Protein AF-A0A382AZB0-F1 (afdb_monomer)

Structure (mmCIF, N/CA/C/O backbone):
data_AF-A0A382AZB0-F1
#
_entry.id   AF-A0A382AZB0-F1
#
loop_
_atom_site.group_PDB
_atom_site.id
_atom_site.type_symbol
_atom_site.label_atom_id
_atom_site.label_alt_id
_atom_site.label_comp_id
_atom_site.label_asym_id
_atom_site.label_entity_id
_atom_site.label_seq_id
_atom_site.pdbx_PDB_ins_code
_atom_site.Cartn_x
_atom_site.Cartn_y
_atom_site.Cartn_z
_atom_site.occupancy
_atom_site.B_iso_or_equiv
_atom_site.auth_seq_id
_atom_site.auth_comp_id
_atom_site.auth_asym_id
_atom_site.auth_atom_id
_atom_site.pdbx_PDB_model_num
ATOM 1 N N . MET A 1 1 ? -20.607 15.487 35.536 1.00 37.38 1 MET A N 1
ATOM 2 C CA . MET A 1 1 ? -20.239 15.873 34.159 1.00 37.38 1 MET A CA 1
ATOM 3 C C . MET A 1 1 ? -20.719 14.758 33.253 1.00 37.38 1 MET A C 1
ATOM 5 O O . MET A 1 1 ? -20.219 13.650 33.394 1.00 37.38 1 MET A O 1
ATOM 9 N N . ASP A 1 2 ? -21.733 15.016 32.428 1.00 37.84 2 ASP A N 1
ATOM 10 C CA . ASP A 1 2 ? -22.317 14.008 31.538 1.00 37.84 2 ASP A CA 1
ATOM 11 C C . ASP A 1 2 ? -21.273 13.520 30.535 1.00 37.84 2 ASP A C 1
ATOM 13 O O . ASP A 1 2 ? -20.828 14.266 29.661 1.00 37.84 2 ASP A O 1
ATOM 17 N N . VAL A 1 3 ? -20.862 12.261 30.678 1.00 47.41 3 VAL A N 1
ATOM 18 C CA . VAL A 1 3 ? -20.079 11.568 29.657 1.00 47.41 3 VAL A CA 1
ATOM 19 C C . VAL A 1 3 ? -21.018 11.381 28.461 1.00 47.41 3 VAL A C 1
ATOM 21 O O . VAL A 1 3 ? -22.053 10.730 28.618 1.00 47.41 3 VAL A O 1
ATOM 24 N N . PRO A 1 4 ? -20.725 11.952 27.277 1.00 54.72 4 PRO A N 1
ATOM 25 C CA . PRO A 1 4 ? -21.577 11.773 26.109 1.00 54.72 4 PRO A CA 1
ATOM 26 C C . PRO A 1 4 ? -21.769 10.279 25.840 1.00 54.72 4 PRO A C 1
ATOM 28 O O . PRO A 1 4 ? -20.789 9.535 25.774 1.00 54.72 4 PRO A O 1
ATOM 31 N N . ARG A 1 5 ? -23.022 9.836 25.688 1.00 65.62 5 ARG A N 1
ATOM 32 C CA . ARG A 1 5 ? -23.348 8.439 25.374 1.00 65.62 5 ARG A CA 1
ATOM 33 C C . ARG A 1 5 ? -22.580 8.009 24.118 1.00 65.62 5 ARG A C 1
ATOM 35 O O . ARG A 1 5 ? -22.692 8.666 23.083 1.00 65.62 5 ARG A O 1
ATOM 42 N N . ALA A 1 6 ? -21.801 6.931 24.219 1.00 73.69 6 ALA A N 1
ATOM 43 C CA . ALA A 1 6 ? -21.017 6.419 23.100 1.00 73.69 6 ALA A CA 1
ATOM 44 C C . ALA A 1 6 ? -21.932 6.045 21.922 1.00 73.69 6 ALA A C 1
ATOM 46 O O . ALA A 1 6 ? -22.991 5.436 22.103 1.00 73.69 6 ALA A O 1
ATOM 47 N N . GLU A 1 7 ? -21.523 6.418 20.708 1.00 91.81 7 GLU A N 1
ATOM 48 C CA . GLU A 1 7 ? -22.204 5.978 19.489 1.00 91.81 7 GLU A CA 1
ATOM 49 C C . GLU A 1 7 ? -22.020 4.461 19.329 1.00 91.81 7 GLU A C 1
ATOM 51 O O . GLU A 1 7 ? -20.937 3.946 19.610 1.00 91.81 7 GLU A O 1
ATOM 56 N N . ARG A 1 8 ? -23.051 3.740 18.874 1.00 96.31 8 ARG A N 1
ATOM 57 C CA . ARG A 1 8 ? -23.022 2.273 18.753 1.00 96.31 8 ARG A CA 1
ATOM 58 C C . ARG A 1 8 ? -23.095 1.830 17.302 1.00 96.31 8 ARG A C 1
ATOM 60 O O . ARG A 1 8 ? -23.915 2.349 16.549 1.00 96.31 8 ARG A O 1
ATOM 67 N N . PHE A 1 9 ? -22.262 0.860 16.947 1.00 98.31 9 PHE A N 1
ATOM 68 C CA . PHE A 1 9 ? -22.211 0.243 15.623 1.00 98.31 9 PHE A CA 1
ATOM 69 C C . PHE A 1 9 ? -21.979 -1.258 15.765 1.00 98.31 9 PHE A C 1
ATOM 71 O O . PHE A 1 9 ? -21.401 -1.690 16.753 1.00 98.31 9 PHE A O 1
ATOM 78 N N . ASP A 1 10 ? -22.364 -2.058 14.778 1.00 98.31 10 ASP A N 1
ATOM 79 C CA . ASP A 1 10 ? -22.072 -3.495 14.801 1.00 98.31 10 ASP A CA 1
ATOM 80 C C . ASP A 1 10 ? -20.587 -3.734 14.542 1.00 98.31 10 ASP A C 1
ATOM 82 O O . ASP A 1 10 ? -19.931 -4.460 15.287 1.00 98.31 10 ASP A O 1
ATOM 86 N N . TYR A 1 11 ? -20.037 -3.029 13.551 1.00 98.81 11 TYR A N 1
ATOM 87 C CA . TYR A 1 11 ? -18.623 -3.097 13.204 1.00 98.81 11 TYR A CA 1
ATOM 88 C C . TYR A 1 11 ? -17.956 -1.729 13.282 1.00 98.81 11 TYR A C 1
ATOM 90 O O . TYR A 1 11 ? -18.426 -0.755 12.686 1.00 98.81 11 TYR A O 1
ATOM 98 N N . ILE A 1 12 ? -16.797 -1.673 13.937 1.00 98.88 12 ILE A N 1
ATOM 99 C CA . ILE A 1 12 ? -15.899 -0.515 13.893 1.00 98.88 12 ILE A CA 1
ATOM 100 C C . ILE A 1 12 ? -14.635 -0.909 13.134 1.00 98.88 12 ILE A C 1
ATOM 102 O O . ILE A 1 12 ? -13.868 -1.747 13.588 1.00 98.88 12 ILE A O 1
ATOM 106 N N . ILE A 1 13 ? -14.382 -0.274 11.993 1.00 98.94 13 ILE A N 1
ATOM 107 C CA . ILE A 1 13 ? -13.182 -0.479 11.179 1.00 98.94 13 ILE A CA 1
ATOM 108 C C . ILE A 1 13 ? -12.200 0.665 11.440 1.00 98.94 13 ILE A C 1
ATOM 110 O O . ILE A 1 13 ? -12.504 1.840 11.203 1.00 98.94 13 ILE A O 1
ATOM 114 N N . ILE A 1 14 ? -10.998 0.319 11.895 1.00 98.88 14 ILE A N 1
ATOM 115 C CA . ILE A 1 14 ? -9.934 1.273 12.218 1.00 98.88 14 ILE A CA 1
ATOM 116 C C . ILE A 1 14 ? -8.991 1.401 11.026 1.00 98.88 14 ILE A C 1
ATOM 118 O O . ILE A 1 14 ? -8.170 0.523 10.788 1.00 98.88 14 ILE A O 1
ATOM 122 N N . GLY A 1 15 ? -9.069 2.515 10.307 1.00 98.69 15 GLY A N 1
ATOM 123 C CA . GLY A 1 15 ? -8.247 2.827 9.140 1.00 98.69 15 GLY A CA 1
ATOM 124 C C . GLY A 1 15 ? -9.006 2.618 7.833 1.00 98.69 15 GLY A C 1
ATOM 125 O O . GLY A 1 15 ? -9.347 1.496 7.464 1.00 98.69 15 GLY A O 1
ATOM 126 N N . ALA A 1 16 ? -9.192 3.690 7.060 1.00 98.38 16 ALA A N 1
ATOM 127 C CA . ALA A 1 16 ? -9.746 3.633 5.706 1.00 98.38 16 ALA A CA 1
ATOM 128 C C . ALA A 1 16 ? -8.650 3.375 4.662 1.00 98.38 16 ALA A C 1
ATOM 130 O O . ALA A 1 16 ? -8.641 3.980 3.588 1.00 98.38 16 ALA A O 1
ATOM 131 N N . GLY A 1 17 ? -7.716 2.475 4.981 1.00 98.19 17 GLY A N 1
ATOM 132 C CA . GLY A 1 17 ? -6.687 1.986 4.068 1.00 98.19 17 GLY A CA 1
ATOM 133 C C . GLY A 1 17 ? -7.227 0.990 3.040 1.00 98.19 17 GLY A C 1
ATOM 134 O O . GLY A 1 17 ? -8.438 0.848 2.870 1.00 98.19 17 GLY A O 1
ATOM 135 N N . SER A 1 18 ? -6.327 0.271 2.360 1.00 98.19 18 SER A N 1
ATOM 136 C CA . SER A 1 18 ? -6.706 -0.701 1.325 1.00 98.19 18 SER A CA 1
ATOM 137 C C . SER A 1 18 ? -7.682 -1.763 1.842 1.00 98.19 18 SER A C 1
ATOM 139 O O . SER A 1 18 ? -8.761 -1.917 1.279 1.00 98.19 18 SER A O 1
ATOM 141 N N . ALA A 1 19 ? -7.345 -2.437 2.947 1.00 98.56 19 ALA A N 1
ATOM 142 C CA . ALA A 1 19 ? -8.199 -3.464 3.547 1.00 98.56 19 ALA A CA 1
ATOM 143 C C . ALA A 1 19 ? -9.481 -2.874 4.160 1.00 98.56 19 ALA A C 1
ATOM 145 O O . ALA A 1 19 ? -10.572 -3.380 3.909 1.00 98.56 19 ALA A O 1
ATOM 146 N N . GLY A 1 20 ? -9.374 -1.754 4.883 1.00 98.69 20 GLY A N 1
ATOM 147 C CA . GLY A 1 20 ? -10.530 -1.123 5.524 1.00 98.69 20 GLY A CA 1
ATOM 148 C C . GLY A 1 20 ? -11.592 -0.644 4.532 1.00 98.69 20 GLY A C 1
ATOM 149 O O . GLY A 1 20 ? -12.784 -0.803 4.785 1.00 98.69 20 GLY A O 1
ATOM 150 N N . CYS A 1 21 ? -11.187 -0.141 3.358 1.00 98.75 21 CYS A N 1
ATOM 151 C CA . CYS A 1 21 ? -12.129 0.194 2.285 1.00 98.75 21 CYS A CA 1
ATOM 152 C C . CYS A 1 21 ? -12.875 -1.048 1.764 1.00 98.75 21 CYS A C 1
ATOM 154 O O . CYS A 1 21 ? -14.076 -0.969 1.502 1.00 98.75 21 CYS A O 1
ATOM 156 N N . VAL A 1 22 ? -12.188 -2.189 1.633 1.00 98.75 22 VAL A N 1
ATOM 157 C CA . VAL A 1 22 ? -12.803 -3.459 1.213 1.00 98.75 22 VAL A CA 1
ATOM 158 C C . VAL A 1 22 ? -13.792 -3.953 2.270 1.00 98.75 22 VAL A C 1
ATOM 160 O O . VAL A 1 22 ? -14.938 -4.244 1.927 1.00 98.75 22 VAL A O 1
ATOM 163 N N . LEU A 1 23 ? -13.394 -3.996 3.545 1.00 98.62 23 LEU A N 1
ATOM 164 C CA . LEU A 1 23 ? -14.264 -4.441 4.641 1.00 98.62 23 LEU A CA 1
ATOM 165 C C . LEU A 1 23 ? -15.501 -3.554 4.776 1.00 98.62 23 LEU A C 1
ATOM 167 O O . LEU A 1 23 ? -16.614 -4.073 4.829 1.00 98.62 23 LEU A O 1
ATOM 171 N N . ALA A 1 24 ? -15.337 -2.229 4.718 1.00 98.62 24 ALA A N 1
ATOM 172 C CA . ALA A 1 24 ? -16.461 -1.299 4.755 1.00 98.62 24 ALA A CA 1
ATOM 173 C C . ALA A 1 24 ? -17.447 -1.564 3.609 1.00 98.62 24 ALA A C 1
ATOM 175 O O . ALA A 1 24 ? -18.658 -1.515 3.817 1.00 98.62 24 ALA A O 1
ATOM 176 N N . ASN A 1 25 ? -16.954 -1.899 2.412 1.00 98.50 25 ASN A N 1
ATOM 177 C CA . ASN A 1 25 ? -17.794 -2.260 1.272 1.00 98.50 25 ASN A CA 1
ATOM 178 C C . ASN A 1 25 ? -18.564 -3.557 1.461 1.00 98.50 25 ASN A C 1
ATOM 180 O O . ASN A 1 25 ? -19.763 -3.589 1.168 1.00 98.50 25 ASN A O 1
ATOM 184 N N . ARG A 1 26 ? -17.894 -4.604 1.939 1.00 97.94 26 ARG A N 1
ATOM 185 C CA . ARG A 1 26 ? -18.505 -5.926 2.072 1.00 97.94 26 ARG A CA 1
ATOM 186 C C . ARG A 1 26 ? -19.465 -5.997 3.255 1.00 97.94 26 ARG A C 1
ATOM 188 O O . ARG A 1 26 ? -20.593 -6.428 3.056 1.00 97.94 26 ARG A O 1
ATOM 195 N N . LEU A 1 27 ? -19.081 -5.491 4.425 1.00 98.19 27 LEU A N 1
ATOM 196 C CA . LEU A 1 27 ? -19.921 -5.533 5.627 1.00 98.19 27 LEU A CA 1
ATOM 197 C C . LEU A 1 27 ? -21.166 -4.651 5.490 1.00 98.19 27 LEU A C 1
ATOM 199 O O . LEU A 1 27 ? -22.272 -5.101 5.761 1.00 98.19 27 LEU A O 1
ATOM 203 N N . SER A 1 28 ? -21.028 -3.430 4.957 1.00 98.31 28 SER A N 1
ATOM 204 C CA . SER A 1 28 ? -22.193 -2.547 4.767 1.00 98.31 28 SER A CA 1
ATOM 205 C C . SER A 1 28 ? -23.109 -2.959 3.607 1.00 98.31 28 SER A C 1
ATOM 207 O O . SER A 1 28 ? -24.092 -2.268 3.339 1.00 98.31 28 SER A O 1
ATOM 209 N N . ALA A 1 29 ? -22.802 -4.038 2.873 1.00 97.75 29 ALA A N 1
ATOM 210 C CA . ALA A 1 29 ? -23.697 -4.548 1.834 1.00 97.75 29 ALA A CA 1
ATOM 211 C C . ALA A 1 29 ? -24.998 -5.107 2.436 1.00 97.75 29 ALA A C 1
ATOM 213 O O . ALA A 1 29 ? -26.056 -4.982 1.817 1.00 97.75 29 ALA A O 1
ATOM 214 N N . ALA A 1 30 ? -24.929 -5.657 3.651 1.00 96.31 30 ALA A N 1
ATOM 215 C CA . ALA A 1 30 ? -26.093 -6.028 4.440 1.00 96.31 30 ALA A CA 1
ATOM 216 C C . ALA A 1 30 ? -26.719 -4.769 5.065 1.00 96.31 30 ALA A C 1
ATOM 218 O O . ALA A 1 30 ? -26.082 -4.057 5.839 1.00 96.31 30 ALA A O 1
ATOM 219 N N . ARG A 1 31 ? -27.972 -4.457 4.706 1.00 94.06 31 ARG A N 1
ATOM 220 C CA . ARG A 1 31 ? -28.639 -3.197 5.102 1.00 94.06 31 ARG A CA 1
ATOM 221 C C . ARG A 1 31 ? -28.897 -3.078 6.607 1.00 94.06 31 ARG A C 1
ATOM 223 O O . ARG A 1 31 ? -29.036 -1.964 7.099 1.00 94.06 31 ARG A O 1
ATOM 230 N N . ASN A 1 32 ? -28.974 -4.204 7.308 1.00 95.56 32 ASN A N 1
ATOM 231 C CA . ASN A 1 32 ? -29.168 -4.301 8.755 1.00 95.56 32 ASN A CA 1
ATOM 232 C C . ASN A 1 32 ? -27.852 -4.267 9.550 1.00 95.56 32 ASN A C 1
ATOM 234 O O . ASN A 1 32 ? -27.894 -4.409 10.764 1.00 95.56 32 ASN A O 1
ATOM 238 N N . THR A 1 33 ? -26.706 -4.089 8.889 1.00 97.44 33 THR A N 1
ATOM 239 C CA . THR A 1 33 ? -25.393 -4.033 9.536 1.00 97.44 33 THR A CA 1
ATOM 240 C C . THR A 1 33 ? -24.883 -2.601 9.569 1.00 97.44 33 THR A C 1
ATOM 242 O O . THR A 1 33 ? -24.616 -2.010 8.520 1.00 97.44 33 THR A O 1
ATOM 245 N N . SER A 1 34 ? -24.727 -2.039 10.763 1.00 98.38 34 SER A N 1
ATOM 246 C CA . SER A 1 34 ? -24.187 -0.697 10.978 1.00 98.38 34 SER A CA 1
ATOM 247 C C . SER A 1 34 ? -22.655 -0.717 11.061 1.00 98.38 34 SER A C 1
ATOM 249 O O . SER A 1 34 ? -22.060 -1.474 11.827 1.00 98.38 34 SER A O 1
ATOM 251 N N . VAL A 1 35 ? -21.994 0.117 10.253 1.00 98.75 35 VAL A N 1
ATOM 252 C CA . VAL A 1 35 ? -20.528 0.142 10.130 1.00 98.75 35 VAL A CA 1
ATOM 253 C C . VAL A 1 35 ? -19.993 1.549 10.373 1.00 98.75 35 VAL A C 1
ATOM 255 O O . VAL A 1 35 ? -20.379 2.493 9.680 1.00 98.75 35 VAL A O 1
ATOM 258 N N . LEU A 1 36 ? -19.043 1.683 11.297 1.00 98.81 36 LEU A N 1
ATOM 259 C CA . LEU A 1 36 ? -18.240 2.889 11.492 1.00 98.81 36 LEU A CA 1
ATOM 260 C C . LEU A 1 36 ? -16.840 2.686 10.911 1.00 98.81 36 LEU A C 1
ATOM 262 O O . LEU A 1 36 ? -16.109 1.802 11.338 1.00 98.81 36 LEU A O 1
ATOM 266 N N . LEU A 1 37 ? -16.435 3.540 9.974 1.00 98.88 37 LEU A N 1
ATOM 267 C CA . LEU A 1 37 ? -15.089 3.572 9.406 1.00 98.88 37 LEU A CA 1
ATOM 268 C C . LEU A 1 37 ? -14.349 4.829 9.878 1.00 98.88 37 LEU A C 1
ATOM 270 O O . LEU A 1 37 ? -14.737 5.950 9.530 1.00 98.88 37 LEU A O 1
ATOM 274 N N . LEU A 1 38 ? -13.270 4.647 10.639 1.00 98.88 38 LEU A N 1
ATOM 275 C CA . LEU A 1 38 ? -12.456 5.731 11.195 1.00 98.88 38 LEU A CA 1
ATOM 276 C C . LEU A 1 38 ? -11.150 5.893 10.413 1.00 98.88 38 LEU A C 1
ATOM 278 O O . LEU A 1 38 ? -10.420 4.928 10.218 1.00 98.88 38 LEU A O 1
ATOM 282 N N . GLU A 1 39 ? -10.829 7.113 9.988 1.00 98.81 39 GLU A N 1
ATOM 283 C CA . GLU A 1 39 ? -9.583 7.431 9.282 1.00 98.81 39 GLU A CA 1
ATOM 284 C C . GLU A 1 39 ? -8.925 8.677 9.872 1.00 98.81 39 GLU A C 1
ATOM 286 O O . GLU A 1 39 ? -9.522 9.757 9.882 1.00 98.81 39 GLU A O 1
ATOM 291 N N . ALA A 1 40 ? -7.666 8.555 10.301 1.00 98.56 40 ALA A N 1
ATOM 292 C CA . ALA A 1 40 ? -6.886 9.672 10.837 1.00 98.56 40 ALA A CA 1
ATOM 293 C C . ALA A 1 40 ? -6.604 10.746 9.769 1.00 98.56 40 ALA A C 1
ATOM 295 O O . ALA A 1 40 ? -6.531 11.944 10.054 1.00 98.56 40 ALA A O 1
ATOM 296 N N . GLY A 1 41 ? -6.459 10.320 8.518 1.00 98.06 41 GLY A N 1
ATOM 297 C CA . GLY A 1 41 ? -6.249 11.152 7.350 1.00 98.06 41 GLY A CA 1
ATOM 298 C C . GLY A 1 41 ? -7.448 11.975 6.892 1.00 98.06 41 GLY A C 1
ATOM 299 O O . GLY A 1 41 ? -8.550 11.940 7.440 1.00 98.06 41 GLY A O 1
ATOM 300 N N . GLY A 1 42 ? -7.189 12.794 5.871 1.00 96.81 42 GLY A N 1
ATOM 301 C CA . GLY A 1 42 ? -8.197 13.629 5.216 1.00 96.81 42 GLY A CA 1
ATOM 302 C C . GLY A 1 42 ? -8.816 12.991 3.970 1.00 96.81 42 GLY A C 1
ATOM 303 O O . GLY A 1 42 ? -8.713 11.789 3.733 1.00 96.81 42 GLY A O 1
ATOM 304 N N . SER A 1 43 ? -9.445 13.836 3.154 1.00 96.38 43 SER A N 1
ATOM 305 C CA . SER A 1 43 ? -9.976 13.454 1.844 1.00 96.38 43 SER A CA 1
ATOM 306 C C . SER A 1 43 ? -8.861 13.160 0.834 1.00 96.38 43 SER A C 1
ATOM 308 O O . SER A 1 43 ? -7.832 13.833 0.817 1.00 96.38 43 SER A O 1
ATOM 310 N N . ASP A 1 44 ? -9.110 12.200 -0.053 1.00 95.81 44 ASP A N 1
ATOM 311 C CA . ASP A 1 44 ? -8.307 11.884 -1.238 1.00 95.81 44 ASP A CA 1
ATOM 312 C C . ASP A 1 44 ? -8.648 12.779 -2.450 1.00 95.81 44 ASP A C 1
ATOM 314 O O . ASP A 1 44 ? -8.075 12.634 -3.532 1.00 95.81 44 ASP A O 1
ATOM 318 N N . ASN A 1 45 ? -9.567 13.738 -2.284 1.00 95.75 45 ASN A N 1
ATOM 319 C CA . ASN A 1 45 ? -9.928 14.726 -3.297 1.00 95.75 45 ASN A CA 1
ATOM 320 C C . ASN A 1 45 ? -8.848 15.816 -3.430 1.00 95.75 45 ASN A C 1
ATOM 322 O O . ASN A 1 45 ? -9.051 16.969 -3.059 1.00 95.75 45 ASN A O 1
ATOM 326 N N . HIS A 1 46 ? -7.685 15.443 -3.958 1.00 96.38 46 HIS A N 1
ATOM 327 C CA . HIS A 1 46 ? -6.596 16.374 -4.234 1.00 96.38 46 HIS A CA 1
ATOM 328 C C . HIS A 1 46 ? -5.928 16.037 -5.576 1.00 96.38 46 HIS A C 1
ATOM 330 O O . HIS A 1 46 ? -5.714 14.854 -5.861 1.00 96.38 46 HIS A O 1
ATOM 336 N N . PRO A 1 47 ? -5.547 17.026 -6.410 1.00 93.50 47 PRO A N 1
ATOM 337 C CA . PRO A 1 47 ? -4.876 16.768 -7.686 1.00 93.50 47 PRO A CA 1
ATOM 338 C C . PRO A 1 47 ? -3.630 15.881 -7.559 1.00 93.50 47 PRO A C 1
ATOM 340 O O . PRO A 1 47 ? -3.455 14.970 -8.362 1.00 93.50 47 PRO A O 1
ATOM 343 N N . TYR A 1 48 ? -2.818 16.078 -6.512 1.00 93.69 48 TYR A N 1
ATOM 344 C CA . TYR A 1 48 ? -1.629 15.244 -6.252 1.00 93.69 48 TYR A CA 1
ATOM 345 C C . TYR A 1 48 ? -1.954 13.773 -5.967 1.00 93.69 48 TYR A C 1
ATOM 347 O O . TYR A 1 48 ? -1.162 12.901 -6.299 1.00 93.69 48 TYR A O 1
ATOM 355 N N . VAL A 1 49 ? -3.117 13.489 -5.377 1.00 95.31 49 VAL A N 1
ATOM 356 C CA . VAL A 1 49 ? -3.563 12.113 -5.122 1.00 95.31 49 VAL A CA 1
ATOM 357 C C . VAL A 1 49 ? -4.124 11.498 -6.407 1.00 95.31 49 VAL A C 1
ATOM 359 O O . VAL A 1 49 ? -3.820 10.355 -6.739 1.00 95.31 49 VAL A O 1
ATOM 362 N N . ARG A 1 50 ? -4.906 12.274 -7.166 1.00 95.00 50 ARG A N 1
ATOM 363 C CA . ARG A 1 50 ? -5.589 11.824 -8.389 1.00 95.00 50 ARG A CA 1
ATOM 364 C C . ARG A 1 50 ? -4.642 11.565 -9.557 1.00 95.00 50 ARG A C 1
ATOM 366 O O . ARG A 1 50 ? -4.875 10.625 -10.312 1.00 95.00 50 ARG A O 1
ATOM 373 N N . ALA A 1 51 ? -3.626 12.405 -9.740 1.00 94.00 51 ALA A N 1
ATOM 374 C CA . ALA A 1 51 ? -2.643 12.245 -10.805 1.00 94.00 51 ALA A CA 1
ATOM 375 C C . ALA A 1 51 ? -1.630 11.152 -10.430 1.00 94.00 51 ALA A C 1
ATOM 377 O O . ALA A 1 51 ? -1.005 11.261 -9.372 1.00 94.00 51 ALA A O 1
ATOM 378 N N . PRO A 1 52 ? -1.409 10.129 -11.273 1.00 91.75 52 PRO A N 1
ATOM 379 C CA . PRO A 1 52 ? -0.381 9.126 -11.028 1.00 91.75 52 PRO A CA 1
ATOM 380 C C . PRO A 1 52 ? 1.015 9.689 -10.730 1.00 91.75 52 PRO A C 1
ATOM 382 O O . PRO A 1 52 ? 1.593 9.372 -9.690 1.00 91.75 52 PRO A O 1
ATOM 385 N N . ALA A 1 53 ? 1.508 10.634 -11.534 1.00 88.75 53 ALA A N 1
ATOM 386 C CA . ALA A 1 53 ? 2.800 11.284 -11.286 1.00 88.75 53 ALA A CA 1
ATOM 387 C C . ALA A 1 53 ? 2.824 12.162 -10.015 1.00 88.75 53 ALA A C 1
ATOM 389 O O . ALA A 1 53 ? 3.892 12.544 -9.534 1.00 88.75 53 ALA A O 1
ATOM 390 N N . GLY A 1 54 ? 1.656 12.472 -9.443 1.00 88.12 54 GLY A N 1
ATOM 391 C CA . GLY A 1 54 ? 1.514 13.249 -8.214 1.00 88.12 54 GLY A CA 1
ATOM 392 C C . GLY A 1 54 ? 2.055 12.548 -6.964 1.00 88.12 54 GLY A C 1
ATOM 393 O O . GLY A 1 54 ? 2.255 13.217 -5.949 1.00 88.12 54 GLY A O 1
ATOM 394 N N . PHE A 1 55 ? 2.383 11.249 -7.042 1.00 84.75 55 PHE A N 1
ATOM 395 C CA . PHE A 1 55 ? 2.989 10.507 -5.931 1.00 84.75 55 PHE A CA 1
ATOM 396 C C . PHE A 1 55 ? 4.263 11.186 -5.394 1.00 84.75 55 PHE A C 1
ATOM 398 O O . PHE A 1 55 ? 4.473 11.217 -4.185 1.00 84.75 55 PHE A O 1
ATOM 405 N N . LEU A 1 56 ? 5.058 11.822 -6.269 1.00 83.56 56 LEU A N 1
ATOM 406 C CA . LEU A 1 56 ? 6.266 12.576 -5.900 1.00 83.56 56 LEU A CA 1
ATOM 407 C C . LEU A 1 56 ? 5.974 13.721 -4.926 1.00 83.56 56 LEU A C 1
ATOM 409 O O . LEU A 1 56 ? 6.829 14.103 -4.136 1.00 83.56 56 LEU A O 1
ATOM 413 N N . LYS A 1 57 ? 4.763 14.282 -4.990 1.00 87.38 57 LYS A N 1
ATOM 414 C CA . LYS A 1 57 ? 4.312 15.338 -4.082 1.00 87.38 57 LYS A CA 1
ATOM 415 C C . LYS A 1 57 ? 3.710 14.766 -2.808 1.00 87.38 57 LYS A C 1
ATOM 417 O O . LYS A 1 57 ? 3.926 15.337 -1.751 1.00 87.38 57 LYS A O 1
ATOM 422 N N . THR A 1 58 ? 2.988 13.649 -2.878 1.00 90.62 58 THR A N 1
ATOM 423 C CA . THR A 1 58 ? 2.363 13.047 -1.689 1.00 90.62 58 THR A CA 1
ATOM 424 C C . THR A 1 58 ? 3.350 12.286 -0.804 1.00 90.62 58 THR A C 1
ATOM 426 O O . THR A 1 58 ? 3.066 12.068 0.369 1.00 90.62 58 THR A O 1
ATOM 429 N N . PHE A 1 59 ? 4.499 11.872 -1.344 1.00 85.94 59 PHE A N 1
ATOM 430 C CA . PHE A 1 59 ? 5.452 10.996 -0.661 1.00 85.94 59 PHE A CA 1
ATOM 431 C C . PHE A 1 59 ? 6.037 11.594 0.629 1.00 85.94 59 PHE A C 1
ATOM 433 O O . PHE A 1 59 ? 6.205 10.858 1.591 1.00 85.94 59 PHE A O 1
ATOM 440 N N . HIS A 1 60 ? 6.260 12.910 0.696 1.00 88.31 60 HIS A N 1
ATOM 441 C CA . HIS A 1 60 ? 6.767 13.602 1.896 1.00 88.31 60 HIS A CA 1
ATOM 442 C C . HIS A 1 60 ? 5.753 14.573 2.520 1.00 88.31 60 HIS A C 1
ATOM 444 O O . HIS A 1 60 ? 6.091 15.328 3.428 1.00 88.31 60 HIS A O 1
ATOM 450 N N . ASP A 1 61 ? 4.511 14.587 2.035 1.00 92.88 61 ASP A N 1
ATOM 451 C CA . ASP A 1 61 ? 3.516 15.565 2.467 1.00 92.88 61 ASP A CA 1
ATOM 452 C C . ASP A 1 61 ? 2.729 15.048 3.686 1.00 92.88 61 ASP A C 1
ATOM 454 O O . ASP A 1 61 ? 1.928 14.113 3.546 1.00 92.88 61 ASP A O 1
ATOM 458 N N . PRO A 1 62 ? 2.875 15.668 4.874 1.00 95.12 62 PRO A N 1
ATOM 459 C CA . PRO A 1 62 ? 2.218 15.216 6.099 1.00 95.12 62 PRO A CA 1
ATOM 460 C C . PRO A 1 62 ? 0.686 15.340 6.053 1.00 95.12 62 PRO A C 1
ATOM 462 O O . PRO A 1 62 ? -0.002 14.829 6.943 1.00 95.12 62 PRO A O 1
ATOM 465 N N . ARG A 1 63 ? 0.115 15.996 5.030 1.00 94.94 63 ARG A N 1
ATOM 466 C CA . ARG A 1 63 ? -1.336 16.013 4.790 1.00 94.94 63 ARG A CA 1
ATOM 467 C C . ARG A 1 63 ? -1.864 14.658 4.318 1.00 94.94 63 ARG A C 1
ATOM 469 O O . ARG A 1 63 ? -3.024 14.356 4.599 1.00 94.94 63 ARG A O 1
ATOM 476 N N . PHE A 1 64 ? -1.033 13.876 3.623 1.00 96.75 64 PHE A N 1
ATOM 477 C CA . PHE A 1 64 ? -1.396 12.596 2.997 1.00 96.75 64 PHE A CA 1
ATOM 478 C C . PHE A 1 64 ? -0.549 11.416 3.477 1.00 96.75 64 PHE A C 1
ATOM 480 O O . PHE A 1 64 ? -0.852 10.278 3.123 1.00 96.75 64 PHE A O 1
ATOM 487 N N . ASN A 1 65 ? 0.509 11.668 4.245 1.00 97.00 65 ASN A N 1
ATOM 488 C CA . ASN A 1 65 ? 1.463 10.670 4.704 1.00 97.00 65 ASN A CA 1
ATOM 489 C C . ASN A 1 65 ? 1.707 10.818 6.215 1.00 97.00 65 ASN A C 1
ATOM 491 O O . ASN A 1 65 ? 1.615 11.910 6.779 1.00 97.00 65 ASN A O 1
ATOM 495 N N . TRP A 1 66 ? 1.976 9.701 6.880 1.00 97.31 66 TRP A N 1
ATOM 496 C CA . TRP A 1 66 ? 2.440 9.659 8.262 1.00 97.31 66 TRP A CA 1
ATOM 497 C C . TRP A 1 66 ? 3.893 10.112 8.415 1.00 97.31 66 TRP A C 1
ATOM 499 O O . TRP A 1 66 ? 4.249 10.618 9.471 1.00 97.31 66 TRP A O 1
ATOM 509 N N . CYS A 1 67 ? 4.699 9.982 7.359 1.00 95.62 67 CYS A N 1
ATOM 510 C CA . CYS A 1 67 ? 6.103 10.387 7.314 1.00 95.62 67 CYS A CA 1
ATOM 511 C C . CYS A 1 67 ? 6.956 9.751 8.425 1.00 95.62 67 CYS A C 1
ATOM 513 O O . CYS A 1 67 ? 7.808 10.419 9.008 1.00 95.62 67 CYS A O 1
ATOM 515 N N . PHE A 1 68 ? 6.726 8.467 8.721 1.00 95.81 68 PHE A N 1
ATOM 516 C CA . PHE A 1 68 ? 7.533 7.751 9.706 1.00 95.81 68 PHE A CA 1
ATOM 517 C C . PHE A 1 68 ? 8.999 7.665 9.275 1.00 95.81 68 PHE A C 1
ATOM 519 O O . PHE A 1 68 ? 9.328 7.741 8.090 1.00 95.81 68 PHE A O 1
ATOM 526 N N . ASN A 1 69 ? 9.869 7.456 10.256 1.00 94.75 69 ASN A N 1
ATOM 527 C CA . ASN A 1 69 ? 11.264 7.094 10.055 1.00 94.75 69 ASN A CA 1
ATOM 528 C C . ASN A 1 69 ? 11.580 5.883 10.927 1.00 94.75 69 ASN A C 1
ATOM 530 O O . ASN A 1 69 ? 11.020 5.745 12.015 1.00 94.75 69 ASN A O 1
ATOM 534 N N . THR A 1 70 ? 12.478 5.024 10.460 1.00 94.75 70 THR A N 1
ATOM 535 C CA . THR A 1 70 ? 13.032 3.962 11.300 1.00 94.75 70 THR A CA 1
ATOM 536 C C . THR A 1 70 ? 13.972 4.548 12.355 1.00 94.75 70 THR A C 1
ATOM 538 O O . THR A 1 70 ? 14.491 5.664 12.221 1.00 94.75 70 THR A O 1
ATOM 541 N N . GLU A 1 71 ? 14.234 3.768 13.400 1.00 94.50 71 GLU A N 1
ATOM 542 C CA . GLU A 1 71 ? 15.407 4.008 14.239 1.00 94.50 71 GLU A CA 1
ATOM 543 C C . GLU A 1 71 ? 16.695 3.703 13.456 1.00 94.50 71 GLU A C 1
ATOM 545 O O . GLU A 1 71 ? 16.661 2.900 12.513 1.00 94.50 71 GLU A O 1
ATOM 550 N N . PRO A 1 72 ? 17.816 4.366 13.793 1.00 95.12 72 PRO A N 1
ATOM 551 C CA . PRO A 1 72 ? 19.110 4.041 13.219 1.00 95.12 72 PRO A CA 1
ATOM 552 C C . PRO A 1 72 ? 19.561 2.657 13.687 1.00 95.12 72 PRO A C 1
ATOM 554 O O . PRO A 1 72 ? 19.234 2.221 14.791 1.00 95.12 72 PRO A O 1
ATOM 557 N N . GLY A 1 73 ? 20.334 1.963 12.856 1.00 90.81 73 GLY A N 1
ATOM 558 C CA . GLY A 1 73 ? 20.844 0.643 13.204 1.00 90.81 73 GLY A CA 1
ATOM 559 C C . GLY A 1 73 ? 22.014 0.197 12.329 1.00 90.81 73 GLY A C 1
ATOM 560 O O . GLY A 1 73 ? 22.261 0.789 11.274 1.00 90.81 73 GLY A O 1
ATOM 561 N N . PRO A 1 74 ? 22.730 -0.863 12.740 1.00 90.31 74 PRO A N 1
ATOM 562 C CA . PRO A 1 74 ? 23.924 -1.338 12.042 1.00 90.31 74 PRO A CA 1
ATOM 563 C C . PRO A 1 74 ? 23.625 -1.819 10.615 1.00 90.31 74 PRO A C 1
ATOM 565 O O . PRO A 1 74 ? 24.402 -1.557 9.706 1.00 90.31 74 PRO A O 1
ATOM 568 N N . GLY A 1 75 ? 22.455 -2.428 10.376 1.00 87.12 75 GLY A N 1
ATOM 569 C CA . GLY A 1 75 ? 22.048 -2.901 9.043 1.00 87.12 75 GLY A CA 1
ATOM 570 C C . GLY A 1 75 ? 21.805 -1.794 8.008 1.00 87.12 75 GLY A C 1
ATOM 571 O O . GLY A 1 75 ? 21.605 -2.081 6.831 1.00 87.12 75 GLY A O 1
ATOM 572 N N . VAL A 1 76 ? 21.810 -0.528 8.432 1.00 90.00 76 VAL A N 1
ATOM 573 C CA . VAL A 1 76 ? 21.646 0.646 7.567 1.00 90.00 76 VAL A CA 1
ATOM 574 C C . VAL A 1 76 ? 22.762 1.672 7.773 1.00 90.00 76 VAL A C 1
ATOM 576 O O . VAL A 1 76 ? 22.590 2.820 7.373 1.00 90.00 76 VAL A O 1
ATOM 579 N N . ASP A 1 77 ? 23.900 1.269 8.345 1.00 92.44 77 ASP A N 1
ATOM 580 C CA . ASP A 1 77 ? 25.057 2.143 8.602 1.00 92.44 77 ASP A CA 1
ATOM 581 C C . ASP A 1 77 ? 24.691 3.381 9.444 1.00 92.44 77 ASP A C 1
ATOM 583 O O . ASP A 1 77 ? 24.952 4.527 9.090 1.00 92.44 77 ASP A O 1
ATOM 587 N N . GLY A 1 78 ? 23.929 3.163 10.522 1.00 94.56 78 GLY A N 1
ATOM 588 C CA . GLY A 1 78 ? 23.511 4.227 11.442 1.00 94.56 78 GLY A CA 1
ATOM 589 C C . GLY A 1 78 ? 22.473 5.208 10.880 1.00 94.56 78 GLY A C 1
ATOM 590 O O . GLY A 1 78 ? 22.083 6.148 11.572 1.00 94.56 78 GLY A O 1
ATOM 591 N N . ARG A 1 79 ? 21.976 5.006 9.654 1.00 93.06 79 ARG A N 1
ATOM 592 C CA . ARG A 1 79 ? 20.998 5.906 9.024 1.00 93.06 79 ARG A CA 1
ATOM 593 C C . ARG A 1 79 ? 19.582 5.691 9.552 1.00 93.06 79 ARG A C 1
ATOM 595 O O . ARG A 1 79 ? 19.159 4.569 9.810 1.00 93.06 79 ARG A O 1
ATOM 602 N N . ARG A 1 80 ? 18.795 6.767 9.598 1.00 93.00 80 ARG A N 1
ATOM 603 C CA . ARG A 1 80 ? 17.329 6.685 9.700 1.00 93.00 80 ARG A CA 1
ATOM 604 C C . ARG A 1 80 ? 16.743 6.545 8.301 1.00 93.00 80 ARG A C 1
ATOM 606 O O . ARG A 1 80 ? 17.034 7.359 7.426 1.00 93.00 80 ARG A O 1
ATOM 613 N N . VAL A 1 81 ? 15.917 5.527 8.081 1.00 91.81 81 VAL A N 1
ATOM 614 C CA . VAL A 1 81 ? 15.286 5.289 6.779 1.00 91.81 81 VAL A CA 1
ATOM 615 C C . VAL A 1 81 ? 13.873 5.855 6.793 1.00 91.81 81 VAL A C 1
ATOM 617 O O . VAL A 1 81 ? 13.064 5.524 7.661 1.00 91.81 81 VAL A O 1
ATOM 620 N N . PHE A 1 82 ? 13.564 6.708 5.816 1.00 92.06 82 PHE A N 1
ATOM 621 C CA . PHE A 1 82 ? 12.220 7.247 5.644 1.00 92.06 82 PHE A CA 1
ATOM 622 C C . PHE A 1 82 ? 11.232 6.137 5.274 1.00 92.06 82 PHE A C 1
ATOM 624 O O . PHE A 1 82 ? 11.460 5.373 4.336 1.00 92.06 82 PHE A O 1
ATOM 631 N N . PHE A 1 83 ? 10.115 6.072 5.994 1.00 93.31 83 PHE A N 1
ATOM 632 C CA . PHE A 1 83 ? 9.186 4.948 5.971 1.00 93.31 83 PHE A CA 1
ATOM 633 C C . PHE A 1 83 ? 7.741 5.426 5.722 1.00 93.31 83 PHE A C 1
ATOM 635 O O . PHE A 1 83 ? 6.914 5.518 6.633 1.00 93.31 83 PHE A O 1
ATOM 642 N N . PRO A 1 84 ? 7.403 5.784 4.472 1.00 93.81 84 PRO A N 1
ATOM 643 C CA . PRO A 1 84 ? 6.139 6.430 4.129 1.00 93.81 84 PRO A CA 1
ATOM 644 C C . PRO A 1 84 ? 4.943 5.498 4.346 1.00 93.81 84 PRO A C 1
ATOM 646 O O . PRO A 1 84 ? 4.961 4.336 3.937 1.00 93.81 84 PRO A O 1
ATOM 649 N N . ARG A 1 85 ? 3.854 6.019 4.915 1.00 97.06 85 ARG A N 1
ATOM 650 C CA . ARG A 1 85 ? 2.567 5.316 5.043 1.00 97.06 85 ARG A CA 1
ATOM 651 C C . ARG A 1 85 ? 1.421 6.292 4.799 1.00 97.06 85 ARG A C 1
ATOM 653 O O . ARG A 1 85 ? 1.435 7.406 5.310 1.00 97.06 85 ARG A O 1
ATOM 660 N N . GLY A 1 86 ? 0.428 5.899 4.003 1.00 97.69 86 GLY A N 1
ATOM 661 C CA . GLY A 1 86 ? -0.671 6.798 3.644 1.00 97.69 86 GLY A CA 1
ATOM 662 C C . GLY A 1 86 ? -1.531 7.180 4.851 1.00 97.69 86 GLY A C 1
ATOM 663 O O . GLY A 1 86 ? -1.916 6.319 5.634 1.00 97.69 86 GLY A O 1
ATOM 664 N N . LYS A 1 87 ? -1.844 8.471 4.960 1.00 98.12 87 LYS A N 1
ATOM 665 C CA . LYS A 1 87 ? -2.698 9.105 5.974 1.00 98.12 87 LYS A CA 1
ATOM 666 C C . LYS A 1 87 ? -3.785 9.927 5.277 1.00 98.12 87 LYS A C 1
ATOM 668 O O . LYS A 1 87 ? -3.793 11.160 5.294 1.00 98.12 87 LYS A O 1
ATOM 673 N N . VAL A 1 88 ? -4.666 9.231 4.571 1.00 98.25 88 VAL A N 1
ATOM 674 C CA . VAL A 1 88 ? -5.721 9.776 3.703 1.00 98.25 88 VAL A CA 1
ATOM 675 C C . VAL A 1 88 ? -6.723 8.655 3.411 1.00 98.25 88 VAL A C 1
ATOM 677 O O . VAL A 1 88 ? -6.351 7.489 3.494 1.00 98.25 88 VAL A O 1
ATOM 680 N N . LEU A 1 89 ? -7.967 8.964 3.032 1.00 98.50 89 LEU A N 1
ATOM 681 C CA . LEU A 1 89 ? -8.889 7.939 2.519 1.00 98.50 89 LEU A CA 1
ATOM 682 C C . LEU A 1 89 ? -8.231 7.102 1.401 1.00 98.50 89 LEU A C 1
ATOM 684 O O . LEU A 1 89 ? -7.629 7.643 0.472 1.00 98.50 89 LEU A O 1
ATOM 688 N N . GLY A 1 90 ? -8.335 5.777 1.499 1.00 98.06 90 GLY A N 1
ATOM 689 C CA . GLY A 1 90 ? -7.630 4.799 0.661 1.00 98.06 90 GLY A CA 1
ATOM 690 C C . GLY A 1 90 ? -6.240 4.418 1.192 1.00 98.06 90 GLY A C 1
ATOM 691 O O . GLY A 1 90 ? -5.613 3.487 0.678 1.00 98.06 90 GLY A O 1
ATOM 692 N N . GLY A 1 91 ? -5.750 5.101 2.229 1.00 98.00 91 GLY A N 1
ATOM 693 C CA . GLY A 1 91 ? -4.458 4.881 2.875 1.00 98.00 91 GLY A CA 1
ATOM 694 C C . GLY A 1 91 ? -3.299 4.902 1.886 1.00 98.00 91 GLY A C 1
ATOM 695 O O . GLY A 1 91 ? -3.228 5.748 0.992 1.00 98.00 91 GLY A O 1
ATOM 696 N N . SER A 1 92 ? -2.383 3.942 2.017 1.00 97.81 92 SER A N 1
ATOM 697 C CA . SER A 1 92 ? -1.210 3.847 1.143 1.00 97.81 92 SER A CA 1
ATOM 698 C C . SER A 1 92 ? -1.563 3.652 -0.338 1.00 97.81 92 SER A C 1
ATOM 700 O O . SER A 1 92 ? -0.796 4.097 -1.186 1.00 97.81 92 SER A O 1
ATOM 702 N N . SER A 1 93 ? -2.730 3.091 -0.692 1.00 97.38 93 SER A N 1
ATOM 703 C CA . SER A 1 93 ? -3.144 2.982 -2.108 1.00 97.38 93 SER A CA 1
ATOM 704 C C . SER A 1 93 ? -3.366 4.349 -2.777 1.00 97.38 93 SER A C 1
ATOM 706 O O . SER A 1 93 ? -3.208 4.481 -3.993 1.00 97.38 93 SER A O 1
ATOM 708 N N . SER A 1 94 ? -3.648 5.389 -1.986 1.00 97.25 94 SER A N 1
ATOM 709 C CA . SER A 1 94 ? -3.821 6.772 -2.446 1.00 97.25 94 SER A CA 1
ATOM 710 C C . SER A 1 94 ? -2.499 7.526 -2.648 1.00 97.25 94 SER A C 1
ATOM 712 O O . SER A 1 94 ? -2.495 8.587 -3.266 1.00 97.25 94 SER A O 1
ATOM 714 N N . ILE A 1 95 ? -1.369 6.979 -2.189 1.00 94.38 95 ILE A N 1
ATOM 715 C CA . ILE A 1 95 ? -0.033 7.583 -2.363 1.00 94.38 95 ILE A CA 1
ATOM 716 C C . ILE A 1 95 ? 0.999 6.634 -3.000 1.00 94.38 95 ILE A C 1
ATOM 718 O O . ILE A 1 95 ? 2.144 7.025 -3.203 1.00 94.38 95 ILE A O 1
ATOM 722 N N . SER A 1 96 ? 0.604 5.400 -3.326 1.00 92.12 96 SER A N 1
ATOM 723 C CA . SER A 1 96 ? 1.461 4.345 -3.883 1.00 92.12 96 SER A CA 1
ATOM 724 C C . SER A 1 96 ? 1.980 4.657 -5.290 1.00 92.12 96 SER A C 1
ATOM 726 O O . SER A 1 96 ? 1.526 5.605 -5.938 1.00 92.12 96 SER A O 1
ATOM 728 N N . GLY A 1 97 ? 2.874 3.794 -5.784 1.00 89.19 97 GLY A N 1
ATOM 729 C CA . GLY A 1 97 ? 3.360 3.783 -7.167 1.00 89.19 97 GLY A CA 1
ATOM 730 C C . GLY A 1 97 ? 2.464 3.058 -8.180 1.00 89.19 97 GLY A C 1
ATOM 731 O O . GLY A 1 97 ? 2.918 2.785 -9.287 1.00 89.19 97 GLY A O 1
ATOM 732 N N . HIS A 1 98 ? 1.215 2.736 -7.812 1.00 91.88 98 HIS A N 1
ATOM 733 C CA . HIS A 1 98 ? 0.155 2.202 -8.692 1.00 91.88 98 HIS A CA 1
ATOM 734 C C . HIS A 1 98 ? 0.378 0.825 -9.307 1.00 91.88 98 HIS A C 1
ATOM 736 O O . HIS A 1 98 ? -0.526 0.350 -9.987 1.00 91.88 98 HIS A O 1
ATOM 742 N N . LEU A 1 99 ? 1.532 0.194 -9.112 1.00 95.31 99 LEU A N 1
ATOM 743 C CA . LEU A 1 99 ? 1.815 -1.110 -9.703 1.00 95.31 99 LEU A CA 1
ATOM 744 C C . LEU A 1 99 ? 0.853 -2.162 -9.149 1.00 95.31 99 LEU A C 1
ATOM 746 O O . LEU A 1 99 ? 0.611 -2.212 -7.942 1.00 95.31 99 LEU A O 1
ATOM 750 N N . TYR A 1 100 ? 0.307 -2.983 -10.041 1.00 97.31 100 TYR A N 1
ATOM 751 C CA . TYR A 1 100 ? -0.514 -4.133 -9.694 1.00 97.31 100 TYR A CA 1
ATOM 752 C C . TYR A 1 100 ? 0.329 -5.398 -9.850 1.00 97.31 100 TYR A C 1
ATOM 754 O O . TYR A 1 100 ? 0.597 -5.853 -10.962 1.00 97.31 100 TYR A O 1
ATOM 762 N N . VAL A 1 101 ? 0.803 -5.927 -8.727 1.00 96.94 101 VAL A N 1
ATOM 763 C CA . VAL A 1 101 ? 1.650 -7.121 -8.669 1.00 96.94 101 VAL A CA 1
ATOM 764 C C . VAL A 1 101 ? 1.081 -8.041 -7.601 1.00 96.94 101 VAL A C 1
ATOM 766 O O . VAL A 1 101 ? 0.863 -7.603 -6.470 1.00 96.94 101 VAL A O 1
ATOM 769 N N . ARG A 1 102 ? 0.795 -9.286 -7.976 1.00 96.44 102 ARG A N 1
ATOM 770 C CA . ARG A 1 102 ? 0.373 -10.352 -7.066 1.00 96.44 102 ARG A CA 1
ATOM 771 C C . ARG A 1 102 ? 1.594 -11.133 -6.583 1.00 96.44 102 ARG A C 1
ATOM 773 O O . ARG A 1 102 ? 2.633 -11.140 -7.247 1.00 96.44 102 ARG A O 1
ATOM 780 N N . GLY A 1 103 ? 1.458 -11.772 -5.423 1.00 95.44 103 GLY A N 1
ATOM 781 C CA . GLY A 1 103 ? 2.416 -12.785 -4.987 1.00 95.44 103 GLY A CA 1
ATOM 782 C C . GLY A 1 103 ? 2.376 -14.005 -5.907 1.00 95.44 103 GLY A C 1
ATOM 783 O O . GLY A 1 103 ? 1.432 -14.185 -6.682 1.00 95.44 103 GLY A O 1
ATOM 784 N N . GLN A 1 104 ? 3.400 -14.837 -5.811 1.00 95.81 104 GLN A N 1
ATOM 785 C CA . GLN A 1 104 ? 3.458 -16.124 -6.499 1.00 95.81 104 GLN A CA 1
ATOM 786 C C . GLN A 1 104 ? 2.630 -17.153 -5.728 1.00 95.81 104 GLN A C 1
ATOM 788 O O . GLN A 1 104 ? 2.424 -16.990 -4.526 1.00 95.81 104 GLN A O 1
ATOM 793 N N . ALA A 1 105 ? 2.183 -18.227 -6.386 1.00 96.00 105 ALA A N 1
ATOM 794 C CA . ALA A 1 105 ? 1.377 -19.265 -5.735 1.00 96.00 105 ALA A CA 1
ATOM 795 C C . ALA A 1 105 ? 2.036 -19.792 -4.450 1.00 96.00 105 ALA A C 1
ATOM 797 O O . ALA A 1 105 ? 1.421 -19.791 -3.382 1.00 96.00 105 ALA A O 1
ATOM 798 N N . ARG A 1 106 ? 3.349 -20.052 -4.527 1.00 94.94 106 ARG A N 1
ATOM 799 C CA . ARG A 1 106 ? 4.169 -20.502 -3.400 1.00 94.94 106 ARG A CA 1
ATOM 800 C C . ARG A 1 106 ? 4.098 -19.595 -2.169 1.00 94.94 106 ARG A C 1
ATOM 802 O O . ARG A 1 106 ? 4.219 -20.104 -1.059 1.00 94.94 106 ARG A O 1
ATOM 809 N N . ASP A 1 107 ? 3.910 -18.284 -2.336 1.00 95.69 107 ASP A N 1
ATOM 810 C CA . ASP A 1 107 ? 3.830 -17.350 -1.204 1.00 95.69 107 ASP A CA 1
ATOM 811 C C . ASP A 1 107 ? 2.589 -17.623 -0.337 1.00 95.69 107 ASP A C 1
ATOM 813 O O . ASP A 1 107 ? 2.655 -17.537 0.888 1.00 95.69 107 ASP A O 1
ATOM 817 N N . TYR A 1 108 ? 1.477 -17.994 -0.974 1.00 97.81 108 TYR A N 1
ATOM 818 C CA . TYR A 1 108 ? 0.198 -18.301 -0.331 1.00 97.81 108 TYR A CA 1
ATOM 819 C C . TYR A 1 108 ? 0.162 -19.748 0.167 1.00 97.81 108 TYR A C 1
ATOM 821 O O . TYR A 1 108 ? -0.216 -20.014 1.308 1.00 97.81 108 TYR A O 1
ATOM 829 N N . ASP A 1 109 ? 0.662 -20.685 -0.638 1.00 97.69 109 ASP A N 1
ATOM 830 C CA . ASP A 1 109 ? 0.755 -22.092 -0.240 1.00 97.69 109 ASP A CA 1
ATOM 831 C C . ASP A 1 109 ? 1.633 -22.259 1.003 1.00 97.69 109 ASP A C 1
ATOM 833 O O . ASP A 1 109 ? 1.261 -22.978 1.928 1.00 97.69 109 ASP A O 1
ATOM 837 N N . ALA A 1 110 ? 2.734 -21.504 1.097 1.00 96.06 110 ALA A N 1
ATOM 838 C CA . ALA A 1 110 ? 3.561 -21.466 2.298 1.00 96.06 110 ALA A CA 1
ATOM 839 C C . ALA A 1 110 ? 2.788 -20.964 3.533 1.00 96.06 110 ALA A C 1
ATOM 841 O O . ALA A 1 110 ? 3.011 -21.462 4.634 1.00 96.06 110 ALA A O 1
ATOM 842 N N . TRP A 1 111 ? 1.856 -20.012 3.395 1.00 97.31 111 TRP A N 1
ATOM 843 C CA . TRP A 1 111 ? 0.999 -19.609 4.518 1.00 97.31 111 TRP A CA 1
ATOM 844 C C . TRP A 1 111 ? 0.063 -20.734 4.951 1.00 97.31 111 TRP A C 1
ATOM 846 O O . TRP A 1 111 ? -0.102 -20.946 6.155 1.00 97.31 111 TRP A O 1
ATOM 856 N N . SER A 1 112 ? -0.518 -21.462 3.998 1.00 97.75 112 SER A N 1
ATOM 857 C CA . SER A 1 112 ? -1.354 -22.631 4.287 1.00 97.75 112 SER A CA 1
ATOM 858 C C . SER A 1 112 ? -0.561 -23.739 4.993 1.00 97.75 112 SER A C 1
ATOM 860 O O . SER A 1 112 ? -1.015 -24.268 6.008 1.00 97.75 112 SER A O 1
ATOM 862 N N . GLU A 1 113 ? 0.663 -24.023 4.535 1.00 97.31 113 GLU A N 1
ATOM 863 C CA . GLU A 1 113 ? 1.590 -24.990 5.149 1.00 97.31 113 GLU A CA 1
ATOM 864 C C . GLU A 1 113 ? 1.982 -24.616 6.584 1.00 97.31 113 GLU A C 1
ATOM 866 O O . GLU A 1 113 ? 2.149 -25.494 7.427 1.00 97.31 113 GLU A O 1
ATOM 871 N N . LEU A 1 114 ? 2.059 -23.317 6.895 1.00 97.00 114 LEU A N 1
ATOM 872 C CA . LEU A 1 114 ? 2.263 -22.810 8.259 1.00 97.00 114 LEU A CA 1
ATOM 873 C C . LEU A 1 114 ? 1.019 -22.947 9.162 1.00 97.00 114 LEU A C 1
ATOM 875 O O . LEU A 1 114 ? 1.034 -22.486 10.302 1.00 97.00 114 LEU A O 1
ATOM 879 N N . GLY A 1 115 ? -0.058 -23.568 8.673 1.00 97.38 115 GLY A N 1
ATOM 880 C CA . GLY A 1 115 ? -1.284 -23.841 9.422 1.00 97.38 115 GLY A CA 1
ATOM 881 C C . GLY A 1 115 ? -2.436 -22.874 9.137 1.00 97.38 115 GLY A C 1
ATOM 882 O O . GLY A 1 115 ? -3.519 -23.047 9.703 1.00 97.38 115 GLY A O 1
ATOM 883 N N . ASN A 1 116 ? -2.262 -21.893 8.243 1.00 97.38 116 ASN A N 1
ATOM 884 C CA . ASN A 1 116 ? -3.317 -20.942 7.879 1.00 97.38 116 ASN A CA 1
ATOM 885 C C . ASN A 1 116 ? -4.235 -21.535 6.800 1.00 97.38 116 ASN A C 1
ATOM 887 O O . ASN A 1 116 ? -4.202 -21.133 5.639 1.00 97.38 116 ASN A O 1
ATOM 891 N N . LYS A 1 117 ? -5.058 -22.516 7.179 1.00 96.38 117 LYS A N 1
ATOM 892 C CA . LYS A 1 117 ? -6.012 -23.163 6.261 1.00 96.38 117 LYS A CA 1
ATOM 893 C C . LYS A 1 117 ? -6.902 -22.125 5.561 1.00 96.38 117 LYS A C 1
ATOM 895 O O . LYS A 1 117 ? -7.367 -21.181 6.199 1.00 96.38 117 LYS A O 1
ATOM 900 N N . GLY A 1 118 ? -7.161 -22.320 4.267 1.00 97.19 118 GLY A N 1
ATOM 901 C CA . GLY A 1 118 ? -7.938 -21.383 3.446 1.00 97.19 118 GLY A CA 1
ATOM 902 C C . GLY A 1 118 ? -7.123 -20.228 2.851 1.00 97.19 118 GLY A C 1
ATOM 903 O O . GLY A 1 118 ? -7.710 -19.298 2.301 1.00 97.19 118 GLY A O 1
ATOM 904 N N . TRP A 1 119 ? -5.791 -20.257 2.984 1.00 98.12 119 TRP A N 1
ATOM 905 C CA . TRP A 1 119 ? -4.875 -19.263 2.412 1.00 98.12 119 TRP A CA 1
ATOM 906 C C . TRP A 1 119 ? -3.954 -19.827 1.330 1.00 98.12 119 TRP A C 1
ATOM 908 O O . TRP A 1 119 ? -3.007 -19.142 0.961 1.00 98.12 119 TRP A O 1
ATOM 918 N N . SER A 1 120 ? -4.211 -21.035 0.814 1.00 98.44 120 SER A N 1
ATOM 919 C CA . SER A 1 120 ? -3.486 -21.528 -0.365 1.00 98.44 120 SER A CA 1
ATOM 920 C C . SER A 1 120 ? -3.762 -20.638 -1.579 1.00 98.44 120 SER A C 1
ATOM 922 O O . SER A 1 120 ? -4.730 -19.868 -1.587 1.00 98.44 120 SER A O 1
ATOM 924 N N . TYR A 1 121 ? -2.934 -20.727 -2.622 1.00 98.00 121 TYR A N 1
ATOM 925 C CA . TYR A 1 121 ? -3.151 -19.930 -3.828 1.00 98.00 121 TYR A CA 1
ATOM 926 C C . TYR A 1 121 ? -4.530 -20.183 -4.447 1.00 98.00 121 TYR A C 1
ATOM 928 O O . TYR A 1 121 ? -5.225 -19.233 -4.819 1.00 98.00 121 TYR A O 1
ATOM 936 N N . ASP A 1 122 ? -4.952 -21.446 -4.481 1.00 97.81 122 ASP A N 1
ATOM 937 C CA . ASP A 1 122 ? -6.253 -21.855 -5.006 1.00 97.81 122 ASP A CA 1
ATOM 938 C C . ASP A 1 122 ? -7.416 -21.262 -4.197 1.00 97.81 122 ASP A C 1
ATOM 940 O O . ASP A 1 122 ? -8.427 -20.856 -4.776 1.00 97.81 122 ASP A O 1
ATOM 944 N N . ASP A 1 123 ? -7.260 -21.121 -2.877 1.00 98.31 123 ASP A N 1
ATOM 945 C CA . ASP A 1 123 ? -8.271 -20.497 -2.017 1.00 98.31 123 ASP A CA 1
ATOM 946 C C . ASP A 1 123 ? -8.383 -18.981 -2.254 1.00 98.31 123 ASP A C 1
ATOM 948 O O . ASP A 1 123 ? -9.482 -18.413 -2.227 1.00 98.31 123 ASP A O 1
ATOM 952 N N . VAL A 1 124 ? -7.256 -18.297 -2.493 1.00 98.19 124 VAL A N 1
ATOM 953 C CA . VAL A 1 124 ? -7.227 -16.829 -2.636 1.00 98.19 124 VAL A CA 1
ATOM 954 C C . VAL A 1 124 ? -7.457 -16.346 -4.070 1.00 98.19 124 VAL A C 1
ATOM 956 O O . VAL A 1 124 ? -7.940 -15.225 -4.267 1.00 98.19 124 VAL A O 1
ATOM 959 N N . LEU A 1 125 ? -7.178 -17.167 -5.087 1.00 98.38 125 LEU A N 1
ATOM 960 C CA . LEU A 1 125 ? -7.350 -16.812 -6.498 1.00 98.38 125 LEU A CA 1
ATOM 961 C C . LEU A 1 125 ? -8.778 -16.328 -6.836 1.00 98.38 125 LEU A C 1
ATOM 963 O O . LEU A 1 125 ? -8.911 -15.282 -7.488 1.00 98.38 125 LEU A O 1
ATOM 967 N N . PRO A 1 126 ? -9.865 -16.968 -6.355 1.00 98.38 126 PRO A N 1
ATOM 968 C CA . PRO A 1 126 ? -11.22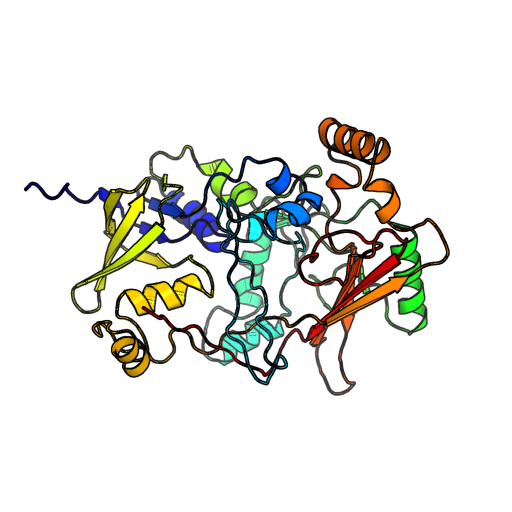3 -16.455 -6.529 1.00 98.38 126 PRO A CA 1
ATOM 969 C C . PRO A 1 126 ? -11.409 -15.026 -6.001 1.00 98.38 126 PRO A C 1
ATOM 971 O O . PRO A 1 126 ? -12.147 -14.236 -6.594 1.00 98.38 126 PRO A O 1
ATOM 974 N N . TYR A 1 127 ? -10.721 -14.652 -4.917 1.00 98.12 127 TYR A N 1
ATOM 975 C CA . TYR A 1 127 ? -10.787 -13.306 -4.347 1.00 98.12 127 TYR A CA 1
ATOM 976 C C . TYR A 1 127 ? -9.997 -12.290 -5.169 1.00 98.12 127 TYR A C 1
ATOM 978 O O . TYR A 1 127 ? -10.482 -11.167 -5.345 1.00 98.12 127 TYR A O 1
ATOM 986 N N . PHE A 1 128 ? -8.839 -12.671 -5.722 1.00 98.06 128 PHE A N 1
ATOM 987 C CA . PHE A 1 128 ? -8.117 -11.822 -6.673 1.00 98.06 128 PHE A CA 1
ATOM 988 C C . PHE A 1 128 ? -8.976 -11.505 -7.891 1.00 98.06 128 PHE A C 1
ATOM 990 O O . PHE A 1 128 ? -9.161 -10.330 -8.212 1.00 98.06 128 PHE A O 1
ATOM 997 N N . ARG A 1 129 ? -9.587 -12.531 -8.491 1.00 98.25 129 ARG A N 1
ATOM 998 C CA . ARG A 1 129 ? -10.486 -12.370 -9.639 1.00 98.25 129 ARG A CA 1
ATOM 999 C C . ARG A 1 129 ? -11.707 -11.525 -9.288 1.00 98.25 129 ARG A C 1
ATOM 1001 O O . ARG A 1 129 ? -12.012 -10.569 -9.985 1.00 98.25 129 ARG A O 1
ATOM 1008 N N . ARG A 1 130 ? -12.379 -11.802 -8.167 1.00 97.94 130 ARG A N 1
ATOM 1009 C CA . ARG A 1 130 ? -13.578 -11.054 -7.736 1.00 97.94 130 ARG A CA 1
ATOM 1010 C C . ARG A 1 130 ? -13.305 -9.574 -7.447 1.00 97.94 130 ARG A C 1
ATOM 1012 O O . ARG A 1 130 ? -14.214 -8.746 -7.508 1.00 97.94 130 ARG A O 1
ATOM 1019 N N . SER A 1 131 ? -12.083 -9.243 -7.042 1.00 97.69 131 SER A N 1
ATOM 1020 C CA . SER A 1 131 ? -11.665 -7.869 -6.759 1.00 97.69 131 SER A CA 1
ATOM 1021 C C . SER A 1 131 ? -11.369 -7.076 -8.035 1.00 97.69 131 SER A C 1
ATOM 1023 O O . SER A 1 131 ? -11.584 -5.865 -8.070 1.00 97.69 131 SER A O 1
ATOM 1025 N N . GLU A 1 132 ? -10.889 -7.751 -9.074 1.00 98.38 132 GLU A N 1
ATOM 1026 C CA . GLU A 1 132 ? -10.302 -7.146 -10.262 1.00 98.38 132 GLU A CA 1
ATOM 1027 C C . GLU A 1 132 ? -11.332 -6.758 -11.336 1.00 98.38 132 GLU A C 1
ATOM 1029 O O . GLU A 1 132 ? -12.285 -7.478 -11.628 1.00 98.38 132 GLU A O 1
ATOM 1034 N N . ASP A 1 133 ? -11.097 -5.604 -11.955 1.00 98.50 133 ASP A N 1
ATOM 1035 C CA . ASP A 1 133 ? -11.684 -5.178 -13.222 1.00 98.50 133 ASP A CA 1
ATOM 1036 C C . ASP A 1 133 ? -10.561 -4.996 -14.248 1.00 98.50 133 ASP A C 1
ATOM 1038 O O . ASP A 1 133 ? -9.964 -3.918 -14.366 1.00 98.50 133 ASP A O 1
ATOM 1042 N N . ARG A 1 134 ? -10.212 -6.094 -14.927 1.00 97.88 134 ARG A N 1
ATOM 1043 C CA . ARG A 1 134 ? -9.102 -6.165 -15.877 1.00 97.88 134 ARG A CA 1
ATOM 1044 C C . ARG A 1 134 ? -9.474 -5.528 -17.213 1.00 97.88 134 ARG A C 1
ATOM 1046 O O . ARG A 1 134 ? -10.417 -5.953 -17.875 1.00 97.88 134 ARG A O 1
ATOM 1053 N N . SER A 1 135 ? -8.677 -4.559 -17.667 1.00 96.38 135 SER A N 1
ATOM 1054 C CA . SER A 1 135 ? -8.946 -3.830 -18.916 1.00 96.38 135 SER A CA 1
ATOM 1055 C C . SER A 1 135 ? -8.862 -4.675 -20.192 1.00 96.38 135 SER A C 1
ATOM 1057 O O . SER A 1 135 ? -9.395 -4.260 -21.215 1.00 96.38 135 SER A O 1
ATOM 1059 N N . THR A 1 136 ? -8.165 -5.813 -20.162 1.00 94.88 136 THR A N 1
ATOM 1060 C CA . THR A 1 136 ? -7.969 -6.708 -21.318 1.00 94.88 136 THR A CA 1
ATOM 1061 C C . THR A 1 136 ? -8.889 -7.929 -21.314 1.00 94.88 136 THR A C 1
ATOM 1063 O O . THR A 1 136 ? -8.782 -8.768 -22.203 1.00 94.88 136 THR A O 1
ATOM 1066 N N . GLY A 1 137 ? -9.815 -8.019 -20.355 1.00 95.88 137 GLY A N 1
ATOM 1067 C CA . GLY A 1 137 ? -10.772 -9.118 -20.255 1.00 95.88 137 GLY A CA 1
ATOM 1068 C C . GLY A 1 137 ? -10.435 -10.139 -19.169 1.00 95.88 137 GLY A C 1
ATOM 1069 O O . GLY A 1 137 ? -9.406 -10.069 -18.496 1.00 95.88 137 GLY A O 1
ATOM 1070 N N . ALA A 1 138 ? -11.361 -11.076 -18.973 1.00 97.25 138 ALA A N 1
ATOM 1071 C CA . ALA A 1 138 ? -11.235 -12.130 -17.977 1.00 97.25 138 ALA A CA 1
ATOM 1072 C C . ALA A 1 138 ? -10.385 -13.287 -18.508 1.00 97.25 138 ALA A C 1
ATOM 1074 O O . ALA A 1 138 ? -10.467 -13.646 -19.681 1.00 97.25 138 ALA A O 1
ATOM 1075 N N . THR A 1 139 ? -9.628 -13.919 -17.617 1.00 97.06 139 THR A N 1
ATOM 1076 C CA . THR A 1 139 ? -8.906 -15.166 -17.891 1.00 97.06 139 THR A CA 1
ATOM 1077 C C . THR A 1 139 ? -9.105 -16.132 -16.721 1.00 97.06 139 THR A C 1
ATOM 1079 O O . THR A 1 139 ? -9.911 -15.882 -15.815 1.00 97.06 139 THR A O 1
ATOM 1082 N N . HIS A 1 140 ? -8.376 -17.251 -16.716 1.00 96.62 140 HIS A N 1
ATOM 1083 C CA . HIS A 1 140 ? -8.294 -18.099 -15.530 1.00 96.62 140 HIS A CA 1
ATOM 1084 C C . HIS A 1 140 ? -7.760 -17.316 -14.319 1.00 96.62 140 HIS A C 1
ATOM 1086 O O . HIS A 1 140 ? -8.329 -17.415 -13.237 1.00 96.62 140 HIS A O 1
ATOM 1092 N N . TYR A 1 141 ? -6.736 -16.479 -14.519 1.00 97.50 141 TYR A N 1
ATOM 1093 C CA . TYR A 1 141 ? -6.105 -15.702 -13.450 1.00 97.50 141 TYR A CA 1
ATOM 1094 C C . TYR A 1 141 ? -6.753 -14.333 -13.235 1.00 97.50 141 TYR A C 1
ATOM 1096 O O . TYR A 1 141 ? -6.707 -13.802 -12.127 1.00 97.50 141 TYR A O 1
ATOM 1104 N N . HIS A 1 142 ? -7.388 -13.759 -14.258 1.00 98.12 142 HIS A N 1
ATOM 1105 C CA . HIS A 1 142 ? -7.922 -12.400 -14.204 1.00 98.12 142 HIS A CA 1
ATOM 1106 C C . HIS A 1 142 ? -9.446 -12.337 -14.133 1.00 98.12 142 HIS A C 1
ATOM 1108 O O . HIS A 1 142 ? -10.154 -13.154 -14.725 1.00 98.12 142 HIS A O 1
ATOM 1114 N N . GLY A 1 143 ? -9.953 -11.344 -13.404 1.00 98.12 143 GLY A N 1
ATOM 1115 C CA . GLY A 1 143 ? -11.381 -11.044 -13.297 1.00 98.12 143 GLY A CA 1
ATOM 1116 C C . GLY A 1 143 ? -11.779 -9.735 -13.976 1.00 98.12 143 GLY A C 1
ATOM 1117 O O . GLY A 1 143 ? -10.943 -8.881 -14.267 1.00 98.12 143 GLY A O 1
ATOM 1118 N N . ILE A 1 144 ? -13.079 -9.581 -14.226 1.00 98.00 144 ILE A N 1
ATOM 1119 C CA . ILE A 1 144 ? -13.691 -8.354 -14.754 1.00 98.00 144 ILE A CA 1
ATOM 1120 C C . ILE A 1 144 ? -14.870 -7.933 -13.877 1.00 98.00 144 ILE A C 1
ATOM 1122 O O . ILE A 1 144 ? -15.495 -8.770 -13.224 1.00 98.00 144 ILE A O 1
ATOM 1126 N N . GLY A 1 145 ? -15.197 -6.639 -13.880 1.00 97.25 145 GLY A N 1
ATOM 1127 C CA . GLY A 1 145 ? -16.349 -6.107 -13.142 1.00 97.25 145 GLY A CA 1
ATOM 1128 C C . GLY A 1 145 ? -16.141 -5.959 -11.630 1.00 97.25 145 GLY A C 1
ATOM 1129 O O . GLY A 1 145 ? -17.040 -5.480 -10.935 1.00 97.25 145 GLY A O 1
ATOM 1130 N N . GLY A 1 146 ? -14.970 -6.328 -11.106 1.00 98.06 146 GLY A N 1
ATOM 1131 C CA . GLY A 1 146 ? -14.592 -6.064 -9.725 1.00 98.06 146 GLY A CA 1
ATOM 1132 C C . GLY A 1 146 ? -14.372 -4.568 -9.434 1.00 98.06 146 GLY A C 1
ATOM 1133 O O . GLY A 1 146 ? -14.294 -3.734 -10.335 1.00 98.06 146 GLY A O 1
ATOM 1134 N N . PRO A 1 147 ? -14.272 -4.156 -8.160 1.00 98.00 147 PRO A N 1
ATOM 1135 C CA . PRO A 1 147 ? -14.131 -2.734 -7.838 1.00 98.00 147 PRO A CA 1
ATOM 1136 C C . PRO A 1 147 ? -12.738 -2.155 -8.157 1.00 98.00 147 PRO A C 1
ATOM 1138 O O . PRO A 1 147 ? -12.595 -0.940 -8.338 1.00 98.00 147 PRO A O 1
ATOM 1141 N N . GLN A 1 148 ? -11.699 -2.996 -8.217 1.00 98.12 148 GLN A N 1
ATOM 1142 C CA . GLN A 1 148 ? -10.320 -2.583 -8.466 1.00 98.12 148 GLN A CA 1
ATOM 1143 C C . GLN A 1 148 ? -9.978 -2.662 -9.955 1.00 98.12 148 GLN A C 1
ATOM 1145 O O . GLN A 1 148 ? -9.651 -3.723 -10.473 1.00 98.12 148 GLN A O 1
ATOM 1150 N N . HIS A 1 149 ? -9.970 -1.515 -10.628 1.00 98.25 149 HIS A N 1
ATOM 1151 C CA . HIS A 1 149 ? -9.569 -1.444 -12.030 1.00 98.25 149 HIS A CA 1
ATOM 1152 C C . HIS A 1 149 ? -8.058 -1.648 -12.211 1.00 98.25 149 HIS A C 1
ATOM 1154 O O . HIS A 1 149 ? -7.263 -1.038 -11.481 1.00 98.25 149 HIS A O 1
ATOM 1160 N N . VAL A 1 150 ? -7.683 -2.468 -13.199 1.00 97.94 150 VAL A N 1
ATOM 1161 C CA . VAL A 1 150 ? -6.295 -2.798 -13.558 1.00 97.94 150 VAL A CA 1
ATOM 1162 C C . VAL A 1 150 ? -6.091 -2.640 -15.066 1.00 97.94 150 VAL A C 1
ATOM 1164 O O . VAL A 1 150 ? -6.737 -3.319 -15.867 1.00 97.94 150 VAL A O 1
ATOM 1167 N N . SER A 1 151 ? -5.165 -1.761 -15.451 1.00 96.56 151 SER A N 1
ATOM 1168 C CA . SER A 1 151 ? -4.862 -1.408 -16.840 1.00 96.56 151 SER A CA 1
ATOM 1169 C C . SER A 1 151 ? -3.395 -1.598 -17.211 1.00 96.56 151 SER A C 1
ATOM 1171 O O . SER A 1 151 ? -2.506 -1.542 -16.359 1.00 96.56 151 SER A O 1
ATOM 1173 N N . ASP A 1 152 ? -3.138 -1.770 -18.506 1.00 94.31 152 ASP A N 1
ATOM 1174 C CA . ASP A 1 152 ? -1.783 -1.915 -19.041 1.00 94.31 152 ASP A CA 1
ATOM 1175 C C . ASP A 1 152 ? -1.144 -0.572 -19.387 1.00 94.31 152 ASP A C 1
ATOM 1177 O O . ASP A 1 152 ? -1.774 0.495 -19.402 1.00 94.31 152 ASP A O 1
ATOM 1181 N N . ILE A 1 153 ? 0.157 -0.604 -19.662 1.00 90.50 153 ILE A N 1
ATOM 1182 C CA . ILE A 1 153 ? 0.862 0.514 -20.282 1.00 90.50 153 ILE A CA 1
ATOM 1183 C C . ILE A 1 153 ? 0.662 0.443 -21.792 1.00 90.50 153 ILE A C 1
ATOM 1185 O O . ILE A 1 153 ? 1.181 -0.450 -22.453 1.00 90.50 153 ILE A O 1
ATOM 1189 N N . HIS A 1 154 ? -0.058 1.426 -22.334 1.00 78.56 154 HIS A N 1
ATOM 1190 C CA . HIS A 1 154 ? -0.266 1.567 -23.778 1.00 78.56 154 HIS A CA 1
ATOM 1191 C C . HIS A 1 154 ? 0.749 2.511 -24.443 1.00 78.56 154 HIS A C 1
ATOM 1193 O O . HIS A 1 154 ? 1.079 2.336 -25.608 1.00 78.56 154 HIS A O 1
ATOM 1199 N N . GLU A 1 155 ? 1.260 3.518 -23.721 1.00 82.81 155 GLU A N 1
ATOM 1200 C CA . GLU A 1 155 ? 2.304 4.413 -24.242 1.00 82.81 155 GLU A CA 1
ATOM 1201 C C . GLU A 1 155 ? 3.680 3.814 -23.930 1.00 82.81 155 GLU A C 1
ATOM 1203 O O . GLU A 1 155 ? 4.172 3.893 -22.801 1.00 82.81 155 GLU A O 1
ATOM 1208 N N . HIS A 1 156 ? 4.291 3.169 -24.925 1.00 88.19 156 HIS A N 1
ATOM 1209 C CA . HIS A 1 156 ? 5.595 2.524 -24.780 1.00 88.19 156 HIS A CA 1
ATOM 1210 C C . HIS A 1 156 ? 6.719 3.518 -25.037 1.00 88.19 156 HIS A C 1
ATOM 1212 O O . HIS A 1 156 ? 6.963 3.956 -26.158 1.00 88.19 156 HIS A O 1
ATOM 1218 N N . HIS A 1 157 ? 7.424 3.880 -23.971 1.00 90.31 157 HIS A N 1
ATOM 1219 C CA . HIS A 1 157 ? 8.548 4.796 -24.062 1.00 90.31 157 HIS A CA 1
ATOM 1220 C C . HIS A 1 157 ? 9.748 4.136 -24.786 1.00 90.31 157 HIS A C 1
ATOM 1222 O O . HIS A 1 157 ? 10.103 3.010 -24.429 1.00 90.31 157 HIS A O 1
ATOM 1228 N N . PRO A 1 158 ? 10.458 4.818 -25.711 1.00 92.00 158 PRO A N 1
ATOM 1229 C CA . PRO A 1 158 ? 11.573 4.218 -26.461 1.00 92.00 158 PRO A CA 1
ATOM 1230 C C . PRO A 1 158 ? 12.691 3.637 -25.583 1.00 92.00 158 PRO A C 1
ATOM 1232 O O . PRO A 1 158 ? 13.217 2.564 -25.862 1.00 92.00 158 PRO A O 1
ATOM 1235 N N . LEU A 1 159 ? 13.031 4.308 -24.473 1.00 93.25 159 LEU A N 1
ATOM 1236 C CA . LEU A 1 159 ? 14.001 3.774 -23.500 1.00 93.25 159 LEU A CA 1
ATOM 1237 C C . LEU A 1 159 ? 13.526 2.479 -22.821 1.00 93.25 159 LEU A C 1
ATOM 1239 O O . LEU A 1 159 ? 14.361 1.654 -22.477 1.00 93.25 159 LEU A O 1
ATOM 1243 N N . CYS A 1 160 ? 12.217 2.282 -22.640 1.00 94.38 160 CYS A N 1
ATOM 1244 C CA . CYS A 1 160 ? 11.685 1.022 -22.118 1.00 94.38 160 CYS A CA 1
ATOM 1245 C C . CYS A 1 160 ? 11.834 -0.101 -23.148 1.00 94.38 160 CYS A C 1
ATOM 1247 O O . CYS A 1 160 ? 12.252 -1.188 -22.784 1.00 94.38 160 CYS A O 1
ATOM 1249 N N . GLN A 1 161 ? 11.565 0.172 -24.428 1.00 95.00 161 GLN A N 1
ATOM 1250 C CA . GLN A 1 161 ? 11.759 -0.809 -25.505 1.00 95.00 161 GLN A CA 1
ATOM 1251 C C . GLN A 1 161 ? 13.237 -1.186 -25.683 1.00 95.00 161 GLN A C 1
ATOM 1253 O O . GLN A 1 161 ? 13.560 -2.339 -25.940 1.00 95.00 161 GLN A O 1
ATOM 1258 N N . LEU A 1 162 ? 14.153 -0.221 -25.545 1.00 94.62 162 LEU A N 1
ATOM 1259 C CA . LEU A 1 162 ? 15.595 -0.489 -25.543 1.00 94.62 162 LEU A CA 1
ATOM 1260 C C . LEU A 1 162 ? 16.016 -1.339 -24.343 1.00 94.62 162 LEU A C 1
ATOM 1262 O O . LEU A 1 162 ? 16.801 -2.263 -24.509 1.00 94.62 162 LEU A O 1
ATOM 1266 N N . PHE A 1 163 ? 15.479 -1.045 -23.157 1.00 95.44 163 PHE A N 1
ATOM 1267 C CA . PHE A 1 163 ? 15.750 -1.837 -21.961 1.00 95.44 163 PHE A CA 1
ATOM 1268 C C . PHE A 1 163 ? 15.239 -3.277 -22.101 1.00 95.44 163 PHE A C 1
ATOM 1270 O O . PHE A 1 163 ? 15.974 -4.201 -21.781 1.00 95.44 163 PHE A O 1
ATOM 1277 N N . ILE A 1 164 ? 14.027 -3.468 -22.639 1.00 96.81 164 ILE A N 1
ATOM 1278 C CA . ILE A 1 164 ? 13.465 -4.801 -22.907 1.00 96.81 164 ILE A CA 1
ATOM 1279 C C . ILE A 1 164 ? 14.358 -5.589 -23.862 1.00 96.81 164 ILE A C 1
ATOM 1281 O O . ILE A 1 164 ? 14.789 -6.678 -23.504 1.00 96.81 164 ILE A O 1
ATOM 1285 N N . ARG A 1 165 ? 14.722 -5.003 -25.010 1.00 96.88 165 ARG A N 1
ATOM 1286 C CA . ARG A 1 165 ? 15.611 -5.660 -25.981 1.00 96.88 165 ARG A CA 1
ATOM 1287 C C . ARG A 1 165 ? 16.952 -6.065 -25.374 1.00 96.88 165 ARG A C 1
ATOM 1289 O O . ARG A 1 165 ? 17.397 -7.183 -25.581 1.00 96.88 165 ARG A O 1
ATOM 1296 N N . GLY A 1 166 ? 17.564 -5.187 -24.578 1.00 96.62 166 GLY A N 1
ATOM 1297 C CA . GLY A 1 166 ? 18.825 -5.507 -23.907 1.00 96.62 166 GLY A CA 1
ATOM 1298 C C . GLY A 1 166 ? 18.705 -6.655 -22.897 1.00 96.62 166 GLY A C 1
ATOM 1299 O O . GLY A 1 166 ? 19.666 -7.378 -22.686 1.00 96.62 166 GLY A O 1
ATOM 1300 N N . VAL A 1 167 ? 17.536 -6.848 -22.281 1.00 97.00 167 VAL A N 1
ATOM 1301 C CA . VAL A 1 167 ? 17.276 -7.987 -21.386 1.00 97.00 167 VAL A CA 1
ATOM 1302 C C . VAL A 1 167 ? 16.986 -9.268 -22.177 1.00 97.00 167 VAL A C 1
ATOM 1304 O O . VAL A 1 167 ? 17.447 -10.336 -21.781 1.00 97.00 167 VAL A O 1
ATOM 1307 N N . GLU A 1 168 ? 16.309 -9.169 -23.322 1.00 97.19 168 GLU A N 1
ATOM 1308 C CA . GLU A 1 168 ? 16.113 -10.296 -24.246 1.00 97.19 168 GLU A CA 1
ATOM 1309 C C . GLU A 1 168 ? 17.441 -10.808 -24.827 1.00 97.19 168 GLU A C 1
ATOM 1311 O O . GLU A 1 168 ? 17.631 -12.018 -24.932 1.00 97.19 168 GLU A O 1
ATOM 1316 N N . GLU A 1 169 ? 18.399 -9.918 -25.115 1.00 97.75 169 GLU A N 1
ATOM 1317 C CA . GLU A 1 169 ? 19.769 -10.280 -25.528 1.00 97.75 169 GLU A CA 1
ATOM 1318 C C . GLU A 1 169 ? 20.526 -11.091 -24.459 1.00 97.75 169 GLU A C 1
ATOM 1320 O O . GLU A 1 169 ? 21.437 -11.849 -24.789 1.00 97.75 169 GLU A O 1
ATOM 1325 N N . LEU A 1 170 ? 20.125 -10.993 -23.185 1.00 96.25 170 LEU A N 1
ATOM 1326 C CA . LEU A 1 170 ? 20.646 -11.818 -22.087 1.00 96.25 170 LEU A CA 1
ATOM 1327 C C . LEU A 1 170 ? 19.914 -13.167 -21.953 1.00 96.25 170 LEU A C 1
ATOM 1329 O O . LEU A 1 170 ? 20.140 -13.896 -20.988 1.00 96.25 170 LEU A O 1
ATOM 1333 N N . GLY A 1 171 ? 19.022 -13.498 -22.890 1.00 96.19 171 GLY A N 1
ATOM 1334 C CA . GLY A 1 171 ? 18.244 -14.737 -22.894 1.00 96.19 171 GLY A CA 1
ATOM 1335 C C . GLY A 1 171 ? 17.018 -14.720 -21.977 1.00 96.19 171 GLY A C 1
ATOM 1336 O O . GLY A 1 171 ? 16.417 -15.769 -21.748 1.00 96.19 171 GLY A O 1
ATOM 1337 N N . ILE A 1 172 ? 16.629 -13.559 -21.442 1.00 96.88 172 ILE A N 1
ATOM 1338 C CA . ILE A 1 172 ? 15.454 -13.427 -20.574 1.00 96.88 172 ILE A CA 1
ATOM 1339 C C . ILE A 1 172 ? 14.246 -13.011 -21.427 1.00 96.88 172 ILE A C 1
ATOM 1341 O O . ILE A 1 172 ? 14.233 -11.900 -21.957 1.00 96.88 172 ILE A O 1
ATOM 1345 N N . PRO A 1 173 ? 13.204 -13.851 -21.547 1.00 96.19 173 PRO A N 1
ATOM 1346 C CA . PRO A 1 173 ? 12.094 -13.577 -22.449 1.00 96.19 173 PRO A CA 1
ATOM 1347 C C . PRO A 1 173 ? 11.147 -12.497 -21.913 1.00 96.19 173 PRO A C 1
ATOM 1349 O O . PRO A 1 173 ? 10.974 -12.327 -20.697 1.00 96.19 173 PRO A O 1
ATOM 1352 N N . LEU A 1 174 ? 10.461 -11.824 -22.841 1.00 97.06 174 LEU A N 1
ATOM 1353 C CA . LEU A 1 174 ? 9.288 -11.016 -22.532 1.00 97.06 174 LEU A CA 1
ATOM 1354 C C . LEU A 1 174 ? 8.173 -11.903 -21.955 1.00 97.06 174 LEU A C 1
ATOM 1356 O O . LEU A 1 174 ? 7.709 -12.849 -22.589 1.00 97.06 174 LEU A O 1
ATOM 1360 N N . ASN A 1 175 ? 7.714 -11.562 -20.758 1.00 96.94 175 ASN A N 1
ATOM 1361 C CA . ASN A 1 175 ? 6.557 -12.142 -20.104 1.00 96.94 175 ASN A CA 1
ATOM 1362 C C . ASN A 1 175 ? 5.323 -11.257 -20.379 1.00 96.94 175 ASN A C 1
ATOM 1364 O O . ASN A 1 175 ? 5.286 -10.101 -19.941 1.00 96.94 175 ASN A O 1
ATOM 1368 N N . PRO A 1 176 ? 4.307 -11.766 -21.100 1.00 93.75 176 PRO A N 1
ATOM 1369 C CA . PRO A 1 176 ? 3.110 -10.991 -21.413 1.00 93.75 176 PRO A CA 1
ATOM 1370 C C . PRO A 1 176 ? 2.192 -10.779 -20.198 1.00 93.75 176 PRO A C 1
ATOM 1372 O O . PRO A 1 176 ? 1.372 -9.861 -20.220 1.00 93.75 176 PRO A O 1
ATOM 1375 N N . ASP A 1 177 ? 2.312 -11.601 -19.149 1.00 96.00 177 ASP A N 1
ATOM 1376 C CA . ASP A 1 177 ? 1.456 -11.552 -17.964 1.00 96.00 177 ASP A CA 1
ATOM 1377 C C . ASP A 1 177 ? 2.119 -12.184 -16.725 1.00 96.00 177 ASP A C 1
ATOM 1379 O O . ASP A 1 177 ? 1.910 -13.349 -16.385 1.00 96.00 177 ASP A O 1
ATOM 1383 N N . TYR A 1 178 ? 2.880 -11.372 -15.990 1.00 96.69 178 TYR A N 1
ATOM 1384 C CA . TYR A 1 178 ? 3.567 -11.793 -14.763 1.00 96.69 178 TYR A CA 1
ATOM 1385 C C . TYR A 1 178 ? 2.624 -12.068 -13.571 1.00 96.69 178 TYR A C 1
ATOM 1387 O O . TYR A 1 178 ? 3.089 -12.508 -12.519 1.00 96.69 178 TYR A O 1
ATOM 1395 N N . ASN A 1 179 ? 1.325 -11.770 -13.700 1.00 97.19 179 ASN A N 1
ATOM 1396 C CA . ASN A 1 179 ? 0.292 -12.105 -12.713 1.00 97.19 179 ASN A CA 1
ATOM 1397 C C . ASN A 1 179 ? -0.521 -13.355 -13.115 1.00 97.19 179 ASN A C 1
ATOM 1399 O O . ASN A 1 179 ? -1.460 -13.713 -12.397 1.00 97.19 179 ASN A O 1
ATOM 1403 N N . GLY A 1 180 ? -0.173 -13.981 -14.246 1.00 95.50 180 GLY A N 1
ATOM 1404 C CA . GLY A 1 180 ? -0.769 -15.209 -14.757 1.00 95.50 180 GLY A CA 1
ATOM 1405 C C . GLY A 1 180 ? -0.016 -16.457 -14.294 1.00 95.50 180 GLY A C 1
ATOM 1406 O O . GLY A 1 180 ? 0.350 -16.585 -13.129 1.00 95.50 180 GLY A O 1
ATOM 1407 N N . THR A 1 181 ? 0.230 -17.390 -15.218 1.00 93.25 181 THR A N 1
ATOM 1408 C CA . THR A 1 181 ? 0.801 -18.714 -14.908 1.00 93.25 181 THR A CA 1
ATOM 1409 C C . THR A 1 181 ? 2.205 -18.663 -14.305 1.00 93.25 181 THR A C 1
ATOM 1411 O O . THR A 1 181 ? 2.528 -19.482 -13.450 1.00 93.25 181 THR A O 1
ATOM 1414 N N . LYS A 1 182 ? 3.063 -17.742 -14.759 1.00 93.88 182 LYS A N 1
ATOM 1415 C CA . LYS A 1 182 ? 4.466 -17.652 -14.335 1.00 93.88 182 LYS A CA 1
ATOM 1416 C C . LYS A 1 182 ? 4.889 -16.193 -14.209 1.00 93.88 182 LYS A C 1
ATOM 1418 O O . LYS A 1 182 ? 4.599 -15.390 -15.090 1.00 93.88 182 LYS A O 1
ATOM 1423 N N . GLN A 1 183 ? 5.613 -15.865 -13.137 1.00 96.06 183 GLN A N 1
ATOM 1424 C CA . GLN A 1 183 ? 6.035 -14.487 -12.858 1.00 96.06 183 GLN A CA 1
ATOM 1425 C C . GLN A 1 183 ? 7.375 -14.104 -13.512 1.00 96.06 183 GLN A C 1
ATOM 1427 O O . GLN A 1 183 ? 7.555 -12.953 -13.894 1.00 96.06 183 GLN A O 1
ATOM 1432 N N . GLU A 1 184 ? 8.312 -15.047 -13.651 1.00 96.88 184 GLU A N 1
ATOM 1433 C CA . GLU A 1 184 ? 9.663 -14.785 -14.179 1.00 96.88 184 GLU A CA 1
ATOM 1434 C C . GLU A 1 184 ? 9.640 -14.233 -15.618 1.00 96.88 184 GLU A C 1
ATOM 1436 O O . GLU A 1 184 ? 8.814 -14.635 -16.440 1.00 96.88 184 GLU A O 1
ATOM 1441 N N . GLY A 1 185 ? 10.564 -13.316 -15.910 1.00 97.50 185 GLY A N 1
ATOM 1442 C CA . GLY A 1 185 ? 10.708 -12.639 -17.201 1.00 97.50 185 GLY A CA 1
ATOM 1443 C C . GLY A 1 185 ? 10.573 -11.119 -17.101 1.00 97.50 185 GLY A C 1
ATOM 1444 O O . GLY A 1 185 ? 10.323 -10.559 -16.028 1.00 97.50 185 GLY A O 1
ATOM 1445 N N . ILE A 1 186 ? 10.775 -10.437 -18.230 1.00 98.19 186 ILE A N 1
ATOM 1446 C CA . ILE A 1 186 ? 10.623 -8.979 -18.337 1.00 98.19 186 ILE A CA 1
ATOM 1447 C C . ILE A 1 186 ? 9.227 -8.615 -18.832 1.00 98.19 186 ILE A C 1
ATOM 1449 O O . ILE A 1 186 ? 8.724 -9.247 -19.745 1.00 98.19 186 ILE A O 1
ATOM 1453 N N . ALA A 1 187 ? 8.582 -7.595 -18.271 1.00 96.62 187 ALA A N 1
ATOM 1454 C CA . ALA A 1 187 ? 7.214 -7.234 -18.634 1.00 96.62 187 ALA A CA 1
ATOM 1455 C C . ALA A 1 187 ? 6.950 -5.733 -18.499 1.00 96.62 187 ALA A C 1
ATOM 1457 O O . ALA A 1 187 ? 7.551 -5.044 -17.675 1.00 96.62 187 ALA A O 1
ATOM 1458 N N . TYR A 1 188 ? 5.980 -5.212 -19.248 1.00 96.62 188 TYR A N 1
ATOM 1459 C CA . TYR A 1 188 ? 5.369 -3.933 -18.886 1.00 96.62 188 TYR A CA 1
ATOM 1460 C C . TYR A 1 188 ? 4.485 -4.114 -17.650 1.00 96.62 188 TYR A C 1
ATOM 1462 O O . TYR A 1 188 ? 3.722 -5.072 -17.563 1.00 96.62 188 TYR A O 1
ATOM 1470 N N . TYR A 1 189 ? 4.555 -3.182 -16.698 1.00 96.44 189 TYR A N 1
ATOM 1471 C CA . TYR A 1 189 ? 3.730 -3.266 -15.495 1.00 96.44 189 TYR A CA 1
ATOM 1472 C C . TYR A 1 189 ? 2.239 -3.052 -15.783 1.00 96.44 189 TYR A C 1
ATOM 1474 O O . TYR A 1 189 ? 1.847 -2.110 -16.476 1.00 96.44 189 TYR A O 1
ATOM 1482 N N . GLN A 1 190 ? 1.412 -3.867 -15.133 1.00 97.12 190 GLN A N 1
ATOM 1483 C CA . GLN A 1 190 ? -0.017 -3.644 -14.931 1.00 97.12 190 GLN A CA 1
ATOM 1484 C C . GLN A 1 190 ? -0.218 -2.632 -13.792 1.00 97.12 190 GLN A C 1
ATOM 1486 O O . GLN A 1 190 ? 0.581 -2.548 -12.851 1.00 97.12 190 GLN A O 1
ATOM 1491 N N . ARG A 1 191 ? -1.264 -1.805 -13.877 1.00 96.75 191 ARG A N 1
ATOM 1492 C CA . ARG A 1 191 ? -1.407 -0.599 -13.047 1.00 96.75 191 ARG A CA 1
ATOM 1493 C C . ARG A 1 191 ? -2.831 -0.386 -12.560 1.00 96.75 191 ARG A C 1
ATOM 1495 O O . ARG A 1 191 ? -3.794 -0.537 -13.300 1.00 96.75 191 ARG A O 1
ATOM 1502 N N . MET A 1 192 ? -2.960 0.120 -11.341 1.00 97.12 192 MET A N 1
ATOM 1503 C CA . MET A 1 192 ? -4.215 0.590 -10.752 1.00 97.12 192 MET A CA 1
ATOM 1504 C C . MET A 1 192 ? -4.528 2.032 -11.191 1.00 97.12 192 MET A C 1
ATOM 1506 O O . MET A 1 192 ? -4.553 2.971 -10.386 1.00 97.12 192 MET A O 1
ATOM 1510 N N . ILE A 1 193 ? -4.698 2.230 -12.501 1.00 96.25 193 ILE A N 1
ATOM 1511 C CA . ILE A 1 193 ? -4.980 3.527 -13.134 1.00 96.25 193 ILE A CA 1
ATOM 1512 C C . ILE A 1 193 ? -6.193 3.372 -14.051 1.00 96.25 193 ILE A C 1
ATOM 1514 O O . ILE A 1 193 ? -6.188 2.518 -14.930 1.00 96.25 193 ILE A O 1
ATOM 1518 N N . LYS A 1 194 ? -7.207 4.228 -13.888 1.00 95.94 194 LYS A N 1
ATOM 1519 C CA . LYS A 1 194 ? -8.420 4.262 -14.719 1.00 95.94 194 LYS A CA 1
ATOM 1520 C C . LYS A 1 194 ? -8.559 5.641 -15.356 1.00 95.94 194 LYS A C 1
ATOM 1522 O O . LYS A 1 194 ? -8.521 6.648 -14.651 1.00 95.94 194 LYS A O 1
ATOM 1527 N N . ASN A 1 195 ? -8.688 5.704 -16.683 1.00 93.94 195 ASN A N 1
ATOM 1528 C CA . ASN A 1 195 ? -8.814 6.960 -17.444 1.00 93.94 195 ASN A CA 1
ATOM 1529 C C . ASN A 1 195 ? -7.729 8.000 -17.090 1.00 93.94 195 ASN A C 1
ATOM 1531 O O . ASN A 1 195 ? -8.016 9.178 -16.876 1.00 93.94 195 ASN A O 1
ATOM 1535 N N . GLY A 1 196 ? -6.479 7.545 -16.940 1.00 93.69 196 GLY A N 1
ATOM 1536 C CA . GLY A 1 196 ? -5.349 8.418 -16.609 1.00 93.69 196 GLY A CA 1
ATOM 1537 C C . GLY A 1 196 ? -5.263 8.890 -15.163 1.00 93.69 196 GLY A C 1
ATOM 1538 O O . GLY A 1 196 ? -4.413 9.718 -14.832 1.00 93.69 196 GLY A O 1
ATOM 1539 N N . ARG A 1 197 ? -6.154 8.414 -14.294 1.00 95.81 197 ARG A N 1
ATOM 1540 C CA . ARG A 1 197 ? -6.226 8.798 -12.886 1.00 95.81 197 ARG A CA 1
ATOM 1541 C C . ARG A 1 197 ? -5.934 7.594 -12.009 1.00 95.81 197 ARG A C 1
ATOM 1543 O O . ARG A 1 197 ? -6.265 6.463 -12.359 1.00 95.81 197 ARG A O 1
ATOM 1550 N N . ARG A 1 198 ? -5.320 7.840 -10.854 1.00 96.50 198 ARG A N 1
ATOM 1551 C CA . ARG A 1 198 ? -5.151 6.827 -9.811 1.00 96.50 198 ARG A CA 1
ATOM 1552 C C . ARG A 1 198 ? -6.511 6.205 -9.485 1.00 96.50 198 ARG A C 1
ATOM 1554 O O . ARG A 1 198 ? -7.467 6.939 -9.244 1.00 96.50 198 ARG A O 1
ATOM 15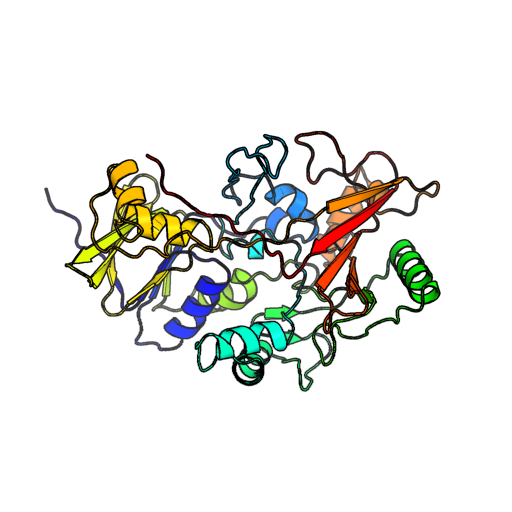61 N N . HIS A 1 199 ? -6.565 4.878 -9.424 1.00 97.75 199 HIS A N 1
ATOM 1562 C CA . HIS A 1 199 ? -7.733 4.132 -8.959 1.00 97.75 199 HIS A CA 1
ATOM 1563 C C . HIS A 1 199 ? -7.386 3.416 -7.651 1.00 97.75 199 HIS A C 1
ATOM 1565 O O . HIS A 1 199 ? -6.981 2.255 -7.648 1.00 97.75 199 HIS A O 1
ATOM 1571 N N . SER A 1 200 ? -7.454 4.159 -6.544 1.00 97.88 200 SER A N 1
ATOM 1572 C CA . SER A 1 200 ? -7.127 3.665 -5.201 1.00 97.88 200 SER A CA 1
ATOM 1573 C C . SER A 1 200 ? -8.220 2.740 -4.653 1.00 97.88 200 SER A C 1
ATOM 1575 O O . SER A 1 200 ? -9.321 2.657 -5.204 1.00 97.88 200 SER A O 1
ATOM 1577 N N . ALA A 1 201 ? -7.971 2.125 -3.494 1.00 98.12 201 ALA A N 1
ATOM 1578 C CA . ALA A 1 201 ? -8.996 1.358 -2.792 1.00 98.12 201 ALA A CA 1
ATOM 1579 C C . ALA A 1 201 ? -10.201 2.227 -2.391 1.00 98.12 201 ALA A C 1
ATOM 1581 O O . ALA A 1 201 ? -11.335 1.749 -2.397 1.00 98.12 201 ALA A O 1
ATOM 1582 N N . ALA A 1 202 ? -9.995 3.521 -2.108 1.00 98.25 202 ALA A N 1
ATOM 1583 C CA . ALA A 1 202 ? -11.110 4.433 -1.874 1.00 98.25 202 ALA A CA 1
ATOM 1584 C C . ALA A 1 202 ? -11.940 4.647 -3.148 1.00 98.25 202 ALA A C 1
ATOM 1586 O O . ALA A 1 202 ? -13.165 4.682 -3.065 1.00 98.25 202 ALA A O 1
ATOM 1587 N N . ASN A 1 203 ? -11.303 4.737 -4.322 1.00 98.12 203 ASN A N 1
ATOM 1588 C CA . ASN A 1 203 ? -12.004 4.853 -5.604 1.00 98.12 203 ASN A CA 1
ATOM 1589 C C . ASN A 1 203 ? -12.803 3.603 -5.956 1.00 98.12 203 ASN A C 1
ATOM 1591 O O . ASN A 1 203 ? -13.961 3.735 -6.346 1.00 98.12 203 ASN A O 1
ATOM 1595 N N . GLY A 1 204 ? -12.204 2.424 -5.799 1.00 97.88 204 GLY A N 1
ATOM 1596 C CA . GLY A 1 204 ? -12.864 1.163 -6.111 1.00 97.88 204 GLY A CA 1
ATOM 1597 C C . GLY A 1 204 ? -13.943 0.788 -5.102 1.00 97.88 204 GLY A C 1
ATOM 1598 O O . GLY A 1 204 ? -15.077 0.518 -5.476 1.00 97.88 204 GLY A O 1
ATOM 1599 N N . PHE A 1 205 ? -13.614 0.794 -3.811 1.00 98.62 205 PHE A N 1
ATOM 1600 C CA . PHE A 1 205 ? -14.454 0.164 -2.792 1.00 98.62 205 PHE A CA 1
ATOM 1601 C C . PHE A 1 205 ? -15.272 1.150 -1.961 1.00 98.62 205 PHE A C 1
ATOM 1603 O O . PHE A 1 205 ? -16.406 0.830 -1.616 1.00 98.62 205 PHE A O 1
ATOM 1610 N N . LEU A 1 206 ? -14.745 2.336 -1.638 1.00 98.56 206 LEU A N 1
ATOM 1611 C CA . LEU A 1 206 ? -15.393 3.230 -0.669 1.00 98.56 206 LEU A CA 1
ATOM 1612 C C . LEU A 1 206 ? -16.313 4.274 -1.313 1.00 98.56 206 LEU A C 1
ATOM 1614 O O . LEU A 1 206 ? -17.464 4.414 -0.913 1.00 98.56 206 LEU A O 1
ATOM 1618 N N . HIS A 1 207 ? -15.839 5.040 -2.297 1.00 98.19 207 HIS A N 1
ATOM 1619 C CA . HIS A 1 207 ? -16.630 6.119 -2.902 1.00 98.19 207 HIS A CA 1
ATOM 1620 C C . HIS A 1 207 ? -17.971 5.651 -3.484 1.00 98.19 207 HIS A C 1
ATOM 1622 O O . HIS A 1 207 ? -18.952 6.361 -3.252 1.00 98.19 207 HIS A O 1
ATOM 1628 N N . PRO A 1 208 ? -18.078 4.475 -4.143 1.00 98.06 208 PRO A N 1
ATOM 1629 C CA . PRO A 1 208 ? -19.358 4.001 -4.676 1.00 98.06 208 PRO A CA 1
ATOM 1630 C C . PRO A 1 208 ? -20.436 3.752 -3.612 1.00 98.06 208 PRO A C 1
ATOM 1632 O O . PRO A 1 208 ? -21.622 3.789 -3.919 1.00 98.06 208 PRO A O 1
ATOM 1635 N N . ILE A 1 209 ? -20.042 3.516 -2.357 1.00 97.94 209 ILE A N 1
ATOM 1636 C CA . ILE A 1 209 ? -20.950 3.130 -1.266 1.00 97.94 209 ILE A CA 1
ATOM 1637 C C . ILE A 1 209 ? -21.120 4.217 -0.200 1.00 97.94 209 ILE A C 1
ATOM 1639 O O . ILE A 1 209 ? -21.867 4.016 0.750 1.00 97.94 209 ILE A O 1
ATOM 1643 N N . LYS A 1 210 ? -20.448 5.369 -0.328 1.00 94.31 210 LYS A N 1
ATOM 1644 C CA . LYS A 1 210 ? -20.429 6.431 0.700 1.00 94.31 210 LYS A CA 1
ATOM 1645 C C . LYS A 1 210 ? -21.804 6.968 1.105 1.00 94.31 210 LYS A C 1
ATOM 1647 O O . LYS A 1 210 ? -21.908 7.626 2.130 1.00 94.31 210 LYS A O 1
ATOM 1652 N N . ARG A 1 211 ? -22.829 6.743 0.279 1.00 95.56 211 ARG A N 1
ATOM 1653 C CA . ARG A 1 211 ? -24.213 7.175 0.521 1.00 95.56 211 ARG A CA 1
ATOM 1654 C C . ARG A 1 211 ? -25.085 6.100 1.180 1.00 95.56 211 ARG A C 1
ATOM 1656 O O . ARG A 1 211 ? -26.272 6.340 1.372 1.00 95.56 211 ARG A O 1
ATOM 1663 N N . ARG A 1 212 ? -24.540 4.918 1.492 1.00 98.06 212 ARG A N 1
ATOM 1664 C CA . ARG A 1 212 ? -25.262 3.886 2.248 1.00 98.06 212 ARG A CA 1
ATOM 1665 C C . ARG A 1 212 ? -25.608 4.423 3.638 1.00 98.06 212 ARG A C 1
ATOM 1667 O O . ARG A 1 212 ? -24.725 4.891 4.347 1.00 98.06 212 ARG A O 1
ATOM 1674 N N . SER A 1 213 ? -26.878 4.337 4.028 1.00 97.50 213 SER A N 1
ATOM 1675 C CA . SER A 1 213 ? -27.376 4.863 5.308 1.00 97.50 213 SER A CA 1
ATOM 1676 C C . SER A 1 213 ? -26.793 4.149 6.531 1.00 97.50 213 SER A C 1
ATOM 1678 O O . SER A 1 213 ? -26.740 4.727 7.608 1.00 97.50 213 SER A O 1
ATOM 1680 N N . ASN A 1 214 ? -26.336 2.908 6.360 1.00 98.12 214 ASN A N 1
ATOM 1681 C CA . ASN A 1 214 ? -25.740 2.069 7.396 1.00 98.12 214 ASN A CA 1
ATOM 1682 C C . ASN A 1 214 ? -24.200 2.159 7.463 1.00 98.12 214 ASN A C 1
ATOM 1684 O O . ASN A 1 214 ? -23.582 1.409 8.215 1.00 98.12 214 ASN A O 1
ATOM 1688 N N . LEU A 1 215 ? -23.564 3.056 6.698 1.00 98.62 215 LEU A N 1
ATOM 1689 C CA . LEU A 1 215 ? -22.116 3.283 6.723 1.00 98.62 215 LEU A CA 1
ATOM 1690 C C . LEU A 1 215 ? -21.796 4.714 7.179 1.00 98.62 215 LEU A C 1
ATOM 1692 O O . LEU A 1 215 ? -22.038 5.680 6.457 1.00 98.62 215 LEU A O 1
ATOM 1696 N N . CYS A 1 216 ? -21.165 4.849 8.343 1.00 98.50 216 CYS A N 1
ATOM 1697 C CA . CYS A 1 216 ? -20.636 6.114 8.841 1.00 98.50 216 CYS A CA 1
ATOM 1698 C C . CYS A 1 216 ? -19.126 6.195 8.584 1.00 98.50 216 CYS A C 1
ATOM 1700 O O . CYS A 1 216 ? -18.359 5.393 9.110 1.00 98.50 216 CYS A O 1
ATOM 1702 N N . VAL A 1 217 ? -18.670 7.179 7.805 1.00 98.50 217 VAL A N 1
ATOM 1703 C CA . VAL A 1 217 ? -17.235 7.409 7.560 1.00 98.50 217 VAL A CA 1
ATOM 1704 C C . VAL A 1 217 ? -16.791 8.682 8.269 1.00 98.50 217 VAL A C 1
ATOM 1706 O O . VAL A 1 217 ? -17.239 9.777 7.923 1.00 98.50 217 VAL A O 1
ATOM 1709 N N . LYS A 1 218 ? -15.859 8.570 9.220 1.00 98.38 218 LYS A N 1
ATOM 1710 C CA . LYS A 1 218 ? -15.273 9.722 9.920 1.00 98.38 218 LYS A CA 1
ATOM 1711 C C . LYS A 1 218 ? -13.803 9.874 9.549 1.00 98.38 218 LYS A C 1
ATOM 1713 O O . LYS A 1 218 ? -12.950 9.110 9.982 1.00 98.38 218 LYS A O 1
ATOM 1718 N N . THR A 1 219 ? -13.504 10.909 8.769 1.00 98.44 219 THR A N 1
ATOM 1719 C CA . THR A 1 219 ? -12.128 11.361 8.510 1.00 98.44 219 THR A CA 1
ATOM 1720 C C . THR A 1 219 ? -11.627 12.274 9.624 1.00 98.44 219 THR A C 1
ATOM 1722 O O . THR A 1 219 ? -12.435 12.849 10.369 1.00 98.44 219 THR A O 1
ATOM 1725 N N . LYS A 1 220 ? -10.307 12.489 9.669 1.00 98.25 220 LYS A N 1
ATOM 1726 C CA . LYS A 1 220 ? -9.613 13.229 10.733 1.00 98.25 220 LYS A CA 1
ATOM 1727 C C . LYS A 1 220 ? -9.891 12.646 12.124 1.00 98.25 220 LYS A C 1
ATOM 1729 O O . LYS A 1 220 ? -9.891 13.386 13.100 1.00 98.25 220 LYS A O 1
ATOM 1734 N N . ALA A 1 221 ? -10.163 11.343 12.183 1.00 98.50 221 ALA A N 1
ATOM 1735 C CA . ALA A 1 221 ? -10.485 10.584 13.382 1.00 98.50 221 ALA A CA 1
ATOM 1736 C C . ALA A 1 221 ? -9.328 9.626 13.695 1.00 98.50 221 ALA A C 1
ATOM 1738 O O . ALA A 1 221 ? -9.222 8.550 13.108 1.00 98.50 221 ALA A O 1
ATOM 1739 N N . HIS A 1 222 ? -8.427 10.045 14.581 1.00 98.38 222 HIS A N 1
ATOM 1740 C CA . HIS A 1 222 ? -7.280 9.246 15.003 1.00 98.38 222 HIS A CA 1
ATOM 1741 C C . HIS A 1 222 ? -7.690 8.377 16.195 1.00 98.38 222 HIS A C 1
ATOM 1743 O O . HIS A 1 222 ? -7.988 8.903 17.264 1.00 98.38 222 HIS A O 1
ATOM 1749 N N . VAL A 1 223 ? -7.727 7.056 16.012 1.00 98.56 223 VAL A N 1
ATOM 1750 C CA . VAL A 1 223 ? -7.982 6.111 17.109 1.00 98.56 223 VAL A CA 1
ATOM 1751 C C . VAL A 1 223 ? -6.791 6.085 18.060 1.00 98.56 223 VAL A C 1
ATOM 1753 O O . VAL A 1 223 ? -5.675 5.817 17.634 1.00 98.56 223 VAL A O 1
ATOM 1756 N N . LEU A 1 224 ? -7.045 6.381 19.331 1.00 96.88 224 LEU A N 1
ATOM 1757 C CA . LEU A 1 224 ? -6.020 6.486 20.367 1.00 96.88 224 LEU A CA 1
ATOM 1758 C C . LEU A 1 224 ? -5.844 5.168 21.124 1.00 96.88 224 LEU A C 1
ATOM 1760 O O . LEU A 1 224 ? -4.727 4.803 21.472 1.00 96.88 224 LEU A O 1
ATOM 1764 N N . GLN A 1 225 ? -6.952 4.470 21.389 1.00 96.62 225 GLN A N 1
ATOM 1765 C CA . GLN A 1 225 ? -6.953 3.288 22.245 1.00 96.62 225 GLN A CA 1
ATOM 1766 C C . GLN A 1 225 ? -8.143 2.375 21.930 1.00 96.62 225 GLN A C 1
ATOM 1768 O O . GLN A 1 225 ? -9.249 2.854 21.645 1.00 96.62 225 GLN A O 1
ATOM 1773 N N . LEU A 1 226 ? -7.921 1.066 22.020 1.00 98.31 226 LEU A N 1
ATOM 1774 C CA . LEU A 1 226 ? -8.970 0.053 22.097 1.00 98.31 226 LEU A CA 1
ATOM 1775 C C . LEU A 1 226 ? -9.497 0.003 23.534 1.00 98.31 226 LEU A C 1
ATOM 1777 O O . LEU A 1 226 ? -8.717 -0.019 24.484 1.00 98.31 226 LEU A O 1
ATOM 1781 N N . ARG A 1 227 ? -10.820 0.001 23.707 1.00 97.06 227 ARG A N 1
ATOM 1782 C CA . ARG A 1 227 ? -11.427 -0.209 25.025 1.00 97.06 227 ARG A CA 1
ATOM 1783 C C . ARG A 1 227 ? -11.638 -1.697 25.236 1.00 97.06 227 ARG A C 1
ATOM 1785 O O . ARG A 1 227 ? -12.286 -2.336 24.411 1.00 97.06 227 ARG A O 1
ATOM 1792 N N . CYS A 1 228 ? -11.123 -2.215 26.344 1.00 95.81 228 CYS A N 1
ATOM 1793 C CA . CYS A 1 228 ? -11.190 -3.633 26.668 1.00 95.81 228 CYS A CA 1
ATOM 1794 C C . CYS A 1 228 ? -11.988 -3.867 27.956 1.00 95.81 228 CYS A C 1
ATOM 1796 O O . CYS A 1 228 ? -11.889 -3.087 28.902 1.00 95.81 228 CYS A O 1
ATOM 1798 N N . SER A 1 229 ? -12.746 -4.959 27.990 1.00 94.69 229 SER A N 1
ATOM 1799 C CA . SER A 1 229 ? -13.345 -5.551 29.186 1.00 94.69 229 SER A CA 1
ATOM 1800 C C . SER A 1 229 ? -12.777 -6.962 29.332 1.00 94.69 229 SER A C 1
ATOM 1802 O O . SER A 1 229 ? -13.162 -7.885 28.614 1.00 94.69 229 SER A O 1
ATOM 1804 N N . GLY A 1 230 ? -11.765 -7.122 30.187 1.00 91.50 230 GLY A N 1
ATOM 1805 C CA . GLY A 1 230 ? -10.948 -8.336 30.190 1.00 91.50 230 GLY A CA 1
ATOM 1806 C C . GLY A 1 230 ? -10.281 -8.552 28.826 1.00 91.50 230 GLY A C 1
ATOM 1807 O O . GLY A 1 230 ? -9.529 -7.697 28.362 1.00 91.50 230 GLY A O 1
ATOM 1808 N N . ARG A 1 231 ? -10.570 -9.688 28.178 1.00 92.38 231 ARG A N 1
ATOM 1809 C CA . ARG A 1 231 ? -10.035 -10.034 26.846 1.00 92.38 231 ARG A CA 1
ATOM 1810 C C . ARG A 1 231 ? -10.914 -9.569 25.680 1.00 92.38 231 ARG A C 1
ATOM 1812 O O . ARG A 1 231 ? -10.544 -9.772 24.529 1.00 92.38 231 ARG A O 1
ATOM 1819 N N . GLU A 1 232 ? -12.067 -8.974 25.961 1.00 96.69 232 GLU A N 1
ATOM 1820 C CA . GLU A 1 232 ? -13.006 -8.514 24.942 1.00 96.69 232 GLU A CA 1
ATOM 1821 C C . GLU A 1 232 ? -12.745 -7.047 24.591 1.00 96.69 232 GLU A C 1
ATOM 1823 O O . GLU A 1 232 ? -12.660 -6.203 25.483 1.00 96.69 232 GLU A O 1
ATOM 1828 N N . VAL A 1 233 ? -12.650 -6.721 23.298 1.00 97.81 233 VAL A N 1
ATOM 1829 C CA . VAL A 1 233 ? -12.592 -5.330 22.826 1.00 97.81 233 VAL A CA 1
ATOM 1830 C C . VAL A 1 233 ? -14.016 -4.826 22.602 1.00 97.81 233 VAL A C 1
ATOM 1832 O O . VAL A 1 233 ? -14.683 -5.243 21.662 1.00 97.81 233 VAL A O 1
ATOM 1835 N N . THR A 1 234 ? -14.465 -3.889 23.433 1.00 97.50 234 THR A N 1
ATOM 1836 C CA . THR A 1 234 ? -15.847 -3.373 23.434 1.00 97.50 234 THR A CA 1
ATOM 1837 C C . THR A 1 234 ? -16.034 -2.133 22.559 1.00 97.50 234 THR A C 1
ATOM 1839 O O . THR A 1 234 ? -17.154 -1.696 22.294 1.00 97.50 234 THR A O 1
ATOM 1842 N N . GLY A 1 235 ? -14.941 -1.523 22.098 1.00 98.06 235 GLY A N 1
ATOM 1843 C CA . GLY A 1 235 ? -14.997 -0.348 21.241 1.00 98.06 235 GLY A CA 1
ATOM 1844 C C . GLY A 1 235 ? -13.685 0.416 21.188 1.00 98.06 235 GLY A C 1
ATOM 1845 O O . GLY A 1 235 ? -12.614 -0.115 21.479 1.00 98.06 235 GLY A O 1
ATOM 1846 N N . VAL A 1 236 ? -13.762 1.690 20.804 1.00 98.50 236 VAL A N 1
ATOM 1847 C CA . VAL A 1 236 ? -12.577 2.534 20.594 1.00 98.50 236 VAL A CA 1
ATOM 1848 C C . VAL A 1 236 ? -12.751 3.941 21.141 1.00 98.50 236 VAL A C 1
ATOM 1850 O O . VAL A 1 236 ? -13.836 4.528 21.068 1.00 98.50 236 VAL A O 1
ATOM 1853 N N . THR A 1 237 ? -11.651 4.505 21.628 1.00 98.19 237 THR A N 1
ATOM 1854 C CA . THR A 1 237 ? -11.513 5.935 21.914 1.00 98.19 237 THR A CA 1
ATOM 1855 C C . THR A 1 237 ? -10.725 6.584 20.780 1.00 98.19 237 THR A C 1
ATOM 1857 O O . THR A 1 237 ? -9.667 6.091 20.388 1.00 98.19 237 THR A O 1
ATOM 1860 N N . TYR A 1 238 ? -11.226 7.689 20.230 1.00 98.31 238 TYR A N 1
ATOM 1861 C CA . TYR A 1 238 ? -10.582 8.383 19.114 1.00 98.31 238 TYR A CA 1
ATOM 1862 C C . TYR A 1 238 ? -10.654 9.902 19.260 1.00 98.31 238 TYR A C 1
ATOM 1864 O O . TYR A 1 238 ? -11.614 10.445 19.800 1.00 98.31 238 TYR A O 1
ATOM 1872 N N . GLN A 1 239 ? -9.650 10.603 18.741 1.00 98.06 239 GLN A N 1
ATOM 1873 C CA . GLN A 1 239 ? -9.635 12.058 18.666 1.00 98.06 239 GLN A CA 1
ATOM 1874 C C . GLN A 1 239 ? -10.089 12.523 17.286 1.00 98.06 239 GLN A C 1
ATOM 1876 O O . GLN A 1 239 ? -9.593 12.047 16.262 1.00 98.06 239 GLN A O 1
ATOM 1881 N N . ARG A 1 240 ? -11.003 13.492 17.240 1.00 97.56 240 ARG A N 1
ATOM 1882 C CA . ARG A 1 240 ? -11.444 14.138 16.004 1.00 97.56 240 ARG A CA 1
ATOM 1883 C C . ARG A 1 240 ? -11.623 15.632 16.237 1.00 97.56 240 ARG A C 1
ATOM 1885 O O . ARG A 1 240 ? -12.324 16.039 17.154 1.00 97.56 240 ARG A O 1
ATOM 1892 N N . PHE A 1 241 ? -10.966 16.449 15.412 1.00 96.06 241 PHE A N 1
ATOM 1893 C CA . PHE A 1 241 ? -10.978 17.917 15.535 1.00 96.06 241 PHE A CA 1
ATOM 1894 C C . PHE A 1 241 ? -10.659 18.416 16.961 1.00 96.06 241 PHE A C 1
ATOM 1896 O O . PHE A 1 241 ? -11.335 19.290 17.494 1.00 96.06 241 PHE A O 1
ATOM 1903 N N . GLY A 1 242 ? -9.647 17.814 17.595 1.00 94.50 242 GLY A N 1
ATOM 1904 C CA . GLY A 1 242 ? -9.194 18.173 18.944 1.00 94.50 242 GLY A CA 1
ATOM 1905 C C . GLY A 1 242 ? -10.049 17.623 20.090 1.00 94.50 242 GLY A C 1
ATOM 1906 O O . GLY A 1 242 ? -9.639 17.735 21.240 1.00 94.50 242 GLY A O 1
ATOM 1907 N N . ARG A 1 243 ? -11.193 16.986 1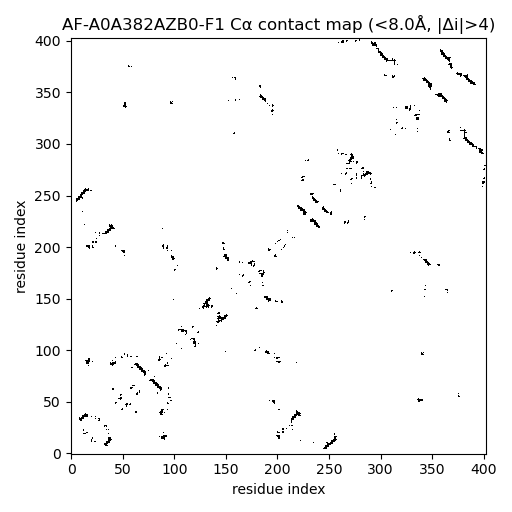9.811 1.00 96.56 243 ARG A N 1
ATOM 1908 C CA . ARG A 1 243 ? -12.084 16.414 20.831 1.00 96.56 243 ARG A CA 1
ATOM 1909 C C . ARG A 1 243 ? -11.963 14.899 20.886 1.00 96.56 243 ARG A C 1
ATOM 1911 O O . ARG A 1 243 ? -11.814 14.250 19.851 1.00 96.56 243 ARG A O 1
ATOM 1918 N N . VAL A 1 244 ? -12.024 14.346 22.093 1.00 97.44 244 VAL A N 1
ATOM 1919 C CA . VAL A 1 244 ? -12.036 12.897 22.322 1.00 97.44 244 VAL A CA 1
ATOM 1920 C C . VAL A 1 244 ? -13.471 12.387 22.232 1.00 97.44 244 VAL A C 1
ATOM 1922 O O . VAL A 1 244 ? -14.397 12.999 22.758 1.00 97.44 244 VAL A O 1
ATOM 1925 N N . HIS A 1 245 ? -13.640 11.266 21.545 1.00 97.56 245 HIS A N 1
ATOM 1926 C CA . HIS A 1 245 ? -14.905 10.588 21.321 1.00 97.56 245 HIS A CA 1
ATOM 1927 C C . HIS A 1 245 ? -14.768 9.100 21.637 1.00 97.56 245 HIS A C 1
ATOM 1929 O O . HIS A 1 245 ? -13.670 8.537 21.610 1.00 97.56 245 HIS A O 1
ATOM 1935 N N . GLN A 1 246 ? -15.908 8.459 21.869 1.00 97.75 246 GLN A N 1
ATOM 1936 C CA . GLN A 1 246 ? -16.021 7.028 22.101 1.00 97.75 246 GLN A CA 1
ATOM 1937 C C . GLN A 1 246 ? -17.072 6.430 21.162 1.00 97.75 246 GLN A C 1
ATOM 1939 O O . GLN A 1 246 ? -18.118 7.036 20.929 1.00 97.75 246 GLN A O 1
ATOM 1944 N N . ALA A 1 247 ? -16.784 5.244 20.628 1.00 98.19 247 ALA A N 1
ATOM 1945 C CA . ALA A 1 247 ? -17.754 4.411 19.922 1.00 98.19 247 ALA A CA 1
ATOM 1946 C C . ALA A 1 247 ? -17.697 2.973 20.454 1.00 98.19 247 ALA A C 1
ATOM 1948 O O . ALA A 1 247 ? -16.593 2.471 20.684 1.00 98.19 247 A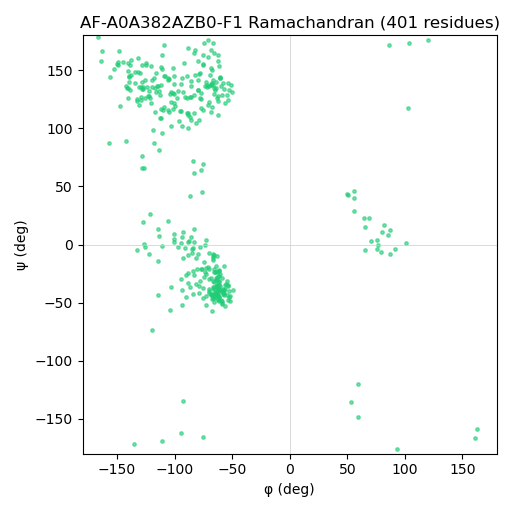LA A O 1
ATOM 1949 N N . ASP A 1 248 ? -18.853 2.354 20.689 1.00 98.25 248 ASP A N 1
ATOM 1950 C CA . ASP A 1 248 ? -19.018 0.948 21.095 1.00 98.25 248 ASP A CA 1
ATOM 1951 C C . ASP A 1 248 ? -19.249 0.068 19.854 1.00 98.25 248 ASP A C 1
ATOM 1953 O O . ASP A 1 248 ? -19.944 0.485 18.919 1.00 98.25 248 ASP A O 1
ATOM 1957 N N . ALA A 1 249 ? -18.693 -1.145 19.862 1.00 98.06 249 ALA A N 1
ATOM 1958 C CA . ALA A 1 249 ? -18.971 -2.180 18.869 1.00 98.06 249 ALA A CA 1
ATOM 1959 C C . ALA A 1 249 ? -19.925 -3.232 19.460 1.00 98.06 249 ALA A C 1
ATOM 1961 O O . ALA A 1 249 ? -19.676 -3.725 20.555 1.00 98.06 249 ALA A O 1
ATOM 1962 N N . ASN A 1 250 ? -20.997 -3.586 18.746 1.00 97.12 250 ASN A N 1
ATOM 1963 C CA . ASN A 1 250 ? -21.896 -4.674 19.150 1.00 97.12 250 ASN A CA 1
ATOM 1964 C C . ASN A 1 250 ? -21.372 -6.052 18.719 1.00 97.12 250 ASN A C 1
ATOM 1966 O O . ASN A 1 250 ? -21.751 -7.047 19.326 1.00 97.12 250 ASN A O 1
ATOM 1970 N N . ALA A 1 251 ? -20.561 -6.116 17.655 1.00 97.31 251 ALA A N 1
ATOM 1971 C CA . ALA A 1 251 ? -19.978 -7.357 17.152 1.00 97.31 251 ALA A CA 1
ATOM 1972 C C . ALA A 1 251 ? -18.447 -7.311 17.195 1.00 97.31 251 ALA A C 1
ATOM 1974 O O . ALA A 1 251 ? -17.842 -7.950 18.048 1.00 97.31 251 ALA A O 1
ATOM 1975 N N . GLU A 1 252 ? -17.801 -6.558 16.297 1.00 98.38 252 GLU A N 1
ATOM 1976 C CA . GLU A 1 252 ? -16.341 -6.622 16.151 1.00 98.38 252 GLU A CA 1
ATOM 1977 C C . GLU A 1 252 ? -15.689 -5.253 15.930 1.00 98.38 252 GLU A C 1
ATOM 1979 O O . GLU A 1 252 ? -16.194 -4.376 15.218 1.00 98.38 252 GLU A O 1
ATOM 1984 N N . VAL A 1 253 ? -14.484 -5.107 16.484 1.00 98.75 253 VAL A N 1
ATOM 1985 C CA . VAL A 1 253 ? -13.546 -4.038 16.135 1.00 98.75 253 VAL A CA 1
ATOM 1986 C C . VAL A 1 253 ? -12.479 -4.605 15.199 1.00 98.75 253 VAL A C 1
ATOM 1988 O O . VAL A 1 253 ? -11.692 -5.468 15.575 1.00 98.75 253 VAL A O 1
ATOM 1991 N N . LEU A 1 254 ? -12.434 -4.095 13.969 1.00 98.75 254 LEU A N 1
ATOM 1992 C CA . LEU A 1 254 ? -11.595 -4.593 12.882 1.00 98.75 254 LEU A CA 1
ATOM 1993 C C . LEU A 1 254 ? -10.401 -3.662 12.654 1.00 98.75 254 LEU A C 1
ATOM 1995 O O . LEU A 1 254 ? -10.542 -2.515 12.216 1.00 98.75 254 LEU A O 1
ATOM 1999 N N . LEU A 1 255 ? -9.199 -4.166 12.924 1.00 98.38 255 LEU A N 1
ATOM 2000 C CA . LEU A 1 255 ? -7.968 -3.387 12.849 1.00 98.38 255 LEU A CA 1
ATOM 2001 C C . LEU A 1 255 ? -7.399 -3.364 11.420 1.00 98.38 255 LEU A C 1
ATOM 2003 O O . LEU A 1 255 ? -6.845 -4.341 10.929 1.00 98.38 255 LEU A O 1
ATOM 2007 N N . CYS A 1 256 ? -7.517 -2.219 10.748 1.00 98.69 256 CYS A N 1
ATOM 2008 C CA . CYS A 1 256 ? -7.060 -1.978 9.373 1.00 98.69 256 CYS A CA 1
ATOM 2009 C C . CYS A 1 256 ? -6.049 -0.819 9.278 1.00 98.69 256 CYS A C 1
ATOM 2011 O O . CYS A 1 256 ? -5.915 -0.180 8.230 1.00 98.69 256 CYS A O 1
ATOM 2013 N N . ALA A 1 257 ? -5.315 -0.545 10.361 1.00 98.19 257 ALA A N 1
ATOM 2014 C CA . ALA A 1 257 ? -4.385 0.583 10.456 1.00 98.19 257 ALA A CA 1
ATOM 2015 C C . ALA A 1 257 ? -3.038 0.327 9.735 1.00 98.19 257 ALA A C 1
ATOM 2017 O O . ALA A 1 257 ? -2.179 1.203 9.664 1.00 98.19 257 ALA A O 1
ATOM 2018 N N . GLY A 1 258 ? -2.854 -0.868 9.162 1.00 98.00 258 GLY A N 1
ATOM 2019 C CA . GLY A 1 258 ? -1.649 -1.284 8.442 1.00 98.00 258 GLY A CA 1
ATOM 2020 C C . GLY A 1 258 ? -0.561 -1.855 9.354 1.00 98.00 258 GLY A C 1
ATOM 2021 O O . GLY A 1 258 ? -0.660 -1.778 10.576 1.00 98.00 258 GLY A O 1
ATOM 2022 N N . ALA A 1 259 ? 0.492 -2.415 8.753 1.00 97.75 259 ALA A N 1
ATOM 2023 C CA . ALA A 1 259 ? 1.531 -3.193 9.446 1.00 97.75 259 ALA A CA 1
ATOM 2024 C C . ALA A 1 259 ? 2.360 -2.417 10.492 1.00 97.75 259 ALA A C 1
ATOM 2026 O O . ALA A 1 259 ? 3.108 -3.028 11.242 1.00 97.75 259 ALA A O 1
ATOM 2027 N N . ILE A 1 260 ? 2.234 -1.086 10.548 1.00 97.62 260 ILE A N 1
ATOM 2028 C CA . ILE A 1 260 ? 2.928 -0.239 11.530 1.00 97.62 260 ILE A CA 1
ATOM 2029 C C . ILE A 1 260 ? 1.964 0.212 12.624 1.00 97.62 260 ILE A C 1
ATOM 2031 O O . ILE A 1 260 ? 2.169 -0.071 13.798 1.00 97.62 260 ILE A O 1
ATOM 2035 N N . SER A 1 261 ? 0.868 0.869 12.247 1.00 97.56 261 SER A N 1
ATOM 2036 C CA . SER A 1 261 ? -0.055 1.439 13.230 1.00 97.56 261 SER A CA 1
ATOM 2037 C C . SER A 1 261 ? -0.950 0.398 13.906 1.00 97.56 261 SER A C 1
ATOM 2039 O O . SER A 1 261 ? -1.437 0.662 14.996 1.00 97.56 261 SER A O 1
ATOM 2041 N N . SER A 1 262 ? -1.155 -0.781 13.307 1.00 98.56 262 SER A N 1
ATOM 2042 C CA . SER A 1 262 ? -1.934 -1.863 13.931 1.00 98.56 262 SER A CA 1
ATOM 2043 C C . SER A 1 262 ? -1.229 -2.453 15.159 1.00 98.56 262 SER A C 1
ATOM 2045 O O . SER A 1 262 ? -1.808 -2.378 16.241 1.00 98.56 262 SER A O 1
ATOM 2047 N N . PRO A 1 263 ? 0.016 -2.972 15.063 1.00 98.19 263 PRO A N 1
ATOM 2048 C CA . PRO A 1 263 ? 0.717 -3.456 16.251 1.00 98.19 263 PRO A CA 1
ATOM 2049 C C . PRO A 1 263 ? 0.975 -2.336 17.262 1.00 98.19 263 PRO A C 1
ATOM 2051 O O . PRO A 1 263 ? 0.850 -2.575 18.456 1.00 98.19 263 PRO A O 1
ATOM 2054 N N . HIS A 1 264 ? 1.244 -1.107 16.805 1.00 97.50 264 HIS A N 1
ATOM 2055 C CA . HIS A 1 264 ? 1.364 0.039 17.705 1.00 97.50 264 HIS A CA 1
ATOM 2056 C C . HIS A 1 264 ? 0.075 0.283 18.502 1.00 97.50 264 HIS A C 1
ATOM 2058 O O . HIS A 1 264 ? 0.143 0.428 19.713 1.00 97.50 264 HIS A O 1
ATOM 2064 N N . LEU A 1 265 ? -1.099 0.298 17.857 1.00 98.12 265 LEU A N 1
ATOM 2065 C CA . LEU A 1 265 ? -2.372 0.522 18.551 1.00 98.12 265 LEU A CA 1
ATOM 2066 C C . LEU A 1 265 ? -2.725 -0.621 19.511 1.00 98.12 265 LEU A C 1
ATOM 2068 O O . LEU A 1 265 ? -3.270 -0.360 20.582 1.00 98.12 265 LEU A O 1
ATOM 2072 N N . LEU A 1 266 ? -2.417 -1.871 19.153 1.00 98.38 266 LEU A N 1
ATOM 2073 C CA . LEU A 1 266 ? -2.540 -2.998 20.081 1.00 98.38 266 LEU A CA 1
ATOM 2074 C C . LEU A 1 266 ? -1.666 -2.759 21.316 1.00 98.38 266 LEU A C 1
ATOM 2076 O O . LEU A 1 266 ? -2.177 -2.789 22.435 1.00 98.38 266 LEU A O 1
ATOM 2080 N N . GLN A 1 267 ? -0.391 -2.413 21.108 1.00 97.88 267 GLN A N 1
ATOM 2081 C CA . GLN A 1 267 ? 0.550 -2.161 22.195 1.00 97.88 267 GLN A CA 1
ATOM 2082 C C . GLN A 1 267 ? 0.105 -0.986 23.074 1.00 97.88 267 GLN A C 1
ATOM 2084 O O . GLN A 1 267 ? -0.011 -1.152 24.281 1.00 97.88 267 GLN A O 1
ATOM 2089 N N . THR A 1 268 ? -0.264 0.168 22.506 1.00 96.62 268 THR A N 1
ATOM 2090 C CA . THR A 1 268 ? -0.770 1.317 23.287 1.00 96.62 268 THR A CA 1
ATOM 2091 C C . THR A 1 268 ? -2.115 1.060 23.965 1.00 96.62 268 THR A C 1
ATOM 2093 O O . THR A 1 268 ? -2.541 1.852 24.802 1.00 96.62 268 THR A O 1
ATOM 2096 N N . SER A 1 269 ? -2.784 -0.047 23.635 1.00 97.56 269 SER A N 1
ATOM 2097 C CA . SER A 1 269 ? -4.002 -0.514 24.304 1.00 97.56 269 SER A CA 1
ATOM 2098 C C . SER A 1 269 ? -3.742 -1.645 25.307 1.00 97.56 269 SER A C 1
ATOM 2100 O O . SER A 1 269 ? -4.694 -2.236 25.809 1.00 97.56 269 SER A O 1
ATOM 2102 N N . GLY A 1 270 ? -2.475 -1.958 25.600 1.00 96.75 270 GLY A N 1
ATOM 2103 C CA . GLY A 1 270 ? -2.086 -2.993 26.559 1.00 96.75 270 GLY A CA 1
ATOM 2104 C C . GLY A 1 270 ? -2.093 -4.419 26.004 1.00 96.75 270 GLY A C 1
ATOM 2105 O O . GLY A 1 270 ? -2.097 -5.369 26.785 1.00 96.75 270 GLY A O 1
ATOM 2106 N N . ILE A 1 271 ? -2.107 -4.596 24.680 1.00 98.12 271 ILE A N 1
ATOM 2107 C CA . ILE A 1 271 ? -2.078 -5.907 24.019 1.00 98.12 271 ILE A CA 1
ATOM 2108 C C . ILE A 1 271 ? -0.738 -6.074 23.296 1.00 98.12 271 ILE A C 1
ATOM 2110 O O . ILE A 1 271 ? -0.488 -5.430 22.276 1.00 98.12 271 ILE A O 1
ATOM 2114 N N . GLY A 1 272 ? 0.136 -6.939 23.806 1.00 97.88 272 GLY A N 1
ATOM 2115 C CA . GLY A 1 272 ? 1.467 -7.153 23.231 1.00 97.88 272 GLY A CA 1
ATOM 2116 C C . GLY A 1 272 ? 2.464 -7.808 24.188 1.00 97.88 272 GLY A C 1
ATOM 2117 O O . GLY A 1 272 ? 2.043 -8.343 25.213 1.00 97.88 272 GLY A O 1
ATOM 2118 N N . PRO A 1 273 ? 3.772 -7.805 23.869 1.00 97.94 273 PRO A N 1
ATOM 2119 C CA . PRO A 1 273 ? 4.801 -8.383 24.735 1.00 97.94 273 PRO A CA 1
ATOM 2120 C C . PRO A 1 273 ? 4.875 -7.634 26.071 1.00 97.94 273 PRO A C 1
ATOM 2122 O O . PRO A 1 273 ? 5.052 -6.413 26.063 1.00 97.94 273 PRO A O 1
ATOM 2125 N N . ALA A 1 274 ? 4.776 -8.341 27.201 1.00 97.50 274 ALA A N 1
ATOM 2126 C CA . ALA A 1 274 ? 4.691 -7.722 28.527 1.00 97.50 274 ALA A CA 1
ATOM 2127 C C . ALA A 1 274 ? 5.845 -6.740 28.798 1.00 97.50 274 ALA A C 1
ATOM 2129 O O . ALA A 1 274 ? 5.589 -5.589 29.146 1.00 97.50 274 ALA A O 1
ATOM 2130 N N . ASP A 1 275 ? 7.087 -7.142 28.518 1.00 96.19 275 ASP A N 1
ATOM 2131 C CA . ASP A 1 275 ? 8.277 -6.302 28.710 1.00 96.19 275 ASP A CA 1
ATOM 2132 C C . ASP A 1 275 ? 8.237 -5.017 27.871 1.00 96.19 275 ASP A C 1
ATOM 2134 O O . ASP A 1 275 ? 8.599 -3.942 28.344 1.00 96.19 275 ASP A O 1
ATOM 2138 N N . THR A 1 276 ? 7.752 -5.105 26.625 1.00 96.06 276 THR A N 1
ATOM 2139 C CA . THR A 1 276 ? 7.599 -3.929 25.748 1.00 96.06 276 THR A CA 1
ATOM 2140 C C . THR A 1 276 ? 6.570 -2.957 26.315 1.00 96.06 276 THR A C 1
ATOM 2142 O O . THR A 1 276 ? 6.792 -1.749 26.298 1.00 96.06 276 THR A O 1
ATOM 2145 N N . LEU A 1 277 ? 5.443 -3.475 26.810 1.00 97.44 277 LEU A N 1
ATOM 2146 C CA . LEU A 1 277 ? 4.375 -2.657 27.380 1.00 97.44 277 LEU A CA 1
ATOM 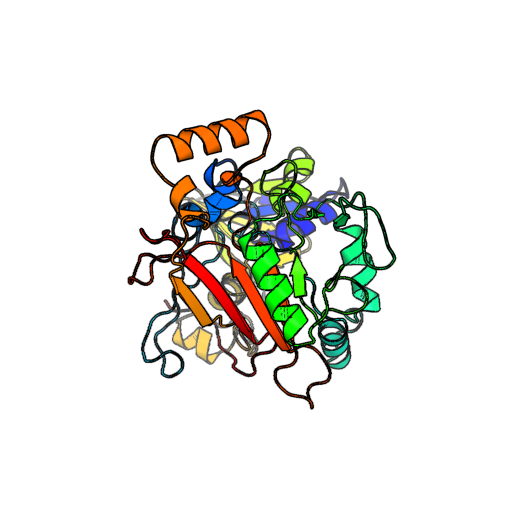2147 C C . LEU A 1 277 ? 4.825 -1.979 28.676 1.00 97.44 277 LEU A C 1
ATOM 2149 O O . LEU A 1 277 ? 4.665 -0.770 28.819 1.00 97.44 277 LEU A O 1
ATOM 2153 N N . GLN A 1 278 ? 5.453 -2.733 29.579 1.00 96.19 278 GLN A N 1
ATOM 2154 C CA . GLN A 1 278 ? 5.961 -2.224 30.852 1.00 96.19 278 GLN A CA 1
ATOM 2155 C C . GLN A 1 278 ? 7.056 -1.171 30.651 1.00 96.19 278 GLN A C 1
ATOM 2157 O O . GLN A 1 278 ? 7.009 -0.118 31.286 1.00 96.19 278 GLN A O 1
ATOM 2162 N N . ALA A 1 279 ? 7.996 -1.399 29.724 1.00 95.81 279 ALA A N 1
ATOM 2163 C CA . ALA A 1 279 ? 9.034 -0.424 29.379 1.00 95.81 279 ALA A CA 1
ATOM 2164 C C . ALA A 1 279 ? 8.460 0.887 28.813 1.00 95.81 279 ALA A C 1
ATOM 2166 O O . ALA A 1 279 ? 9.073 1.942 28.956 1.00 95.81 279 ALA A O 1
ATOM 2167 N N . ALA A 1 280 ? 7.280 0.827 28.193 1.00 96.12 280 ALA A N 1
ATOM 2168 C CA . ALA A 1 280 ? 6.530 1.984 27.717 1.00 96.12 280 ALA A CA 1
ATOM 2169 C C . ALA A 1 280 ? 5.504 2.508 28.746 1.00 96.12 280 ALA A C 1
ATOM 2171 O O . ALA A 1 280 ? 4.654 3.316 28.393 1.00 96.12 280 ALA A O 1
ATOM 2172 N N . GLY A 1 281 ? 5.524 2.048 30.003 1.00 96.19 281 GLY A N 1
ATOM 2173 C CA . GLY A 1 281 ? 4.589 2.503 31.041 1.00 96.19 281 GLY A CA 1
ATOM 2174 C C . GLY A 1 281 ? 3.117 2.162 30.768 1.00 96.19 281 GLY A C 1
ATOM 2175 O O . GLY A 1 281 ? 2.222 2.834 31.281 1.00 96.19 281 GLY A O 1
ATOM 2176 N N . ILE A 1 282 ? 2.850 1.143 29.947 1.00 96.31 282 ILE A N 1
ATOM 2177 C CA . ILE A 1 282 ? 1.506 0.694 29.575 1.00 96.31 282 ILE A CA 1
ATOM 2178 C C . ILE A 1 282 ? 1.132 -0.545 30.393 1.00 96.31 282 ILE A C 1
ATOM 2180 O O . ILE A 1 282 ? 1.858 -1.539 30.421 1.00 96.31 282 ILE A O 1
ATOM 2184 N N . ASN A 1 283 ? -0.050 -0.513 31.010 1.00 95.19 283 ASN A N 1
ATOM 2185 C CA . ASN A 1 283 ? -0.598 -1.666 31.721 1.00 95.19 283 ASN A CA 1
ATOM 2186 C C . ASN A 1 283 ? -0.898 -2.819 30.754 1.00 95.19 283 ASN A C 1
ATOM 2188 O O . ASN A 1 283 ? -1.551 -2.629 29.725 1.00 95.19 283 ASN A O 1
ATOM 2192 N N . VAL A 1 284 ? -0.470 -4.028 31.117 1.00 96.94 284 VAL A N 1
ATOM 2193 C CA . VAL A 1 284 ? -0.731 -5.237 30.328 1.00 96.94 284 VAL A CA 1
ATOM 2194 C C . VAL A 1 284 ? -2.189 -5.662 30.509 1.00 96.94 284 VAL A C 1
ATOM 2196 O O . VAL A 1 284 ? -2.606 -6.042 31.599 1.00 96.94 284 VAL A O 1
ATOM 2199 N N . VAL A 1 285 ? -2.961 -5.613 29.425 1.00 96.94 285 VAL A N 1
ATOM 2200 C CA . VAL A 1 285 ? -4.329 -6.149 29.335 1.00 96.94 285 VAL A CA 1
ATOM 2201 C C . VAL A 1 285 ? -4.290 -7.599 28.860 1.00 96.94 285 VAL A C 1
ATOM 2203 O O . VAL A 1 285 ? -4.964 -8.464 29.418 1.00 96.94 285 VAL A O 1
ATOM 2206 N N . HIS A 1 286 ? -3.489 -7.877 27.830 1.00 97.50 286 HIS A N 1
ATOM 2207 C CA . HIS A 1 286 ? -3.295 -9.222 27.304 1.00 97.50 286 HIS A CA 1
ATOM 2208 C C . HIS A 1 286 ? -1.876 -9.386 26.763 1.00 97.50 286 HIS A C 1
ATOM 2210 O O . HIS A 1 286 ? -1.468 -8.695 25.828 1.00 97.50 286 HIS A O 1
ATOM 2216 N N . GLU A 1 287 ? -1.132 -10.322 27.344 1.00 97.62 287 GLU A N 1
ATOM 2217 C CA . GLU A 1 287 ? 0.186 -10.673 26.839 1.00 97.62 287 GLU A CA 1
ATOM 2218 C C . GLU A 1 287 ? 0.065 -11.432 25.515 1.00 97.62 287 GLU A C 1
ATOM 2220 O O . GLU A 1 287 ? -0.543 -12.501 25.441 1.00 97.62 287 GLU A O 1
ATOM 2225 N N . LEU A 1 288 ? 0.653 -10.861 24.465 1.00 97.62 288 LEU A N 1
ATOM 2226 C CA . LEU A 1 288 ? 0.695 -11.455 23.135 1.00 97.62 288 LEU A CA 1
ATOM 2227 C C . LEU A 1 288 ? 2.059 -11.163 22.484 1.00 97.62 288 LEU A C 1
ATOM 2229 O O . LEU A 1 288 ? 2.207 -10.150 21.792 1.00 97.62 288 LEU A O 1
ATOM 2233 N N . PRO A 1 289 ? 3.071 -12.032 22.691 1.00 97.81 289 PRO A N 1
ATOM 2234 C CA . PRO A 1 289 ? 4.466 -11.749 22.335 1.00 97.81 289 PRO A CA 1
ATOM 2235 C C . PRO A 1 289 ? 4.724 -11.504 20.844 1.00 97.81 289 PRO A C 1
ATOM 2237 O O . PRO A 1 289 ? 5.708 -10.873 20.485 1.00 97.81 289 PRO A O 1
ATOM 2240 N N . GLY A 1 290 ? 3.844 -11.975 19.955 1.00 97.88 290 GLY A N 1
ATOM 2241 C CA . GLY A 1 290 ? 3.988 -11.752 18.514 1.00 97.88 290 GLY A CA 1
ATOM 2242 C C . GLY A 1 290 ? 3.655 -10.326 18.053 1.00 97.88 290 GLY A C 1
ATOM 2243 O O . GLY A 1 290 ? 3.982 -9.959 16.924 1.00 97.88 290 GLY A O 1
ATOM 2244 N N . VAL A 1 291 ? 2.990 -9.503 18.877 1.00 98.44 291 VAL A N 1
ATOM 2245 C CA . VAL A 1 291 ? 2.532 -8.171 18.447 1.00 98.44 291 VAL A CA 1
ATOM 2246 C C . VAL A 1 291 ? 3.715 -7.236 18.226 1.00 98.44 291 VAL A C 1
ATOM 2248 O O . VAL A 1 291 ? 4.374 -6.789 19.163 1.00 98.44 291 VAL A O 1
ATOM 2251 N N . GLY A 1 292 ? 3.906 -6.856 16.965 1.00 97.94 292 GLY A N 1
ATOM 2252 C CA . GLY A 1 292 ? 4.976 -5.962 16.535 1.00 97.94 292 GLY A CA 1
ATOM 2253 C C . GLY A 1 292 ? 6.250 -6.685 16.117 1.00 97.94 292 GLY A C 1
ATOM 2254 O O . GLY A 1 292 ? 7.151 -6.013 15.634 1.00 97.94 292 GLY A O 1
ATOM 2255 N N . GLU A 1 293 ? 6.330 -8.011 16.237 1.00 98.00 293 GLU A N 1
ATOM 2256 C CA . GLU A 1 293 ? 7.450 -8.796 15.706 1.00 98.00 293 GLU A CA 1
ATOM 2257 C C . GLU A 1 293 ? 7.305 -9.098 14.214 1.00 98.00 293 GLU A C 1
ATOM 2259 O O . GLU A 1 293 ? 6.239 -8.948 13.615 1.00 98.00 293 GLU A O 1
ATOM 2264 N N . GLY A 1 294 ? 8.395 -9.581 13.613 1.00 96.44 294 GLY A N 1
ATOM 2265 C CA . GLY A 1 294 ? 8.364 -10.184 12.283 1.00 96.44 294 GLY A CA 1
ATOM 2266 C C . GLY A 1 294 ? 8.073 -9.196 11.154 1.00 96.44 294 GLY A C 1
ATOM 2267 O O . GLY A 1 294 ? 7.618 -9.616 10.086 1.00 96.44 294 GLY A O 1
ATOM 2268 N N . LEU A 1 295 ? 8.339 -7.899 11.365 1.00 96.88 295 LEU A N 1
ATOM 2269 C CA . LEU A 1 295 ? 8.177 -6.876 10.335 1.00 96.88 295 LEU A CA 1
ATOM 2270 C C . LEU A 1 295 ? 9.059 -7.227 9.136 1.00 96.88 295 LEU A C 1
ATOM 2272 O O . LEU A 1 295 ? 10.261 -7.459 9.268 1.00 96.88 295 LEU A O 1
ATOM 2276 N N . GLN A 1 296 ? 8.443 -7.234 7.963 1.00 96.44 296 GLN A N 1
ATOM 2277 C CA . GLN A 1 296 ? 9.085 -7.500 6.685 1.00 96.44 296 GLN A CA 1
ATOM 2278 C C . GLN A 1 296 ? 8.784 -6.339 5.741 1.00 96.44 296 GLN A C 1
ATOM 2280 O O . GLN A 1 296 ? 7.678 -5.793 5.750 1.00 96.44 296 GLN A O 1
ATOM 2285 N N . ASP A 1 297 ? 9.771 -5.956 4.937 1.00 95.62 297 ASP A N 1
ATOM 2286 C CA . ASP A 1 297 ? 9.608 -4.990 3.853 1.00 95.62 297 ASP A CA 1
ATOM 2287 C C . ASP A 1 297 ? 10.605 -5.314 2.733 1.00 95.62 297 ASP A C 1
ATOM 2289 O O . ASP A 1 297 ? 11.656 -5.911 2.974 1.00 95.62 297 ASP A O 1
ATOM 2293 N N . HIS A 1 298 ? 10.292 -4.910 1.507 1.00 94.75 298 HIS A N 1
ATOM 2294 C CA . HIS A 1 298 ? 11.196 -5.056 0.373 1.00 94.75 298 HIS A CA 1
ATOM 2295 C C . HIS A 1 298 ? 12.215 -3.916 0.381 1.00 94.75 298 HIS A C 1
ATOM 2297 O O . HIS A 1 298 ? 11.907 -2.775 0.025 1.00 94.75 298 HIS A O 1
ATOM 2303 N N . TYR A 1 299 ? 13.449 -4.219 0.784 1.00 90.69 299 TYR A N 1
ATOM 2304 C CA . TYR A 1 299 ? 14.521 -3.229 0.807 1.00 90.69 299 TYR A CA 1
ATOM 2305 C C . TYR A 1 299 ? 15.090 -3.018 -0.600 1.00 90.69 299 TYR A C 1
ATOM 2307 O O . TYR A 1 299 ? 15.779 -3.880 -1.148 1.00 90.69 299 TYR A O 1
ATOM 2315 N N . ALA A 1 300 ? 14.769 -1.868 -1.194 1.00 90.19 300 ALA A N 1
ATOM 2316 C CA . ALA A 1 300 ? 15.140 -1.547 -2.565 1.00 90.19 300 ALA A CA 1
ATOM 2317 C C . ALA A 1 300 ? 16.483 -0.816 -2.659 1.00 90.19 300 ALA A C 1
ATOM 2319 O O . ALA A 1 300 ? 16.675 0.257 -2.085 1.00 90.19 300 ALA A O 1
ATOM 2320 N N . VAL A 1 301 ? 17.378 -1.359 -3.481 1.00 89.69 301 VAL A N 1
ATOM 2321 C CA . VAL A 1 301 ? 18.561 -0.667 -3.990 1.00 89.69 301 VAL A CA 1
ATOM 2322 C C . VAL A 1 301 ? 18.187 0.039 -5.278 1.00 89.69 301 VAL A C 1
ATOM 2324 O O . VAL A 1 301 ? 17.379 -0.441 -6.072 1.00 89.69 301 VAL A O 1
ATOM 2327 N N . ARG A 1 302 ? 18.778 1.208 -5.497 1.00 88.19 302 ARG A N 1
ATOM 2328 C CA . ARG A 1 302 ? 18.462 2.030 -6.649 1.00 88.19 302 ARG A CA 1
ATOM 2329 C C . ARG A 1 302 ? 19.724 2.438 -7.388 1.00 88.19 302 ARG A C 1
ATOM 2331 O O . ARG A 1 302 ? 20.590 3.098 -6.827 1.00 88.19 302 ARG A O 1
ATOM 2338 N N . VAL A 1 303 ? 19.761 2.127 -8.677 1.00 89.38 303 VAL A N 1
ATOM 2339 C CA . VAL A 1 303 ? 20.849 2.471 -9.589 1.00 89.38 303 VAL A CA 1
ATOM 2340 C C . VAL A 1 303 ? 20.327 3.464 -10.621 1.00 89.38 303 VAL A C 1
ATOM 2342 O O . VAL A 1 303 ? 19.252 3.277 -11.193 1.00 89.38 303 VAL A O 1
ATOM 2345 N N . ALA A 1 304 ? 21.057 4.553 -10.847 1.00 89.06 304 ALA A N 1
ATOM 2346 C CA . ALA A 1 304 ? 20.690 5.564 -11.831 1.00 89.06 304 ALA A CA 1
ATOM 2347 C C . ALA A 1 304 ? 21.861 5.834 -12.774 1.00 89.06 304 ALA A C 1
ATOM 2349 O O . ALA A 1 304 ? 22.983 6.043 -12.323 1.00 89.06 304 ALA A O 1
ATOM 2350 N N . TYR A 1 305 ? 21.574 5.886 -14.073 1.00 88.75 305 TYR A N 1
ATOM 2351 C CA . TYR A 1 305 ? 22.560 6.184 -15.108 1.00 88.75 305 TYR A CA 1
ATOM 2352 C C . TYR A 1 305 ? 22.162 7.442 -15.871 1.00 88.75 305 TYR A C 1
ATOM 2354 O O . TYR A 1 305 ? 21.004 7.621 -16.263 1.00 88.75 305 TYR A O 1
ATOM 2362 N N . ARG A 1 306 ? 23.136 8.326 -16.103 1.00 90.75 306 ARG A N 1
ATOM 2363 C CA . ARG A 1 306 ? 22.995 9.437 -17.048 1.00 90.75 306 ARG A CA 1
ATOM 2364 C C . ARG A 1 306 ? 23.034 8.879 -18.470 1.00 90.75 306 ARG A C 1
ATOM 2366 O O . ARG A 1 306 ? 23.849 8.016 -18.770 1.00 90.75 306 ARG A O 1
ATOM 2373 N N . ILE A 1 307 ? 22.191 9.414 -19.348 1.00 90.12 307 ILE A N 1
ATOM 2374 C CA . ILE A 1 307 ? 22.214 9.094 -20.780 1.00 90.12 307 ILE A CA 1
ATOM 2375 C C . ILE A 1 307 ? 22.690 10.308 -21.583 1.00 90.12 307 ILE A C 1
ATOM 2377 O O . ILE A 1 307 ? 22.477 11.453 -21.186 1.00 90.12 307 ILE A O 1
ATOM 2381 N N . ASN A 1 308 ? 23.323 10.066 -22.729 1.00 84.31 308 ASN A N 1
ATOM 2382 C CA . ASN A 1 308 ? 23.836 11.116 -23.618 1.00 84.31 308 ASN A CA 1
ATOM 2383 C C . ASN A 1 308 ? 22.780 11.668 -24.598 1.00 84.31 308 ASN A C 1
ATOM 2385 O O . ASN A 1 308 ? 23.026 12.662 -25.276 1.00 84.31 308 ASN A O 1
ATOM 2389 N N . LYS A 1 309 ? 21.584 11.065 -24.656 1.00 80.62 309 LYS A N 1
ATOM 2390 C CA . LYS A 1 309 ? 20.463 11.515 -25.495 1.00 80.62 309 LYS A CA 1
ATOM 2391 C C . LYS A 1 309 ? 19.370 12.178 -24.658 1.00 80.62 309 LYS A C 1
ATOM 2393 O O . LYS A 1 309 ? 19.025 11.713 -23.573 1.00 80.62 309 LYS A O 1
ATOM 2398 N N . LYS A 1 310 ? 18.737 13.227 -25.191 1.00 77.19 310 LYS A N 1
ATOM 2399 C CA . LYS A 1 310 ? 17.545 13.859 -24.592 1.00 77.19 310 LYS A CA 1
ATOM 2400 C C . LYS A 1 310 ? 16.295 13.008 -24.865 1.00 77.19 310 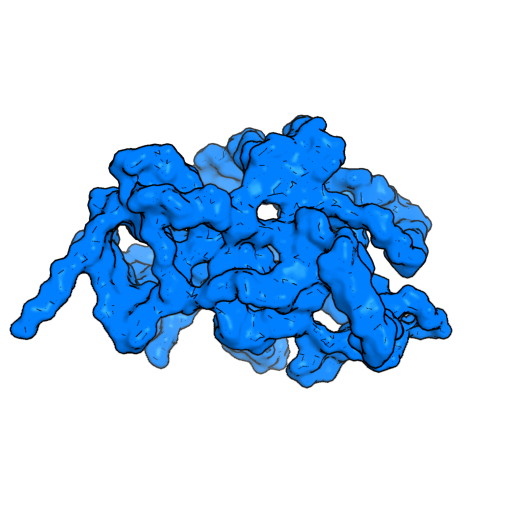LYS A C 1
ATOM 2402 O O . LYS A 1 310 ? 15.395 13.451 -25.560 1.00 77.19 310 LYS A O 1
ATOM 2407 N N . LEU A 1 311 ? 16.266 11.786 -24.324 1.00 81.00 311 LEU A N 1
ATOM 2408 C CA . LEU A 1 311 ? 15.152 10.841 -24.484 1.00 81.00 311 LEU A CA 1
ATOM 2409 C C . LEU A 1 311 ? 14.388 10.519 -23.189 1.00 81.00 311 LEU A C 1
ATOM 2411 O O . LEU A 1 311 ? 13.318 9.947 -23.282 1.00 81.00 311 LEU A O 1
ATOM 2415 N N . SER A 1 312 ? 14.900 10.839 -21.995 1.00 82.94 312 SER A N 1
ATOM 2416 C CA . SER A 1 312 ? 14.221 10.546 -20.718 1.00 82.94 312 SER A CA 1
ATOM 2417 C C . SER A 1 312 ? 13.032 11.464 -20.387 1.00 82.94 312 SER A C 1
ATOM 2419 O O . SER A 1 312 ? 12.928 12.585 -20.855 1.00 82.94 312 SER A O 1
ATOM 2421 N N . LEU A 1 313 ? 12.162 11.084 -19.456 1.00 81.75 313 LEU A N 1
ATOM 2422 C CA . LEU A 1 313 ? 11.009 11.920 -19.090 1.00 81.75 313 LEU A CA 1
ATOM 2423 C C . LEU A 1 313 ? 11.389 13.278 -18.466 1.00 81.75 313 LEU A C 1
ATOM 2425 O O . LEU A 1 313 ? 10.575 14.202 -18.481 1.00 81.75 313 LEU A O 1
ATOM 2429 N N . ASN A 1 314 ? 12.622 13.438 -17.964 1.00 80.31 314 ASN A N 1
ATOM 2430 C CA . ASN A 1 314 ? 13.097 14.620 -17.232 1.00 80.31 314 ASN A CA 1
ATOM 2431 C C . ASN A 1 314 ? 12.791 15.956 -17.938 1.00 80.31 314 ASN A C 1
ATOM 2433 O O . ASN A 1 314 ? 12.404 16.920 -17.279 1.00 80.31 314 ASN A O 1
ATOM 2437 N N . HIS A 1 315 ? 12.907 16.041 -19.265 1.00 77.31 315 HIS A N 1
ATOM 2438 C CA . HIS A 1 315 ? 12.717 17.301 -20.003 1.00 77.31 315 HIS A CA 1
ATOM 2439 C C . HIS A 1 315 ? 11.252 17.691 -20.251 1.00 77.31 315 HIS A C 1
ATOM 2441 O O . HIS A 1 315 ? 11.001 18.813 -20.696 1.00 77.31 315 HIS A O 1
ATOM 2447 N N . ARG A 1 316 ? 10.293 16.805 -19.948 1.00 77.88 316 ARG A N 1
ATOM 2448 C CA . ARG A 1 316 ? 8.847 17.105 -19.952 1.00 77.88 316 ARG A CA 1
ATOM 2449 C C . ARG A 1 316 ? 8.360 17.651 -18.603 1.00 77.88 316 ARG A C 1
ATOM 2451 O O . ARG A 1 316 ? 7.237 18.126 -18.503 1.00 77.88 316 ARG A O 1
ATOM 2458 N N . THR A 1 317 ? 9.203 17.620 -17.568 1.00 76.38 317 THR A N 1
ATOM 2459 C CA . THR A 1 317 ? 8.806 17.914 -16.178 1.00 76.38 317 THR A CA 1
ATOM 2460 C C . THR A 1 317 ? 8.894 19.391 -15.776 1.00 76.38 317 THR A C 1
ATOM 2462 O O . THR A 1 317 ? 8.658 19.710 -14.613 1.00 76.38 317 THR A O 1
ATOM 2465 N N . ARG A 1 318 ? 9.266 20.307 -16.686 1.00 76.00 318 ARG A N 1
ATOM 2466 C CA . ARG A 1 318 ? 9.573 21.712 -16.349 1.00 76.00 318 ARG A CA 1
ATOM 2467 C C . ARG A 1 318 ? 9.006 22.708 -17.363 1.00 76.00 318 ARG A C 1
ATOM 2469 O O . ARG A 1 318 ? 8.848 22.385 -18.541 1.00 76.00 318 ARG A O 1
ATOM 2476 N N . GLY A 1 319 ? 8.765 23.936 -16.898 1.00 82.94 319 GLY A N 1
ATOM 2477 C CA . GLY A 1 319 ? 8.377 25.083 -17.725 1.00 82.94 319 GLY A CA 1
ATOM 2478 C C . GLY A 1 319 ? 7.077 24.873 -18.507 1.00 82.94 319 GLY A C 1
ATOM 2479 O O . GLY A 1 319 ? 6.188 24.141 -18.076 1.00 82.94 319 GLY A O 1
ATOM 2480 N N . VAL A 1 320 ? 6.992 25.488 -19.690 1.00 84.00 320 VAL A N 1
ATOM 2481 C CA . VAL A 1 320 ? 5.816 25.435 -20.583 1.00 84.00 320 VAL A CA 1
ATOM 2482 C C . VAL A 1 320 ? 5.417 23.998 -20.939 1.00 84.00 320 VAL A C 1
ATOM 2484 O O . VAL A 1 320 ? 4.232 23.680 -21.012 1.00 84.00 320 VAL A O 1
ATOM 2487 N N . ARG A 1 321 ? 6.396 23.095 -21.086 1.00 84.50 321 ARG A N 1
ATOM 2488 C CA . ARG A 1 321 ? 6.140 21.677 -21.381 1.00 84.50 321 ARG A CA 1
ATOM 2489 C C . ARG A 1 321 ? 5.334 21.001 -20.277 1.00 84.50 321 ARG A C 1
ATOM 2491 O O . ARG A 1 321 ? 4.413 20.258 -20.587 1.00 84.50 321 ARG A O 1
ATOM 2498 N N . LEU A 1 322 ? 5.623 21.299 -19.009 1.00 85.25 322 LEU A N 1
ATOM 2499 C CA . LEU A 1 322 ? 4.825 20.777 -17.900 1.00 85.25 322 LEU A CA 1
ATOM 2500 C C . LEU A 1 322 ? 3.384 21.306 -17.955 1.00 85.25 322 LEU A C 1
ATOM 2502 O O . LEU A 1 322 ? 2.453 20.532 -17.755 1.00 85.25 322 LEU A O 1
ATOM 2506 N N . GLY A 1 323 ? 3.192 22.592 -18.268 1.00 84.56 323 GLY A N 1
ATOM 2507 C CA . GLY A 1 323 ? 1.857 23.179 -18.445 1.00 84.56 323 GLY A CA 1
ATOM 2508 C C . GLY A 1 323 ? 1.042 22.476 -19.538 1.00 84.56 323 GLY A C 1
ATOM 2509 O O . GLY A 1 323 ? -0.142 22.183 -19.349 1.00 84.56 323 GLY A O 1
ATOM 2510 N N . TRP A 1 324 ? 1.693 22.113 -20.645 1.00 88.62 324 TRP A N 1
ATOM 2511 C CA . TRP A 1 324 ? 1.081 21.316 -21.709 1.00 88.62 324 TRP A CA 1
ATOM 2512 C C . TRP A 1 324 ? 0.705 19.901 -21.251 1.00 88.62 324 TRP A C 1
ATOM 2514 O O . TRP A 1 324 ? -0.413 19.451 -21.492 1.00 88.62 324 TRP A O 1
ATOM 2524 N N . GLU A 1 325 ? 1.594 19.206 -20.535 1.00 90.00 325 GLU A N 1
ATOM 2525 C CA . GLU A 1 325 ? 1.304 17.871 -19.993 1.00 90.00 325 GLU A CA 1
ATOM 2526 C C . GLU A 1 325 ? 0.147 17.889 -18.984 1.00 90.00 325 GLU A C 1
ATOM 2528 O O . GLU A 1 325 ? -0.691 16.985 -18.987 1.00 90.00 325 GLU A O 1
ATOM 2533 N N . ILE A 1 326 ? 0.065 18.929 -18.148 1.00 90.12 326 ILE A N 1
ATOM 2534 C CA . ILE A 1 326 ? -1.057 19.133 -17.220 1.00 90.12 326 ILE A CA 1
ATOM 2535 C C . ILE A 1 326 ? -2.360 19.303 -18.004 1.00 90.12 326 ILE A C 1
ATOM 2537 O O . ILE A 1 326 ? -3.350 18.641 -17.694 1.00 90.12 326 ILE A O 1
ATOM 2541 N N . SER A 1 327 ? -2.352 20.141 -19.043 1.00 91.00 327 SER A N 1
ATOM 2542 C CA . SER A 1 327 ? -3.526 20.382 -19.891 1.00 91.00 327 SER A CA 1
ATOM 2543 C C . SER A 1 327 ? -3.981 19.096 -20.588 1.00 91.00 327 SER A C 1
ATOM 2545 O O . SER A 1 327 ? -5.156 18.736 -20.529 1.00 91.00 327 SER A O 1
ATOM 2547 N N . LYS A 1 328 ? -3.040 18.331 -21.158 1.00 90.94 328 LYS A N 1
ATOM 2548 C CA . LYS A 1 328 ? -3.304 17.027 -21.785 1.00 90.94 328 LYS A CA 1
ATOM 2549 C C . LYS A 1 328 ? -3.948 16.043 -20.806 1.00 90.94 328 LYS A C 1
ATOM 2551 O O . LYS A 1 328 ? -4.906 15.356 -21.169 1.00 90.94 328 LYS A O 1
ATOM 2556 N N . TRP A 1 329 ? -3.469 16.002 -19.564 1.00 93.62 329 TRP A N 1
ATOM 2557 C CA . TRP A 1 329 ? -4.025 15.133 -18.530 1.00 93.62 329 TRP A CA 1
ATOM 2558 C C . TRP A 1 329 ? -5.427 15.557 -18.095 1.00 93.62 329 TRP A C 1
ATOM 2560 O O . TRP A 1 329 ? -6.304 14.704 -17.966 1.00 93.62 329 TRP A O 1
ATOM 2570 N N . LEU A 1 330 ? -5.667 16.857 -17.912 1.00 91.69 330 LEU A N 1
ATOM 2571 C CA . LEU A 1 330 ? -6.988 17.366 -17.542 1.00 91.69 330 LEU A CA 1
ATOM 2572 C C . LEU A 1 330 ? -8.034 17.089 -18.628 1.00 91.69 330 LEU A C 1
ATOM 2574 O O . LEU A 1 330 ? -9.142 16.677 -18.290 1.00 91.69 330 LEU A O 1
ATOM 2578 N N . LEU A 1 331 ? -7.669 17.268 -19.901 1.00 92.06 331 LEU A N 1
ATOM 2579 C CA . LEU A 1 331 ? -8.583 17.128 -21.039 1.00 92.06 331 LEU A CA 1
ATOM 2580 C C . LEU A 1 331 ? -8.805 15.675 -21.478 1.00 92.06 331 LEU A C 1
ATOM 2582 O O . LEU A 1 331 ? -9.891 15.339 -21.934 1.00 92.06 331 LEU A O 1
ATOM 2586 N N . SER A 1 332 ? -7.790 14.811 -21.370 1.00 90.56 332 SER A N 1
ATOM 2587 C CA . SER A 1 332 ? -7.838 13.461 -21.965 1.00 90.56 332 SER A CA 1
ATOM 2588 C C . SER A 1 332 ? -7.394 12.324 -21.044 1.00 90.56 332 SER A C 1
ATOM 2590 O O . SER A 1 332 ? -7.439 11.163 -21.445 1.00 90.56 332 SER A O 1
ATOM 2592 N N . GLY A 1 333 ? -6.906 12.619 -19.834 1.00 89.56 333 GLY A N 1
ATOM 2593 C CA . GLY A 1 333 ? -6.283 11.613 -18.968 1.00 89.56 333 GLY A CA 1
ATOM 2594 C C . GLY A 1 333 ? -4.978 11.038 -19.535 1.00 89.56 333 GLY A C 1
ATOM 2595 O O . GLY A 1 333 ? -4.509 9.999 -19.083 1.00 89.56 333 GLY A O 1
ATOM 2596 N N . ARG A 1 334 ? -4.369 11.674 -20.539 1.00 87.00 334 ARG A N 1
ATOM 2597 C CA . ARG A 1 334 ? -3.119 11.212 -21.163 1.00 87.00 334 ARG A CA 1
ATOM 2598 C C . ARG A 1 334 ? -1.948 12.117 -20.801 1.00 87.00 334 ARG A C 1
ATOM 2600 O O . ARG A 1 334 ? -2.125 13.208 -20.268 1.00 87.00 334 ARG A O 1
ATOM 2607 N N . GLY A 1 335 ? -0.748 11.682 -21.171 1.00 85.56 335 GLY A N 1
ATOM 2608 C CA . GLY A 1 335 ? 0.480 12.438 -20.953 1.00 85.56 335 GLY A CA 1
ATOM 2609 C C . GLY A 1 335 ? 1.178 12.080 -19.648 1.00 85.56 335 GLY A C 1
ATOM 2610 O O . GLY A 1 335 ? 0.767 11.179 -18.918 1.00 85.56 335 GLY A O 1
ATOM 2611 N N . LEU A 1 336 ? 2.252 12.812 -19.371 1.00 85.50 336 LEU A N 1
ATOM 2612 C CA . LEU A 1 336 ? 3.217 12.517 -18.316 1.00 85.50 336 LEU A CA 1
ATOM 2613 C C . LEU A 1 336 ? 2.561 12.330 -16.939 1.00 85.50 336 LEU A C 1
ATOM 2615 O O . LEU A 1 336 ? 2.999 11.497 -16.153 1.00 85.50 336 LEU A O 1
ATOM 2619 N N . LEU A 1 337 ? 1.500 13.083 -16.640 1.00 88.94 337 LEU A N 1
ATOM 2620 C CA . LEU A 1 337 ? 0.843 13.034 -15.333 1.00 88.94 337 LEU A CA 1
ATOM 2621 C C . LEU A 1 337 ? 0.079 11.723 -15.102 1.00 88.94 337 LEU A C 1
ATOM 2623 O O . LEU A 1 337 ? -0.139 11.361 -13.947 1.00 88.94 337 LEU A O 1
ATOM 2627 N N . ALA A 1 338 ? -0.279 11.006 -16.171 1.00 89.50 338 ALA A N 1
ATOM 2628 C CA . ALA A 1 338 ? -0.919 9.693 -16.127 1.00 89.50 338 ALA A CA 1
ATOM 2629 C C . ALA A 1 338 ? 0.081 8.531 -15.986 1.00 89.50 338 ALA A C 1
ATOM 2631 O O . ALA A 1 338 ? -0.334 7.374 -15.898 1.00 89.50 338 ALA A O 1
ATOM 2632 N N . PHE A 1 339 ? 1.388 8.805 -15.993 1.00 86.81 339 PHE A N 1
ATOM 2633 C CA . PHE A 1 339 ? 2.404 7.761 -15.908 1.00 86.81 339 PHE A CA 1
ATOM 2634 C C . PHE A 1 339 ? 2.609 7.287 -14.472 1.00 86.81 339 PHE A C 1
ATOM 2636 O O . PHE A 1 339 ? 2.618 8.073 -13.523 1.00 86.81 339 PHE A O 1
ATOM 2643 N N . SER A 1 340 ? 2.811 5.980 -14.330 1.00 86.31 340 SER A N 1
ATOM 2644 C CA . SER A 1 340 ? 3.299 5.378 -13.095 1.00 86.31 340 SER A CA 1
ATOM 2645 C C . SER A 1 340 ? 4.801 5.648 -12.934 1.00 86.31 340 SER A C 1
ATOM 2647 O O . SER A 1 340 ? 5.508 5.837 -13.929 1.00 86.31 340 SER A O 1
ATOM 2649 N N . PRO A 1 341 ? 5.319 5.634 -11.692 1.00 81.56 341 PRO A N 1
ATOM 2650 C CA . PRO A 1 341 ? 6.751 5.740 -11.434 1.00 81.56 341 PRO A CA 1
ATOM 2651 C C . PRO A 1 341 ? 7.580 4.721 -12.217 1.00 81.56 341 PRO A C 1
ATOM 2653 O O . PRO A 1 341 ? 8.590 5.089 -12.803 1.00 81.56 341 PRO A O 1
ATOM 2656 N N . ALA A 1 342 ? 7.151 3.459 -12.256 1.00 89.69 342 ALA A N 1
ATOM 2657 C CA . ALA A 1 342 ? 7.816 2.392 -12.998 1.00 89.69 342 ALA A CA 1
ATOM 2658 C C . ALA A 1 342 ? 6.984 1.981 -14.214 1.00 89.69 342 ALA A C 1
ATOM 2660 O O . ALA A 1 342 ? 5.751 2.009 -14.162 1.00 89.69 342 ALA A O 1
ATOM 2661 N N . HIS A 1 343 ? 7.670 1.628 -15.301 1.00 92.94 343 HIS A N 1
ATOM 2662 C CA . HIS A 1 343 ? 7.038 1.230 -16.561 1.00 92.94 343 HIS A CA 1
ATOM 2663 C C . HIS A 1 343 ? 7.304 -0.234 -16.896 1.00 92.94 343 HIS A C 1
ATOM 2665 O O . HIS A 1 343 ? 6.392 -0.948 -17.295 1.00 92.94 343 HIS A O 1
ATOM 2671 N N . VAL A 1 344 ? 8.543 -0.682 -16.720 1.00 96.31 344 VAL A N 1
ATOM 2672 C CA . VAL A 1 344 ? 8.941 -2.062 -17.007 1.00 96.31 344 VAL A CA 1
ATOM 2673 C C . VAL A 1 344 ? 9.358 -2.722 -15.705 1.00 96.31 344 VAL A C 1
ATOM 2675 O O . VAL A 1 344 ? 10.030 -2.094 -14.885 1.00 96.31 344 VAL A O 1
ATOM 2678 N N . GLY A 1 345 ? 8.910 -3.954 -15.513 1.00 96.19 345 GLY A N 1
ATOM 2679 C CA . GLY A 1 345 ? 9.291 -4.838 -14.429 1.00 96.19 345 GLY A CA 1
ATOM 2680 C C . GLY A 1 345 ? 10.102 -6.009 -14.949 1.00 96.19 345 GLY A C 1
ATOM 2681 O O . GLY A 1 345 ? 9.943 -6.411 -16.097 1.00 96.19 345 GLY A O 1
ATOM 2682 N N . LEU A 1 346 ? 10.959 -6.558 -14.106 1.00 97.31 346 LEU A N 1
ATOM 2683 C CA . LEU A 1 346 ? 11.678 -7.792 -14.393 1.00 97.31 346 LEU A CA 1
ATOM 2684 C C . LEU A 1 346 ? 11.688 -8.640 -13.123 1.00 97.31 346 LEU A C 1
ATOM 2686 O O . LEU A 1 346 ? 11.936 -8.118 -12.036 1.00 97.31 346 LEU A O 1
ATOM 2690 N N . PHE A 1 347 ? 11.372 -9.921 -13.265 1.00 97.69 347 PHE A N 1
ATOM 2691 C CA . PHE A 1 347 ? 11.358 -10.890 -12.177 1.00 97.69 347 PHE A CA 1
ATOM 2692 C C . PHE A 1 347 ? 12.337 -12.002 -12.509 1.00 97.69 347 PHE A C 1
ATOM 2694 O O . PHE A 1 347 ? 12.213 -12.637 -13.558 1.00 97.69 347 PHE A O 1
ATOM 2701 N N . LEU A 1 348 ? 13.317 -12.216 -11.636 1.00 96.25 348 LEU A N 1
ATOM 2702 C CA . LEU A 1 348 ? 14.407 -13.156 -11.868 1.00 96.25 348 LEU A CA 1
ATOM 2703 C C . LEU A 1 348 ? 14.727 -13.958 -10.623 1.00 96.25 348 LEU A C 1
ATOM 2705 O O . LEU A 1 348 ? 14.465 -13.536 -9.497 1.00 96.25 348 LEU A O 1
ATOM 2709 N N . ARG A 1 349 ? 15.357 -15.099 -10.866 1.00 95.50 349 ARG A N 1
ATOM 2710 C CA . ARG A 1 349 ? 16.062 -15.868 -9.853 1.00 95.50 349 ARG A CA 1
ATOM 2711 C C . ARG A 1 349 ? 17.434 -15.250 -9.615 1.00 95.50 349 ARG A C 1
ATOM 2713 O O . ARG A 1 349 ? 18.157 -14.952 -10.564 1.00 95.50 349 ARG A O 1
ATOM 2720 N N . SER A 1 350 ? 17.791 -15.061 -8.354 1.00 94.38 350 SER A N 1
ATOM 2721 C CA . SER A 1 350 ? 19.105 -14.577 -7.936 1.00 94.38 350 SER A CA 1
ATOM 2722 C C . SER A 1 350 ? 20.205 -15.603 -8.208 1.00 94.38 350 SER A C 1
ATOM 2724 O O . SER A 1 350 ? 21.351 -15.216 -8.431 1.00 94.38 350 SER A O 1
ATOM 2726 N N . GLN A 1 351 ? 19.864 -16.899 -8.199 1.00 93.62 351 GLN A N 1
ATOM 2727 C CA . GLN A 1 351 ? 20.780 -18.022 -8.413 1.00 93.62 351 GLN A CA 1
ATOM 2728 C C . GLN A 1 351 ? 20.065 -19.216 -9.089 1.00 93.62 351 GLN A C 1
ATOM 2730 O O . GLN A 1 351 ? 18.846 -19.349 -8.953 1.00 93.62 351 GLN A O 1
ATOM 2735 N N . PRO A 1 352 ? 20.790 -20.125 -9.777 1.00 89.56 352 PRO A N 1
ATOM 2736 C CA . PRO A 1 352 ? 20.191 -21.265 -10.490 1.00 89.56 352 PRO A CA 1
ATOM 2737 C C . PRO A 1 352 ? 19.428 -22.270 -9.614 1.00 89.56 352 PRO A C 1
ATOM 2739 O O . PRO A 1 352 ? 18.524 -22.942 -10.101 1.00 89.56 352 PRO A O 1
ATOM 2742 N N . ASN A 1 353 ? 19.793 -22.391 -8.337 1.00 91.62 353 ASN A N 1
ATOM 2743 C CA . ASN A 1 353 ? 19.187 -23.307 -7.364 1.00 91.62 353 ASN A CA 1
ATOM 2744 C C . ASN A 1 353 ? 17.915 -22.750 -6.700 1.00 91.62 353 ASN A C 1
ATOM 2746 O O . ASN A 1 353 ? 17.302 -23.439 -5.886 1.00 91.62 353 ASN A O 1
ATOM 2750 N N . VAL A 1 354 ? 17.520 -21.514 -7.012 1.00 91.25 354 VAL A N 1
ATOM 2751 C CA . VAL A 1 354 ? 16.248 -20.957 -6.552 1.00 91.25 354 VAL A CA 1
ATOM 2752 C C . VAL A 1 354 ? 15.144 -21.433 -7.498 1.00 91.25 354 VAL A C 1
ATOM 2754 O O . VAL A 1 354 ? 15.258 -21.301 -8.714 1.00 91.25 354 VAL A O 1
ATOM 2757 N N . ASN A 1 355 ? 14.066 -21.992 -6.948 1.00 88.88 355 ASN A N 1
ATOM 2758 C CA . ASN A 1 355 ? 12.984 -22.584 -7.748 1.00 88.88 355 ASN A CA 1
ATOM 2759 C C . ASN A 1 355 ? 12.077 -21.540 -8.419 1.00 88.88 355 ASN A C 1
ATOM 2761 O O . ASN A 1 355 ? 11.504 -21.797 -9.471 1.00 88.88 355 ASN A O 1
ATOM 2765 N N . GLU A 1 356 ? 11.967 -20.363 -7.814 1.00 91.81 356 GLU A N 1
ATOM 2766 C CA . GLU A 1 356 ? 11.013 -19.306 -8.153 1.00 91.81 356 GLU A CA 1
ATOM 2767 C C . GLU A 1 356 ? 11.744 -17.958 -8.189 1.00 91.81 356 GLU A C 1
ATOM 2769 O O . GLU A 1 356 ? 12.693 -17.779 -7.420 1.00 91.81 356 GLU A O 1
ATOM 2774 N N . PRO A 1 357 ? 11.345 -16.980 -9.022 1.00 95.38 357 PRO A N 1
ATOM 2775 C CA . PRO A 1 357 ? 11.977 -15.669 -8.998 1.00 95.38 357 PRO A CA 1
ATOM 2776 C C . PRO A 1 357 ? 11.884 -15.068 -7.591 1.00 95.38 357 PRO A C 1
ATOM 2778 O O . PRO A 1 357 ? 10.830 -15.090 -6.949 1.00 95.38 357 PRO A O 1
ATOM 2781 N N . ASP A 1 358 ? 12.997 -14.538 -7.104 1.00 95.94 358 ASP A N 1
ATOM 2782 C CA . ASP A 1 358 ? 13.164 -13.943 -5.776 1.00 95.94 358 ASP A CA 1
ATOM 2783 C C . ASP A 1 358 ? 13.715 -12.511 -5.843 1.00 95.94 358 ASP A C 1
ATOM 2785 O O . ASP A 1 358 ? 13.796 -11.836 -4.815 1.00 95.94 358 ASP A O 1
ATOM 2789 N N . LEU A 1 359 ? 14.014 -12.016 -7.047 1.00 96.62 359 LEU A N 1
ATOM 2790 C CA . LEU A 1 359 ? 14.354 -10.628 -7.330 1.00 96.62 359 LEU A CA 1
ATOM 2791 C C . LEU A 1 359 ? 13.263 -9.961 -8.163 1.00 96.62 359 LEU A C 1
ATOM 2793 O O . LEU A 1 359 ? 12.787 -10.520 -9.152 1.00 96.62 359 LEU A O 1
ATOM 2797 N N . GLN A 1 360 ? 12.934 -8.724 -7.801 1.00 97.31 360 GLN A N 1
ATOM 2798 C CA . GLN A 1 360 ? 12.073 -7.853 -8.590 1.00 97.31 360 GLN A CA 1
ATOM 2799 C C . GLN A 1 360 ? 12.793 -6.549 -8.905 1.00 97.31 360 GLN A C 1
ATOM 2801 O O . GLN A 1 360 ? 13.410 -5.914 -8.048 1.00 97.31 360 GLN A O 1
ATOM 2806 N N . PHE A 1 361 ? 12.664 -6.143 -10.158 1.00 96.38 361 PHE A N 1
ATOM 2807 C CA . PHE A 1 361 ? 13.275 -4.956 -10.720 1.00 96.38 361 PHE A CA 1
ATOM 2808 C C . PHE A 1 361 ? 12.185 -4.020 -11.218 1.00 96.38 361 PHE A C 1
ATOM 2810 O O . PHE A 1 361 ? 11.223 -4.472 -11.832 1.00 96.38 361 PHE A O 1
ATOM 2817 N N . VAL A 1 362 ? 12.381 -2.719 -11.037 1.00 94.94 362 VAL A N 1
ATOM 2818 C CA . VAL A 1 362 ? 11.598 -1.656 -11.670 1.00 94.94 362 VAL A CA 1
ATOM 2819 C C . VAL A 1 362 ? 12.497 -0.823 -12.559 1.00 94.94 362 VAL A C 1
ATOM 2821 O O . VAL A 1 362 ? 13.557 -0.383 -12.131 1.00 94.94 362 VAL A O 1
ATOM 2824 N N . PHE A 1 363 ? 12.037 -0.516 -13.762 1.00 95.00 363 PHE A N 1
ATOM 2825 C CA . PHE A 1 363 ? 12.705 0.409 -14.661 1.00 95.00 363 PHE A CA 1
ATOM 2826 C C . PHE A 1 363 ? 11.839 1.640 -14.922 1.00 95.00 363 PHE A C 1
ATOM 2828 O O . PHE A 1 363 ? 10.655 1.559 -15.284 1.00 95.00 363 PHE A O 1
ATOM 2835 N N . THR A 1 364 ? 12.476 2.799 -14.787 1.00 91.44 364 THR A N 1
ATOM 2836 C CA . THR A 1 364 ? 11.893 4.106 -15.067 1.00 91.44 364 THR A CA 1
ATOM 2837 C C . THR A 1 364 ? 12.751 4.835 -16.100 1.00 91.44 364 THR A C 1
ATOM 2839 O O . THR A 1 364 ? 13.948 5.034 -15.863 1.00 91.44 364 THR A O 1
ATOM 2842 N N . PRO A 1 365 ? 12.163 5.341 -17.203 1.00 91.06 365 PRO A N 1
ATOM 2843 C CA . PRO A 1 365 ? 12.874 6.147 -18.194 1.00 91.06 365 PRO A CA 1
ATOM 2844 C C . PRO A 1 365 ? 13.109 7.591 -17.702 1.00 91.06 365 PRO A C 1
ATOM 2846 O O . PRO A 1 365 ? 12.853 8.557 -18.418 1.00 91.06 365 PRO A O 1
ATOM 2849 N N . ALA A 1 366 ? 13.544 7.748 -16.451 1.00 85.25 366 ALA A N 1
ATOM 2850 C CA . ALA A 1 366 ? 13.860 9.014 -15.808 1.00 85.25 366 ALA A CA 1
ATOM 2851 C C . ALA A 1 366 ? 14.911 8.825 -14.705 1.00 85.25 366 ALA A C 1
ATOM 2853 O O . ALA A 1 366 ? 14.969 7.786 -14.044 1.00 85.25 366 ALA A O 1
ATOM 2854 N N . SER A 1 367 ? 15.704 9.862 -14.459 1.00 80.62 367 SER A N 1
ATOM 2855 C CA . SER A 1 367 ? 16.621 9.963 -13.319 1.00 80.62 367 SER A CA 1
ATOM 2856 C C . SER A 1 367 ? 16.024 10.838 -12.220 1.00 80.62 367 SER A C 1
ATOM 2858 O O . SER A 1 367 ? 15.349 11.833 -12.498 1.00 80.62 367 SER A O 1
ATOM 2860 N N . TYR A 1 368 ? 16.293 10.490 -10.963 1.00 73.69 368 TYR A N 1
ATOM 2861 C CA . TYR A 1 368 ? 15.894 11.302 -9.815 1.00 73.69 368 TYR A CA 1
ATOM 2862 C C . TYR A 1 368 ? 17.132 11.711 -9.020 1.00 73.69 368 TYR A C 1
ATOM 2864 O O . TYR A 1 368 ? 18.154 11.027 -9.083 1.00 73.69 368 TYR A O 1
ATOM 2872 N N . SER A 1 369 ? 17.043 12.835 -8.312 1.00 64.31 369 SER A N 1
ATOM 2873 C CA . SER A 1 369 ? 18.136 13.352 -7.502 1.00 64.31 369 SER A CA 1
ATOM 2874 C C . SER A 1 369 ? 18.570 12.322 -6.464 1.00 64.31 369 SER A C 1
ATOM 2876 O O . SER A 1 369 ? 17.736 11.644 -5.863 1.00 64.31 369 SER A O 1
ATOM 2878 N N . GLN A 1 370 ? 19.884 12.225 -6.280 1.00 58.12 370 GLN A N 1
ATOM 2879 C CA . GLN A 1 370 ? 20.522 11.396 -5.259 1.00 58.12 370 GLN A CA 1
ATOM 2880 C C . GLN A 1 370 ? 20.878 12.199 -4.001 1.00 58.12 370 GLN A C 1
ATOM 2882 O O . GLN A 1 370 ? 21.383 11.626 -3.045 1.00 58.12 370 GLN A O 1
ATOM 2887 N N . SER A 1 371 ? 20.625 13.513 -3.988 1.00 51.09 371 SER A N 1
ATOM 2888 C CA . SER A 1 371 ? 20.889 14.349 -2.817 1.00 51.09 371 SER A CA 1
ATOM 2889 C C . SER A 1 371 ? 19.959 13.984 -1.658 1.00 51.09 371 SER A C 1
ATOM 2891 O O . SER A 1 371 ? 18.757 13.770 -1.862 1.00 51.09 371 SER A O 1
ATOM 2893 N N . GLU A 1 372 ? 20.505 13.958 -0.441 1.00 45.97 372 GLU A N 1
ATOM 2894 C CA . GLU A 1 372 ? 19.728 13.779 0.786 1.00 45.97 372 GLU A CA 1
ATOM 2895 C C . GLU A 1 372 ? 18.555 14.774 0.839 1.00 45.97 372 GLU A C 1
ATOM 2897 O O . GLU A 1 372 ? 18.669 15.928 0.425 1.00 45.97 372 GLU A O 1
ATOM 2902 N N . GLY A 1 373 ? 17.378 14.298 1.253 1.00 46.09 373 GLY A N 1
ATOM 2903 C CA . GLY A 1 373 ? 16.147 15.100 1.293 1.00 46.09 373 GLY A CA 1
ATOM 2904 C C . GLY A 1 373 ? 15.463 15.358 -0.060 1.00 46.09 373 GLY A C 1
ATOM 2905 O O . GLY A 1 373 ? 14.362 15.903 -0.083 1.00 46.09 373 GLY A O 1
ATOM 2906 N N . ALA A 1 374 ? 16.043 14.932 -1.188 1.00 51.31 374 ALA A N 1
ATOM 2907 C CA . ALA A 1 374 ? 15.479 15.147 -2.527 1.00 51.31 374 ALA A CA 1
ATOM 2908 C C . ALA A 1 374 ? 14.854 13.883 -3.149 1.00 51.31 374 ALA A C 1
ATOM 2910 O O . ALA A 1 374 ? 14.675 13.801 -4.373 1.00 51.31 374 ALA A O 1
ATOM 2911 N N . ILE A 1 375 ? 14.507 12.899 -2.314 1.00 53.25 375 ILE A N 1
ATOM 2912 C CA . ILE A 1 375 ? 13.819 11.671 -2.722 1.00 53.25 375 ILE A CA 1
ATOM 2913 C C .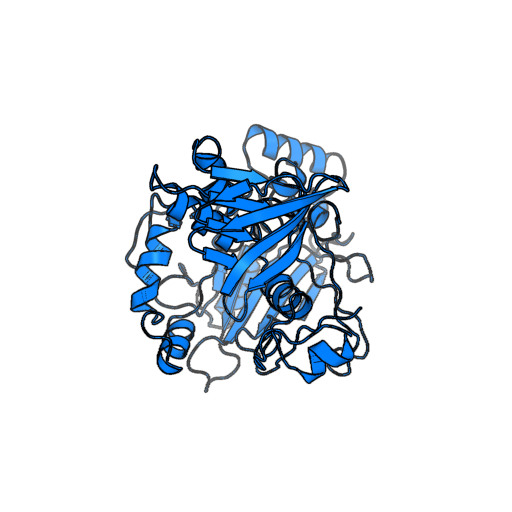 ILE A 1 375 ? 12.516 12.061 -3.441 1.00 53.25 375 ILE A C 1
ATOM 2915 O O . ILE A 1 375 ? 11.677 12.788 -2.920 1.00 53.25 375 ILE A O 1
ATOM 2919 N N . GLY A 1 376 ? 12.370 11.623 -4.695 1.00 57.41 376 GLY A N 1
ATOM 2920 C CA . GLY A 1 376 ? 11.223 11.987 -5.537 1.00 57.41 376 GLY A CA 1
ATOM 2921 C C . GLY A 1 376 ? 11.370 13.295 -6.333 1.00 57.41 376 GLY A C 1
ATOM 2922 O O . GLY A 1 376 ? 10.402 13.766 -6.927 1.00 57.41 376 GLY A O 1
ATOM 2923 N N . THR A 1 377 ? 12.562 13.884 -6.424 1.00 65.94 377 THR A N 1
ATOM 2924 C CA . THR A 1 377 ? 12.823 15.010 -7.344 1.00 65.94 377 THR A CA 1
ATOM 2925 C C . THR A 1 377 ? 13.538 14.532 -8.603 1.00 65.94 377 THR A C 1
ATOM 2927 O O . THR A 1 377 ? 14.443 13.713 -8.525 1.00 65.94 377 THR A O 1
ATOM 2930 N N . PHE A 1 378 ? 13.160 15.011 -9.788 1.00 69.38 378 PHE A N 1
ATOM 2931 C CA . PHE A 1 378 ? 13.863 14.640 -11.023 1.00 69.38 378 PHE A CA 1
ATOM 2932 C C . PHE A 1 378 ? 15.229 15.325 -11.115 1.00 69.38 378 PHE A C 1
ATOM 2934 O O . PHE A 1 378 ? 15.332 16.538 -10.899 1.00 69.38 378 PHE A O 1
ATOM 2941 N N . SER A 1 379 ? 16.260 14.578 -11.522 1.00 72.62 379 SER A N 1
ATOM 2942 C CA . SER A 1 379 ? 17.574 15.157 -11.815 1.00 72.62 379 SER A CA 1
ATOM 2943 C C . SER A 1 379 ? 17.473 16.176 -12.956 1.00 72.62 379 SER A C 1
ATOM 2945 O O . SER A 1 379 ? 16.599 16.083 -13.824 1.00 72.62 379 SER A O 1
ATOM 2947 N N . SER A 1 380 ? 18.392 17.145 -12.981 1.00 72.81 380 SER A N 1
ATOM 2948 C CA . SER A 1 380 ? 18.502 18.138 -14.063 1.00 72.81 380 SER A CA 1
ATOM 2949 C C . SER A 1 380 ? 19.016 17.553 -15.383 1.00 72.81 380 SER A C 1
ATOM 2951 O O . SER A 1 380 ? 18.808 18.152 -16.435 1.00 72.81 380 SER A O 1
ATOM 2953 N N . PHE A 1 381 ? 19.660 16.387 -15.341 1.00 77.19 381 PHE A N 1
ATOM 2954 C CA . PHE A 1 381 ? 20.198 15.694 -16.508 1.00 77.19 381 PHE A CA 1
ATOM 2955 C C . PHE A 1 381 ? 19.289 14.538 -16.950 1.00 77.19 381 PHE A C 1
ATOM 2957 O O . PHE A 1 381 ? 18.614 13.940 -16.109 1.00 77.19 381 PHE A O 1
ATOM 2964 N N . PRO A 1 382 ? 19.280 14.180 -18.247 1.00 84.88 382 PRO A N 1
ATOM 2965 C CA . PRO A 1 382 ? 18.542 13.019 -18.717 1.00 84.88 382 PRO A CA 1
ATOM 2966 C C . PRO A 1 382 ? 19.177 11.721 -18.209 1.00 84.88 382 PRO A C 1
ATOM 2968 O O . PRO A 1 382 ? 20.398 11.559 -18.229 1.00 84.88 382 PRO A O 1
ATOM 2971 N N . GLY A 1 383 ? 18.353 10.776 -17.772 1.00 89.44 383 GLY A N 1
ATOM 2972 C CA . GLY A 1 383 ? 18.833 9.493 -17.275 1.00 89.44 383 GLY A CA 1
ATOM 2973 C C . GLY A 1 383 ? 17.733 8.458 -17.125 1.00 89.44 383 GLY A C 1
ATOM 2974 O O . GLY A 1 383 ? 16.560 8.733 -17.380 1.00 89.44 383 GLY A O 1
ATOM 2975 N N . VAL A 1 384 ? 18.140 7.268 -16.707 1.00 92.00 384 VAL A N 1
ATOM 2976 C CA . VAL A 1 384 ? 17.272 6.127 -16.405 1.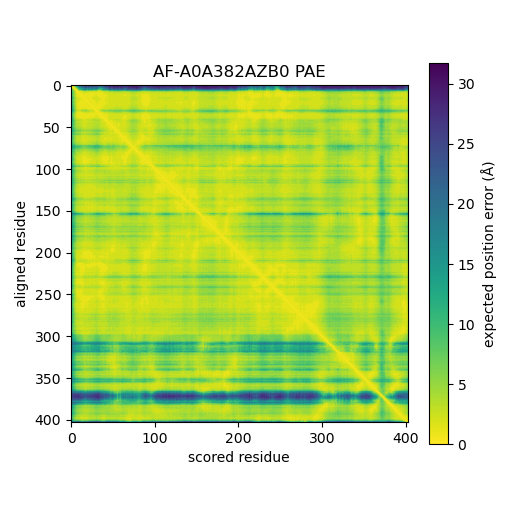00 92.00 384 VAL A CA 1
ATOM 2977 C C . VAL A 1 384 ? 17.538 5.653 -14.984 1.00 92.00 384 VAL A C 1
ATOM 2979 O O . VAL A 1 384 ? 18.625 5.868 -14.445 1.00 92.00 384 VAL A O 1
ATOM 2982 N N . THR A 1 385 ? 16.543 5.022 -14.371 1.00 91.50 385 THR A N 1
ATOM 2983 C CA . THR A 1 385 ? 16.652 4.457 -13.026 1.00 91.50 385 THR A CA 1
ATOM 2984 C C . THR A 1 385 ? 16.186 3.011 -13.046 1.00 91.50 385 THR A C 1
ATOM 2986 O O . THR A 1 385 ? 15.110 2.731 -13.571 1.00 91.50 385 THR A O 1
ATOM 2989 N N . CYS A 1 386 ? 16.963 2.136 -12.413 1.00 92.81 386 CYS A N 1
ATOM 2990 C CA . CYS A 1 386 ? 16.551 0.792 -12.046 1.00 92.81 386 CYS A CA 1
ATOM 2991 C C . CYS A 1 386 ? 16.468 0.689 -10.516 1.00 92.81 386 CYS A C 1
ATOM 2993 O O . CYS A 1 386 ? 17.398 1.093 -9.816 1.00 92.81 386 CYS A O 1
ATOM 2995 N N . GLY A 1 387 ? 15.347 0.209 -9.990 1.00 93.19 387 GLY A N 1
ATOM 2996 C CA . GLY A 1 387 ? 15.213 -0.198 -8.592 1.00 93.19 387 GLY A CA 1
ATOM 2997 C C . GLY A 1 387 ? 15.183 -1.717 -8.514 1.00 93.19 387 GLY A C 1
ATOM 2998 O O . GLY A 1 387 ? 14.606 -2.340 -9.396 1.00 93.19 387 GLY A O 1
ATOM 2999 N N . ILE A 1 388 ? 15.811 -2.301 -7.503 1.00 95.06 388 ILE A N 1
ATOM 3000 C CA . ILE A 1 388 ? 15.976 -3.750 -7.370 1.00 95.06 388 ILE A CA 1
ATOM 3001 C C . ILE A 1 388 ? 15.781 -4.116 -5.908 1.00 95.06 388 ILE A C 1
ATOM 3003 O O . ILE A 1 388 ? 16.344 -3.454 -5.037 1.00 95.06 388 ILE A O 1
ATOM 3007 N N . TRP A 1 389 ? 15.013 -5.160 -5.627 1.00 95.62 389 TRP A N 1
ATOM 3008 C CA . TRP A 1 389 ? 14.889 -5.712 -4.281 1.00 95.62 389 TRP A CA 1
ATOM 3009 C C . TRP A 1 389 ? 14.735 -7.224 -4.310 1.00 95.62 389 TRP A C 1
ATOM 3011 O O . TRP A 1 389 ? 14.265 -7.811 -5.287 1.00 95.62 389 TRP A O 1
ATOM 3021 N N . GLN A 1 390 ? 15.091 -7.834 -3.184 1.00 95.38 390 GLN A N 1
ATOM 3022 C CA . GLN A 1 390 ? 14.723 -9.205 -2.873 1.00 95.38 390 GLN A CA 1
ATOM 3023 C C . GLN A 1 390 ? 13.256 -9.244 -2.423 1.00 95.38 390 GLN A C 1
ATOM 3025 O O . GLN A 1 390 ? 12.846 -8.463 -1.563 1.00 95.38 390 GLN A O 1
ATOM 3030 N N . MET A 1 391 ? 12.465 -10.148 -2.998 1.00 95.06 391 MET A N 1
ATOM 3031 C CA . MET A 1 391 ? 11.036 -10.307 -2.690 1.00 95.06 391 MET A CA 1
ATOM 3032 C C . MET A 1 391 ? 10.784 -11.118 -1.412 1.00 95.06 391 MET A C 1
ATOM 3034 O O . MET A 1 391 ? 9.722 -11.026 -0.812 1.00 95.06 391 MET A O 1
ATOM 3038 N N . ARG A 1 392 ? 11.757 -11.928 -0.980 1.00 92.62 392 ARG A N 1
ATOM 3039 C CA . ARG A 1 392 ? 11.657 -12.768 0.226 1.00 92.62 392 ARG A CA 1
ATOM 3040 C C . ARG A 1 392 ? 12.860 -12.534 1.138 1.00 92.62 392 ARG A C 1
ATOM 3042 O O . ARG A 1 392 ? 13.701 -13.421 1.278 1.00 92.62 392 ARG A O 1
ATOM 3049 N N . PRO A 1 393 ? 13.001 -11.326 1.710 1.00 93.12 393 PRO A N 1
ATOM 3050 C CA . PRO A 1 393 ? 14.114 -11.032 2.601 1.00 93.12 393 PRO A CA 1
ATOM 3051 C C . PRO A 1 393 ? 14.078 -11.960 3.818 1.00 93.12 393 PRO A C 1
ATOM 3053 O O . PRO A 1 393 ? 13.008 -12.272 4.343 1.00 93.12 393 PRO A O 1
ATOM 3056 N N . GLN A 1 394 ? 15.248 -12.386 4.290 1.00 92.00 394 GLN A N 1
ATOM 3057 C CA . GLN A 1 394 ? 15.375 -13.174 5.525 1.00 92.00 394 GLN A CA 1
ATOM 3058 C C . GLN A 1 394 ? 15.422 -12.289 6.776 1.00 92.00 394 GLN A C 1
ATOM 3060 O O . GLN A 1 394 ? 15.068 -12.733 7.865 1.00 92.00 394 GLN A O 1
ATOM 3065 N N . SER A 1 395 ? 15.814 -11.021 6.625 1.00 94.06 395 SER A N 1
ATOM 3066 C CA . SER A 1 395 ? 15.820 -10.051 7.715 1.00 94.06 395 SER A CA 1
ATOM 3067 C C . SER A 1 395 ? 14.413 -9.835 8.280 1.00 94.06 395 SER A C 1
ATOM 3069 O O . SER A 1 395 ? 13.407 -9.866 7.564 1.00 94.06 395 SER A O 1
ATOM 3071 N N . ARG A 1 396 ? 14.337 -9.633 9.595 1.00 95.56 396 ARG A N 1
ATOM 3072 C CA . ARG A 1 396 ? 13.101 -9.330 10.322 1.00 95.56 396 ARG A CA 1
ATOM 3073 C C . ARG A 1 396 ? 13.330 -8.100 11.183 1.00 95.56 396 ARG A C 1
ATOM 3075 O O . ARG A 1 396 ? 14.369 -7.975 11.824 1.00 95.56 396 ARG A O 1
ATOM 3082 N N . GLY A 1 397 ? 12.368 -7.189 11.157 1.00 95.06 397 GLY A N 1
ATOM 3083 C CA . GLY A 1 397 ? 12.323 -6.025 12.030 1.00 95.06 397 GLY A CA 1
ATOM 3084 C C . GLY A 1 397 ? 11.196 -6.132 13.047 1.00 95.06 397 GLY A C 1
ATOM 3085 O O . GLY A 1 397 ? 10.524 -7.160 13.161 1.00 95.06 397 GLY A O 1
ATOM 3086 N N . PHE A 1 398 ? 10.941 -5.017 13.723 1.00 96.50 398 PHE A N 1
ATOM 3087 C CA . PHE A 1 398 ? 9.864 -4.912 14.690 1.00 96.50 398 PHE A CA 1
ATOM 3088 C C . PHE A 1 398 ? 9.267 -3.501 14.769 1.00 96.50 398 PHE A C 1
ATOM 3090 O O . PHE A 1 398 ? 9.853 -2.525 14.297 1.00 96.50 398 PHE A O 1
ATOM 3097 N N . VAL A 1 399 ? 8.105 -3.400 15.412 1.00 97.31 399 VAL A N 1
ATOM 3098 C CA . VAL A 1 399 ? 7.434 -2.158 15.807 1.00 97.31 399 VAL A CA 1
ATOM 3099 C C . VAL A 1 399 ? 7.222 -2.184 17.319 1.00 97.31 399 VAL A C 1
ATOM 3101 O O . VAL A 1 399 ? 6.668 -3.144 17.859 1.00 97.31 399 VAL A O 1
ATOM 3104 N N . ARG A 1 400 ? 7.656 -1.122 18.003 1.00 96.25 400 ARG A N 1
ATOM 3105 C CA . ARG A 1 400 ? 7.503 -0.945 19.453 1.00 96.25 400 ARG A CA 1
ATOM 3106 C C . ARG A 1 400 ? 6.854 0.396 19.749 1.00 96.25 400 ARG A C 1
ATOM 3108 O O . ARG A 1 400 ? 7.262 1.409 19.179 1.00 96.25 400 ARG A O 1
ATOM 3115 N N . ALA A 1 401 ? 5.886 0.395 20.650 1.00 93.44 401 ALA A N 1
ATOM 3116 C CA . ALA A 1 401 ? 5.381 1.592 21.289 1.00 93.44 401 ALA A CA 1
ATOM 3117 C C . ALA A 1 401 ? 6.502 2.228 22.121 1.00 93.44 401 ALA A C 1
ATOM 3119 O O . ALA A 1 401 ? 7.295 1.538 22.762 1.00 93.44 401 ALA A O 1
ATOM 3120 N N . LYS A 1 402 ? 6.562 3.555 22.078 1.00 86.69 402 LYS A N 1
ATOM 3121 C CA . LYS A 1 402 ? 7.400 4.389 22.937 1.00 86.69 402 LYS A CA 1
ATOM 3122 C C . LYS A 1 402 ? 6.520 5.531 23.434 1.00 86.69 402 LYS A C 1
ATOM 3124 O O . LYS A 1 402 ? 5.710 6.035 22.654 1.00 86.69 402 LYS A O 1
ATOM 3129 N N . THR A 1 403 ? 6.658 5.892 24.702 1.00 65.56 403 THR A N 1
ATOM 3130 C CA . THR A 1 403 ? 6.017 7.075 25.297 1.00 65.56 403 THR A CA 1
ATOM 3131 C C . THR A 1 403 ? 6.806 8.338 25.042 1.00 65.56 403 THR A C 1
ATOM 3133 O O . THR A 1 403 ? 8.056 8.251 25.098 1.00 65.56 403 THR A O 1
#

Nearest PDB structures (foldseek):
  6ys1-assembly1_AAA  TM=9.418E-01  e=3.369E-40  Chlorella variabilis
  8rpf-assembly1_A  TM=9.118E-01  e=4.254E-39  Sphingobacterium daejeonense
  8rpg-assembly1_A  TM=9.377E-01  e=2.04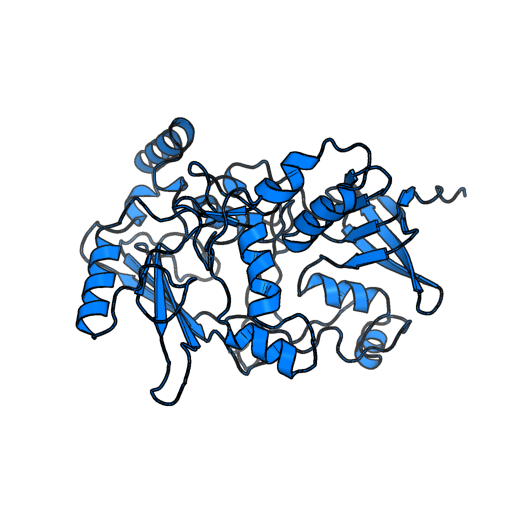4E-38  Streptomyces hiroshimensis
  7vzp-assembly1_A  TM=8.103E-01  e=4.494E-31  Aspergillus oryzae
  7vkf-assembly1_A  TM=8.119E-01  e=3.983E-31  Aspergillus oryzae

Organism: NCBI:txid408172

pLDDT: mean 92.91, std 9.49, range [37.38, 98.94]

Radius of gyration: 22.41 Å; Cα contacts (8 Å, |Δi|>4): 892; chains: 1; bounding box: 54×50×61 Å

Solvent-accessible surface area (backbone atoms only — not comparable to full-atom values): 21070 Å² total; per-residue (Å²): 133,87,75,77,80,58,50,76,26,36,32,35,32,38,22,33,14,50,65,25,15,46,50,54,42,59,56,41,65,43,79,91,35,34,32,37,37,30,17,54,16,42,79,54,89,40,71,46,42,36,27,36,47,21,24,52,61,34,54,78,30,70,73,39,15,66,60,41,61,46,74,56,38,79,96,54,75,60,40,64,47,81,46,70,42,35,24,21,46,5,10,43,52,39,45,44,64,42,68,58,79,69,81,57,55,65,65,26,35,51,43,24,76,74,66,42,76,76,36,27,36,81,57,43,45,61,54,55,18,59,39,21,19,33,74,88,50,66,54,96,62,40,17,55,86,22,51,42,43,36,27,74,73,81,83,79,51,69,63,53,56,52,51,51,52,60,40,40,75,73,74,39,51,81,30,95,47,51,70,50,96,53,50,56,27,34,27,73,42,37,23,25,42,52,81,33,23,48,40,22,31,26,61,33,33,32,61,83,50,65,82,42,91,36,45,48,76,39,64,40,24,37,76,64,31,56,38,64,59,77,91,42,66,48,28,39,33,28,36,40,91,92,40,80,47,52,36,37,31,77,70,41,71,43,85,27,49,49,95,61,51,35,36,35,41,36,30,66,40,13,35,17,31,57,68,59,28,52,77,39,74,35,67,75,62,41,78,36,71,66,50,22,52,72,39,74,74,71,67,69,48,75,49,72,44,80,49,96,54,96,73,29,55,44,76,49,70,46,71,71,49,28,55,51,29,52,50,41,24,75,77,69,23,36,56,69,41,37,35,51,70,49,51,37,34,35,27,36,52,88,47,91,88,49,94,56,56,40,33,42,35,37,33,23,54,31,25,57,39,85,52,87,95,32,76,68,35,67,30,96,54,35,13,32,28,41,37,39,26,46,74,72,64,86,71,67,46,68,54,79,61,75,120

Mean predicted aligned error: 4.82 Å

Sequence (403 aa):
MDVPRAERFDYIIIGAGSAGCVLANRLSAARNTSVLLLEAGGSDNHPYVRAPAGFLKTFHDPRFNWCFNTEPGPGVDGRRVFFPRGKVLGGSSSISGHLYVRGQARDYDAWSELGNKGWSYDDVLPYFRRSEDRSTGATHYHGIGGPQHVSDIHEHHPLCQLFIRGVEELGIPLNPDYNGTKQEGIAYYQRMIKNGRRHSAANGFLHPIKRRSNLCVKTKAHVLQLRCSGREVTGVTYQRFGRVHQADANAEVLLCAGAISSPHLLQTSGIGPADTLQAAGINVVHELPGVGEGLQDHYAVRVAYRINKKLSLNHRTRGVRLGWEISKWLLSGRGLLAFSPAHVGLFLRSQPNVNEPDLQFVFTPASYSQSEGAIGTFSSFPGVTCGIWQMRPQSRGFVRAKT

Foldseek 3Di:
DDDPDAAEFQEEEEALALVSLQCLQVQVVPLPGFYEYEALAEALPDLLLWFQLSLLVLQCDVNFWPQDWDQADPVVPRDIHTDTWTRYRNIVLSNDLFFDDDDDQCVQVVVVVVVPPQRGSVSCQVVQQQQEQEPVDDDSRHHRPHLQYKYFDPDDAPVNVVVLVVVVVVVFDEDDDCSPDANAGKYWTIGSFDQLTHCGSCNRRNPVCVPSPSYHYDYSWAWQAFDDDQPDGQWTWTDHPNDIHTHGHPHDYHYPNDLAVRLQRCLSHQHEDPVLNVQQVHHHSYYDDCRFWFDDDWDKDKDKDFDPDPRACLVCCDDPSVVVQVVCCVVRSDHDSSDRQFTMKHFAPPDPPDPGGFKIKTKHQFAFDPDPPRVSHGDPGGIIMMMMTGNDDPDMDGHGDHD

Secondary structure (DSSP, 8-state):
--PPPPEEEEEEEE--SHHHHHHHHHHTTSTT--EEEEESSB-S-SHHHHSGGGHHHHTT-TTTB--EEPPP-GGGTTPPPEE--B-BTTGGGGTS--B--PPPHHHHHHHHHTT-TT-SHHHHHHHHHHHEEETT---SS--SSSSEEEB---S--HHHHHHHHHHHTTT--B-S-TTSS---EEEEPPBSEETTEE--HIIIIIGGGTT-TTEEEEESEEEEEEEEETTEEEEEEEEETTEEEEEEEEEEEEE-SHHHHHHHHHHHTTEE-HHHHHHTT---SEE-TTTT--B----EEEEEEE-SSTTSGGGGSSHHHHHHHHHHHHHHS-SGGG--S--EEEEE-SSTT-SS--EEEEEESS-B--STT-TTPBPSS-EEEEEEEESS----B------

InterPro domains:
  IPR000172 Glucose-methanol-choline oxidoreductase, N-terminal [PF00732] (9-299)
  IPR000172 Glucose-methanol-choline oxidoreductase, N-terminal [PS00624] (258-272)
  IPR012132 Glucose-methanol-choline oxidoreductase [PTHR11552] (2-402)
  IPR036188 FAD/NAD(P)-binding domain superfamily [G3DSA:3.50.50.60] (9-292)
  IPR036188 FAD/NAD(P)-binding domain superfamily [SSF51905] (6-352)